Protein AF-A0AAV5GRZ8-F1 (afdb_monomer_lite)

pLDDT: mean 73.0, std 16.53, range [32.0, 96.0]

Radius of gyration: 52.88 Å; chains: 1; bounding box: 126×68×171 Å

Structure (mmCIF, N/CA/C/O backbone):
data_AF-A0AAV5GRZ8-F1
#
_entry.id   AF-A0AAV5GRZ8-F1
#
loop_
_atom_site.group_PDB
_atom_site.id
_atom_site.type_symbol
_atom_site.label_atom_id
_atom_site.label_alt_id
_atom_site.label_comp_id
_atom_site.label_asym_id
_atom_site.label_entity_id
_atom_site.label_seq_id
_atom_site.pdbx_PDB_ins_code
_atom_site.Cartn_x
_atom_site.Cartn_y
_atom_site.Cartn_z
_atom_site.occupancy
_atom_site.B_iso_or_equiv
_atom_site.auth_seq_id
_atom_site.auth_comp_id
_atom_site.auth_asym_id
_atom_site.auth_atom_id
_atom_site.pdbx_PDB_model_num
ATOM 1 N N . MET A 1 1 ? -17.934 -12.414 18.184 1.00 45.00 1 MET A N 1
ATOM 2 C CA . MET A 1 1 ? -19.330 -12.678 18.603 1.00 45.00 1 MET A CA 1
ATOM 3 C C . MET A 1 1 ? -19.370 -13.417 19.932 1.00 45.00 1 MET A C 1
ATOM 5 O O . MET A 1 1 ? -20.161 -13.026 20.777 1.00 45.00 1 MET A O 1
ATOM 9 N N . ASP A 1 2 ? -18.497 -14.400 20.161 1.00 53.09 2 ASP A N 1
ATOM 10 C CA . ASP A 1 2 ? -18.479 -15.167 21.418 1.00 53.09 2 ASP A CA 1
ATOM 11 C C . ASP A 1 2 ? -18.002 -14.349 22.626 1.00 53.09 2 ASP A C 1
ATOM 13 O O . ASP A 1 2 ? -18.684 -14.339 23.643 1.00 53.09 2 ASP A O 1
ATOM 17 N N . ALA A 1 3 ? -16.983 -13.497 22.461 1.00 45.19 3 ALA A N 1
ATOM 18 C CA . ALA A 1 3 ? -16.575 -12.526 23.489 1.00 45.19 3 ALA A CA 1
ATOM 19 C C . ALA A 1 3 ? -17.709 -11.571 23.929 1.00 45.19 3 ALA A C 1
ATOM 21 O O . ALA A 1 3 ? -17.732 -11.079 25.052 1.00 45.19 3 ALA A O 1
ATOM 22 N N . LEU A 1 4 ? -18.674 -11.312 23.040 1.00 46.19 4 LEU A N 1
ATOM 23 C CA . LEU A 1 4 ? -19.827 -10.448 23.308 1.00 46.19 4 LEU A CA 1
ATOM 24 C C . L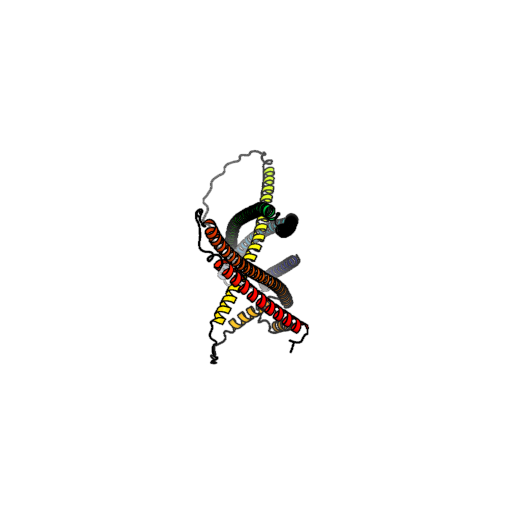EU A 1 4 ? -20.953 -11.214 24.026 1.00 46.19 4 LEU A C 1
ATOM 26 O O . LEU A 1 4 ? -21.702 -10.623 24.794 1.00 46.19 4 LEU A O 1
ATOM 30 N N . ARG A 1 5 ? -21.064 -12.534 23.817 1.00 59.03 5 ARG A N 1
ATOM 31 C CA . ARG A 1 5 ? -21.946 -13.389 24.630 1.00 59.03 5 ARG A CA 1
ATOM 32 C C . ARG A 1 5 ? -21.408 -13.521 26.047 1.00 59.03 5 ARG A C 1
ATOM 34 O O . ARG A 1 5 ? -22.179 -13.442 26.993 1.00 59.03 5 ARG A O 1
ATOM 41 N N . GLU A 1 6 ? -20.096 -13.663 26.183 1.00 59.28 6 GLU A N 1
ATOM 42 C CA . GLU A 1 6 ? -19.442 -13.848 27.475 1.00 59.28 6 GLU A CA 1
ATOM 43 C C . GLU A 1 6 ? -19.546 -12.600 28.366 1.00 59.28 6 GLU A C 1
ATOM 45 O O . GLU A 1 6 ? -19.810 -12.699 29.564 1.00 59.28 6 GLU A O 1
ATOM 50 N N . THR A 1 7 ? -19.431 -11.401 27.783 1.00 56.16 7 THR A N 1
ATOM 51 C CA . THR A 1 7 ? -19.634 -10.144 28.520 1.00 56.16 7 THR A CA 1
ATOM 52 C C . THR A 1 7 ? -21.085 -9.948 28.953 1.00 56.16 7 THR A C 1
ATOM 54 O O . THR A 1 7 ? -21.322 -9.505 30.075 1.00 56.16 7 THR A O 1
ATOM 57 N N . ILE A 1 8 ? -22.059 -10.327 28.118 1.00 62.41 8 ILE A N 1
ATOM 58 C CA . ILE A 1 8 ? -23.483 -10.315 28.492 1.00 62.41 8 ILE A CA 1
ATOM 59 C C . ILE A 1 8 ? -23.734 -11.275 29.660 1.00 62.41 8 ILE A C 1
ATOM 61 O O . ILE A 1 8 ? -24.378 -10.890 30.631 1.00 62.41 8 ILE A O 1
ATOM 65 N N . GLN A 1 9 ? -23.157 -12.476 29.616 1.00 69.56 9 GLN A N 1
ATOM 66 C CA . GLN A 1 9 ? -23.334 -13.489 30.656 1.00 69.56 9 GLN A CA 1
ATOM 67 C C . GLN A 1 9 ? -22.732 -13.056 32.007 1.00 69.56 9 GLN A C 1
ATOM 69 O O . GLN A 1 9 ? -23.337 -13.277 33.056 1.00 69.56 9 GLN A O 1
ATOM 74 N N . ARG A 1 10 ? -21.583 -12.360 31.997 1.00 63.34 10 ARG A N 1
ATOM 75 C CA . ARG A 1 10 ? -20.999 -11.760 33.213 1.00 63.34 10 ARG A CA 1
ATOM 76 C C . ARG A 1 10 ? -21.847 -10.621 33.773 1.00 63.34 10 ARG A C 1
ATOM 78 O O . ARG A 1 10 ? -22.002 -10.524 34.987 1.00 63.34 10 ARG A O 1
ATOM 85 N N . LEU A 1 11 ? -22.405 -9.768 32.913 1.00 57.53 11 LEU A N 1
ATOM 86 C CA . LEU A 1 11 ? -23.289 -8.684 33.351 1.00 57.53 11 LEU A CA 1
ATOM 87 C C . LEU A 1 11 ? -24.602 -9.222 33.937 1.00 57.53 11 LEU A C 1
ATOM 89 O O . LEU A 1 11 ? -25.092 -8.673 34.919 1.00 57.53 11 LEU A O 1
ATOM 93 N N . GLU A 1 12 ? -25.141 -10.313 33.388 1.00 66.81 12 GLU A N 1
ATOM 94 C CA . GLU A 1 12 ? -26.300 -11.014 33.956 1.00 66.81 12 GLU A CA 1
ATOM 95 C C . GLU A 1 12 ? -25.983 -11.596 35.342 1.00 66.81 12 GLU A C 1
ATOM 97 O O . GLU A 1 12 ? -26.758 -11.384 36.272 1.00 66.81 12 GLU A O 1
ATOM 102 N N . GLN A 1 13 ? -24.816 -12.225 35.527 1.00 70.38 13 GLN A N 1
ATOM 103 C CA . GLN A 1 13 ? -24.374 -12.708 36.844 1.00 70.38 13 GLN A CA 1
ATOM 104 C C . GLN A 1 13 ? -24.185 -11.582 37.868 1.00 70.38 13 GLN A C 1
ATOM 106 O O . GLN A 1 13 ? -24.595 -11.727 39.017 1.00 70.38 13 GLN A O 1
ATOM 111 N N . GLN A 1 14 ? -23.595 -10.450 37.470 1.00 57.66 14 GLN A N 1
ATOM 112 C CA . GLN A 1 14 ? -23.433 -9.294 38.359 1.00 57.66 14 GLN A CA 1
ATOM 113 C C . GLN A 1 14 ? -24.777 -8.678 38.761 1.00 57.66 14 GLN A C 1
ATOM 115 O O . GLN A 1 14 ? -24.937 -8.218 39.891 1.00 57.66 14 GLN A O 1
ATOM 120 N N . LEU A 1 15 ? -25.754 -8.680 37.852 1.00 54.47 15 LEU A N 1
ATOM 121 C CA . LEU A 1 15 ? -27.094 -8.174 38.125 1.00 54.47 15 LEU A CA 1
ATOM 122 C C . LEU A 1 15 ? -27.874 -9.107 39.066 1.00 54.47 15 LEU A C 1
ATOM 124 O O . LEU A 1 15 ? -28.610 -8.615 39.920 1.00 54.47 15 LEU A O 1
ATOM 128 N N . GLU A 1 16 ? -27.680 -10.423 38.953 1.00 68.62 16 GLU A N 1
ATOM 129 C CA . GLU A 1 16 ? -28.252 -11.417 39.872 1.00 68.62 16 GLU A CA 1
ATOM 130 C C . GLU A 1 16 ? -27.647 -11.285 41.284 1.00 68.62 16 GLU A C 1
ATOM 132 O O . GLU A 1 16 ? -28.383 -11.170 42.260 1.00 68.62 16 GLU A O 1
ATOM 137 N N . LEU A 1 17 ? -26.320 -11.134 41.390 1.00 69.88 17 LEU A N 1
ATOM 138 C CA . LEU A 1 17 ? -25.623 -10.851 42.656 1.00 69.88 17 LEU A CA 1
ATOM 139 C C . LEU A 1 17 ? -26.125 -9.563 43.327 1.00 69.88 17 LEU A C 1
ATOM 141 O O . LEU A 1 17 ? -26.415 -9.553 44.521 1.00 69.88 17 LEU A O 1
ATOM 145 N N . ALA A 1 18 ? -26.299 -8.484 42.560 1.00 53.16 18 ALA A N 1
ATOM 146 C CA . ALA A 1 18 ? -26.820 -7.223 43.089 1.00 53.16 18 ALA A CA 1
ATOM 147 C C . ALA A 1 18 ? -28.284 -7.335 43.567 1.00 53.16 18 ALA A C 1
ATOM 149 O O . ALA A 1 18 ? -28.691 -6.637 44.503 1.00 53.16 18 ALA A O 1
ATOM 150 N N . ARG A 1 19 ? -29.093 -8.206 42.945 1.00 65.62 19 ARG A N 1
ATOM 151 C CA . ARG A 1 19 ? -30.458 -8.512 43.407 1.00 65.62 19 ARG A CA 1
ATOM 152 C C . ARG A 1 19 ? -30.442 -9.282 44.719 1.00 65.62 19 ARG A C 1
ATOM 154 O O . ARG A 1 19 ? -31.204 -8.921 45.616 1.00 65.62 19 ARG A O 1
ATOM 161 N N . ASP A 1 20 ? -29.559 -10.264 44.850 1.00 75.50 20 ASP A N 1
ATOM 162 C CA . ASP A 1 20 ? -29.405 -11.050 46.073 1.00 75.50 20 ASP A CA 1
ATOM 163 C C . ASP A 1 20 ? -28.902 -10.183 47.235 1.00 75.50 20 ASP A C 1
ATOM 165 O O . ASP A 1 20 ? -29.475 -10.213 48.324 1.00 75.50 20 ASP A O 1
ATOM 169 N N . GLU A 1 21 ? -27.919 -9.311 47.003 1.00 69.31 21 GLU A N 1
ATOM 170 C CA . GLU A 1 21 ? -27.436 -8.355 48.009 1.00 69.31 21 GLU A CA 1
ATOM 171 C C . GLU A 1 21 ? -28.525 -7.358 48.437 1.00 69.31 21 GLU A C 1
ATOM 173 O O . GLU A 1 21 ? -28.670 -7.047 49.624 1.00 69.31 21 GLU A O 1
ATOM 178 N N . SER A 1 22 ? -29.343 -6.881 47.492 1.00 62.66 22 SER A N 1
ATOM 179 C CA . SER A 1 22 ? -30.487 -6.013 47.788 1.00 62.66 22 SER A CA 1
ATOM 180 C C . SER A 1 22 ? -31.568 -6.739 48.596 1.00 62.66 22 SER A C 1
ATOM 182 O O . SER A 1 22 ? -32.106 -6.171 49.554 1.00 62.66 22 SER A O 1
ATOM 184 N N . ALA A 1 23 ? -31.850 -8.003 48.266 1.00 63.28 23 ALA A N 1
ATOM 185 C CA . ALA A 1 23 ? -32.789 -8.850 48.993 1.00 63.28 23 ALA A CA 1
ATOM 186 C C . ALA A 1 23 ? -32.298 -9.149 50.418 1.00 63.28 23 ALA A C 1
ATOM 188 O O . ALA A 1 23 ? -33.078 -9.058 51.367 1.00 63.28 23 ALA A O 1
ATOM 189 N N . VAL A 1 24 ? -31.000 -9.408 50.595 1.00 64.50 24 VAL A N 1
ATOM 190 C CA . VAL A 1 24 ? -30.366 -9.592 51.908 1.00 64.50 24 VAL A CA 1
ATOM 191 C C . VAL A 1 24 ? -30.420 -8.299 52.727 1.00 64.50 24 VAL A C 1
ATOM 193 O O . VAL A 1 24 ? -30.810 -8.326 53.894 1.00 64.50 24 VAL A O 1
ATOM 196 N N . ALA A 1 25 ? -30.119 -7.143 52.131 1.00 61.25 25 ALA A N 1
ATOM 197 C CA . ALA A 1 25 ? -30.228 -5.853 52.812 1.00 61.25 25 ALA A CA 1
ATOM 198 C C . ALA A 1 25 ? -31.680 -5.518 53.213 1.00 61.25 25 ALA A C 1
ATOM 200 O O . ALA A 1 25 ? -31.918 -4.937 54.276 1.00 61.25 25 ALA A O 1
ATOM 201 N N . ALA A 1 26 ? -32.664 -5.895 52.391 1.00 52.41 26 ALA A N 1
ATOM 202 C CA . ALA A 1 26 ? -34.081 -5.777 52.727 1.00 52.41 26 ALA A CA 1
ATOM 203 C C . ALA A 1 26 ? -34.476 -6.731 53.869 1.00 52.41 26 ALA A C 1
ATOM 205 O O . ALA A 1 26 ? -35.135 -6.299 54.817 1.00 52.41 26 ALA A O 1
ATOM 206 N N . ALA A 1 27 ? -34.011 -7.983 53.837 1.00 49.44 27 ALA A N 1
ATOM 207 C CA . ALA A 1 27 ? -34.239 -8.969 54.890 1.00 49.44 27 ALA A CA 1
ATOM 208 C C . ALA A 1 27 ? -33.637 -8.529 56.236 1.00 49.44 27 ALA A C 1
ATOM 210 O O . ALA A 1 27 ? -34.332 -8.574 57.250 1.00 49.44 27 ALA A O 1
ATOM 211 N N . MET A 1 28 ? -32.412 -7.987 56.250 1.00 53.38 28 MET A N 1
ATOM 212 C CA . MET A 1 28 ? -31.786 -7.462 57.473 1.00 53.38 28 MET A CA 1
ATOM 213 C C . MET A 1 28 ? -32.550 -6.269 58.069 1.00 53.38 28 MET A C 1
ATOM 215 O O . MET A 1 28 ? -32.650 -6.140 59.290 1.00 53.38 28 MET A O 1
ATOM 219 N N . ARG A 1 29 ? -33.138 -5.393 57.239 1.00 52.75 29 ARG A N 1
ATOM 220 C CA . ARG A 1 29 ? -33.996 -4.298 57.737 1.00 52.75 29 ARG A CA 1
ATOM 221 C C . ARG A 1 29 ? -35.303 -4.818 58.333 1.00 52.75 29 ARG A C 1
ATOM 223 O O . ARG A 1 29 ? -35.756 -4.283 59.345 1.00 52.75 29 ARG A O 1
ATOM 230 N N . ILE A 1 30 ? -35.886 -5.860 57.741 1.00 51.47 30 ILE A N 1
ATOM 231 C CA . ILE A 1 30 ? -37.088 -6.523 58.264 1.00 51.47 30 ILE A CA 1
ATOM 232 C C . ILE A 1 30 ? -36.775 -7.240 59.586 1.00 51.47 30 ILE A C 1
ATOM 234 O O . ILE A 1 30 ? -37.561 -7.140 60.526 1.00 51.47 30 ILE A O 1
ATOM 238 N N . GLU A 1 31 ? -35.613 -7.887 59.716 1.00 52.25 31 GLU A N 1
ATOM 239 C CA . GLU A 1 31 ? -35.167 -8.483 60.983 1.00 52.25 31 GLU A CA 1
ATOM 240 C C . GLU A 1 31 ? -34.907 -7.431 62.066 1.00 52.25 31 GLU A C 1
ATOM 242 O O . GLU A 1 31 ? -35.344 -7.611 63.205 1.00 52.25 31 GLU A O 1
ATOM 247 N N . GLY A 1 32 ? -34.277 -6.304 61.719 1.00 56.22 32 GLY A N 1
ATOM 248 C CA . GLY A 1 32 ? -34.087 -5.176 62.635 1.00 56.22 32 GLY A CA 1
ATOM 249 C C . GLY A 1 32 ? -35.416 -4.592 63.134 1.00 56.22 32 GLY A C 1
ATOM 250 O O . GLY A 1 32 ? -35.591 -4.370 64.335 1.00 56.22 32 GLY A O 1
ATOM 251 N N . ALA A 1 33 ? -36.396 -4.427 62.240 1.00 46.09 33 ALA A N 1
ATOM 252 C CA . ALA A 1 33 ? -37.751 -4.010 62.606 1.00 46.09 33 ALA A CA 1
ATOM 253 C C . ALA A 1 33 ? -38.474 -5.074 63.457 1.00 46.09 33 ALA A C 1
ATOM 255 O O . ALA A 1 33 ? -39.118 -4.746 64.455 1.00 46.09 33 ALA A O 1
ATOM 256 N N . GLY A 1 34 ? -38.310 -6.360 63.133 1.00 54.62 34 GLY A N 1
ATOM 257 C CA . GLY A 1 34 ? -38.847 -7.478 63.911 1.00 54.62 34 GLY A CA 1
ATOM 258 C C . GLY A 1 34 ? -38.264 -7.564 65.325 1.00 54.62 34 GLY A C 1
ATOM 259 O O . GLY A 1 34 ? -38.987 -7.871 66.276 1.00 54.62 34 GLY A O 1
ATOM 260 N N . ALA A 1 35 ? -36.979 -7.245 65.500 1.00 56.12 35 ALA A N 1
ATOM 261 C CA . ALA A 1 35 ? -36.336 -7.157 66.808 1.00 56.12 35 ALA A CA 1
ATOM 262 C C . ALA A 1 35 ? -36.904 -5.999 67.648 1.00 56.12 35 ALA A C 1
ATOM 264 O O . ALA A 1 35 ? -37.195 -6.189 68.834 1.00 56.12 35 ALA A O 1
ATOM 265 N N . ALA A 1 36 ? -37.147 -4.835 67.038 1.00 52.69 36 ALA A N 1
ATOM 266 C CA . ALA A 1 36 ? -37.782 -3.699 67.710 1.00 52.69 36 ALA A CA 1
ATOM 267 C C . ALA A 1 36 ? -39.221 -4.028 68.153 1.00 52.69 36 ALA A C 1
ATOM 269 O O . ALA A 1 36 ? -39.585 -3.790 69.307 1.00 52.69 36 ALA A O 1
ATOM 270 N N . VAL A 1 37 ? -40.009 -4.682 67.291 1.00 53.09 37 VAL A N 1
ATOM 271 C CA . VAL A 1 37 ? -41.376 -5.133 67.613 1.00 53.09 37 VAL A CA 1
ATOM 272 C C . VAL A 1 37 ? -41.382 -6.175 68.735 1.00 53.09 37 VAL A C 1
ATOM 274 O O . VAL A 1 37 ? -42.183 -6.066 69.661 1.00 53.09 37 VAL A O 1
ATOM 277 N N . LYS A 1 38 ? -40.465 -7.153 68.723 1.00 63.16 38 LYS A N 1
ATOM 278 C CA . LYS A 1 38 ? -40.327 -8.137 69.815 1.00 63.16 38 LYS A CA 1
ATOM 279 C C . LYS A 1 38 ? -39.944 -7.480 71.141 1.00 63.16 38 LYS A C 1
ATOM 281 O O . LYS A 1 38 ? -40.401 -7.926 72.190 1.00 63.16 38 LYS A O 1
ATOM 286 N N . THR A 1 39 ? -39.123 -6.433 71.107 1.00 65.56 39 THR A N 1
ATOM 287 C CA . THR A 1 39 ? -38.735 -5.680 72.309 1.00 65.56 39 THR A CA 1
ATOM 288 C C . THR A 1 39 ? -39.934 -4.921 72.877 1.00 65.56 39 THR A C 1
ATOM 290 O O . THR A 1 39 ? -40.235 -5.073 74.056 1.00 65.56 39 THR A O 1
ATOM 293 N N . LEU A 1 40 ? -40.708 -4.233 72.030 1.00 58.81 40 LEU A N 1
ATOM 294 C CA . LEU A 1 40 ? -41.958 -3.579 72.437 1.00 58.81 40 LEU A CA 1
ATOM 295 C C . LEU A 1 40 ? -43.010 -4.579 72.942 1.00 58.81 40 LEU A C 1
ATOM 297 O O . LEU A 1 40 ? -43.665 -4.320 73.944 1.00 58.81 40 LEU A O 1
ATOM 301 N N . GLN A 1 41 ? -43.147 -5.751 72.316 1.00 63.81 41 GLN A N 1
ATOM 302 C CA . GLN A 1 41 ? -44.058 -6.803 72.787 1.00 63.81 41 GLN A CA 1
ATOM 303 C C . GLN A 1 41 ? -43.652 -7.381 74.146 1.00 63.81 41 GLN A C 1
ATOM 305 O O . GLN A 1 41 ? -44.526 -7.689 74.956 1.00 63.81 41 GLN A O 1
ATOM 310 N N . ARG A 1 42 ? -42.348 -7.538 74.418 1.00 64.25 42 ARG A N 1
ATOM 311 C CA . ARG A 1 42 ? -41.861 -7.930 75.752 1.00 64.25 42 ARG A CA 1
ATOM 312 C C . ARG A 1 42 ? -42.142 -6.846 76.781 1.00 64.25 42 ARG A C 1
ATOM 314 O O . ARG A 1 42 ? -42.545 -7.183 77.885 1.00 64.25 42 ARG A O 1
ATOM 321 N N . GLU A 1 43 ? -41.994 -5.581 76.408 1.00 61.69 43 GLU A N 1
ATOM 322 C CA . GLU A 1 43 ? -42.287 -4.446 77.281 1.00 61.69 43 GLU A CA 1
ATOM 323 C C . GLU A 1 43 ? -43.779 -4.368 77.623 1.00 61.69 43 GLU A C 1
ATOM 325 O O . GLU A 1 43 ? -44.147 -4.254 78.787 1.00 61.69 43 GLU A O 1
ATOM 330 N N . VAL A 1 44 ? -44.653 -4.545 76.628 1.00 65.44 44 VAL A N 1
ATOM 331 C CA . VAL A 1 44 ? -46.106 -4.629 76.828 1.00 65.44 44 VAL A CA 1
ATOM 332 C C . VAL A 1 44 ? -46.474 -5.839 77.687 1.00 65.44 44 VAL A C 1
ATOM 334 O O . VAL A 1 44 ? -47.271 -5.700 78.607 1.00 65.44 44 VAL A O 1
ATOM 337 N N . LYS A 1 45 ? -45.864 -7.012 77.461 1.00 64.50 45 LYS A N 1
ATOM 338 C CA . LYS A 1 45 ? -46.065 -8.188 78.327 1.00 64.50 45 LYS A CA 1
ATOM 339 C C . LYS A 1 45 ? -45.543 -7.979 79.745 1.00 64.50 45 LYS A C 1
ATOM 341 O O . LYS A 1 45 ? -46.155 -8.483 80.675 1.00 64.50 45 LYS A O 1
ATOM 346 N N . ARG A 1 46 ? -44.440 -7.250 79.924 1.00 66.62 46 ARG A N 1
ATOM 347 C CA . ARG A 1 46 ? -43.908 -6.874 81.240 1.00 66.62 46 ARG A CA 1
ATOM 348 C C . ARG A 1 46 ? -44.899 -5.973 81.973 1.00 66.62 46 ARG A C 1
ATOM 350 O O . ARG A 1 46 ? -45.201 -6.241 83.125 1.00 66.62 46 ARG A O 1
ATOM 357 N N . LEU A 1 47 ? -45.470 -4.994 81.273 1.00 59.62 47 LEU A N 1
ATOM 358 C CA . LEU A 1 47 ? -46.507 -4.107 81.806 1.00 59.62 47 LEU A CA 1
ATOM 359 C C . LEU A 1 47 ? -47.846 -4.825 82.058 1.00 59.62 47 LEU A C 1
ATOM 361 O O . LEU A 1 47 ? -48.580 -4.430 82.952 1.00 59.62 47 LEU A O 1
ATOM 365 N N . GLN A 1 48 ? -48.169 -5.878 81.300 1.00 61.78 48 GLN A N 1
ATOM 366 C CA . GLN A 1 48 ? -49.370 -6.704 81.506 1.00 61.78 48 GLN A CA 1
ATOM 367 C C . GLN A 1 48 ? -49.186 -7.804 82.565 1.00 61.78 48 GLN A C 1
ATOM 369 O O . GLN A 1 48 ? -50.173 -8.277 83.113 1.00 61.78 48 GLN A O 1
ATOM 374 N N . GLY A 1 49 ? -47.949 -8.248 82.811 1.00 53.34 49 GLY A N 1
ATOM 375 C CA . GLY A 1 49 ? -47.599 -9.305 83.767 1.00 53.34 49 GLY A CA 1
ATOM 376 C C . GLY A 1 49 ? -47.092 -8.792 85.115 1.00 53.34 49 GLY A C 1
ATOM 377 O O . GLY A 1 49 ? -46.885 -9.588 86.028 1.00 53.34 49 GLY A O 1
ATOM 378 N N . GLN A 1 50 ? -46.889 -7.483 85.258 1.00 47.25 50 GLN A N 1
ATOM 379 C CA . GLN A 1 50 ? -46.758 -6.842 86.559 1.00 47.25 50 GLN A CA 1
ATOM 380 C C . GLN A 1 50 ? -48.155 -6.672 87.169 1.00 47.25 50 GLN A C 1
ATOM 382 O O . GLN A 1 50 ? -48.736 -5.591 87.134 1.00 47.25 50 GLN A O 1
ATOM 387 N N . ASP A 1 51 ? -48.646 -7.735 87.809 1.00 47.62 51 ASP A N 1
ATOM 388 C CA . ASP A 1 51 ? -49.425 -7.592 89.045 1.00 47.62 51 ASP A CA 1
ATOM 389 C C . ASP A 1 51 ? -48.470 -7.054 90.125 1.00 47.62 51 ASP A C 1
ATOM 391 O O . ASP A 1 51 ? -48.054 -7.746 91.055 1.00 47.62 51 ASP A O 1
ATOM 395 N N . GLU A 1 52 ? -48.015 -5.816 89.941 1.00 45.75 52 GLU A N 1
ATOM 396 C CA . GLU A 1 52 ? -47.366 -5.068 91.002 1.00 45.75 52 GLU A CA 1
ATOM 397 C C . GLU A 1 52 ? -48.472 -4.769 92.026 1.00 45.75 52 GLU A C 1
ATOM 399 O O . GLU A 1 52 ? -49.509 -4.214 91.643 1.00 45.75 52 GLU A O 1
ATOM 404 N N . PRO A 1 53 ? -48.337 -5.198 93.297 1.00 46.38 53 PRO A N 1
ATOM 405 C CA . PRO A 1 53 ? -49.349 -4.923 94.304 1.00 46.38 53 PRO A CA 1
ATOM 406 C C . PRO A 1 53 ? -49.581 -3.417 94.324 1.00 46.38 53 PRO A C 1
ATOM 408 O O . PRO A 1 53 ? -48.624 -2.652 94.451 1.00 46.38 53 PRO A O 1
ATOM 411 N N . LEU A 1 54 ? -50.846 -3.023 94.130 1.00 48.06 54 LEU A N 1
ATOM 412 C CA . LEU A 1 54 ? -51.309 -1.637 94.151 1.00 48.06 54 LEU A CA 1
ATOM 413 C C . LEU A 1 54 ? -50.505 -0.858 95.199 1.00 48.06 54 LEU A C 1
ATOM 415 O O . LEU A 1 54 ? -50.594 -1.211 96.380 1.00 48.06 54 LEU A O 1
ATOM 419 N N . PRO A 1 55 ? -49.711 0.157 94.803 1.00 49.38 55 PRO A N 1
ATOM 420 C CA . PRO A 1 55 ? -49.034 0.983 95.781 1.00 49.38 55 PRO A CA 1
ATOM 421 C C . PRO A 1 55 ? -50.110 1.545 96.701 1.00 49.38 55 PRO A C 1
ATOM 423 O O . PRO A 1 55 ? -51.142 2.032 96.227 1.00 49.38 55 PRO A O 1
ATOM 426 N N . GLU A 1 56 ? -49.878 1.385 98.002 1.00 47.69 56 GLU A N 1
ATOM 427 C CA . GLU A 1 56 ? -50.795 1.764 99.065 1.00 47.69 56 GLU A CA 1
ATOM 428 C C . GLU A 1 56 ? -51.440 3.122 98.778 1.00 47.69 56 GLU A C 1
ATOM 430 O O . GLU A 1 56 ? -50.806 4.050 98.263 1.00 47.69 56 GLU A O 1
ATOM 435 N N . THR A 1 57 ? -52.734 3.202 99.087 1.00 50.72 57 THR A N 1
ATOM 436 C CA . THR A 1 57 ? -53.564 4.397 98.945 1.00 50.72 57 THR A CA 1
ATOM 437 C C . THR A 1 57 ? -52.781 5.651 99.333 1.00 50.72 57 THR A C 1
ATOM 439 O O . THR A 1 57 ? -52.268 5.700 100.454 1.00 50.72 57 THR A O 1
ATOM 442 N N . PRO A 1 58 ? -52.685 6.659 98.444 1.00 47.47 58 PRO A N 1
ATOM 443 C CA . PRO A 1 58 ? -51.927 7.868 98.720 1.00 47.47 58 PRO A CA 1
ATOM 444 C C . PRO A 1 58 ? -52.460 8.488 100.008 1.00 47.47 58 PRO A C 1
ATOM 446 O O . PRO A 1 58 ? -53.639 8.826 100.110 1.00 47.47 58 PRO A O 1
ATOM 449 N N . THR A 1 59 ? -51.589 8.647 100.999 1.00 52.38 59 THR A N 1
ATOM 450 C CA . THR A 1 59 ? -51.924 9.209 102.315 1.00 52.38 59 THR A CA 1
ATOM 451 C C . THR A 1 59 ? -52.198 10.721 102.252 1.00 52.38 59 THR A C 1
ATOM 453 O O . THR A 1 59 ? -52.411 11.360 103.280 1.00 52.38 59 THR A O 1
ATOM 456 N N . SER A 1 60 ? -52.243 11.303 101.043 1.00 53.44 60 SER A N 1
ATOM 457 C CA . SER A 1 60 ? -52.504 12.716 100.781 1.00 53.44 60 SER A CA 1
ATOM 458 C C . SER A 1 60 ? -53.071 12.961 99.362 1.00 53.44 60 SER A C 1
ATOM 460 O O . SER A 1 60 ? -52.507 12.472 98.377 1.00 53.44 60 SER A O 1
ATOM 462 N N . PRO A 1 61 ? -54.137 13.775 99.208 1.00 63.53 61 PRO A N 1
ATOM 463 C CA . PRO A 1 61 ? -54.713 14.137 97.905 1.00 63.53 61 PRO A CA 1
ATOM 464 C C . PRO A 1 61 ? -53.737 14.899 96.986 1.00 63.53 61 PRO A C 1
ATOM 466 O O . PRO A 1 61 ? -53.933 14.939 95.769 1.00 63.53 61 PRO A O 1
ATOM 469 N N . THR A 1 62 ? -52.662 15.468 97.536 1.00 67.69 62 THR A N 1
ATOM 470 C CA . THR A 1 62 ? -51.672 16.258 96.792 1.00 67.69 62 THR A CA 1
ATOM 471 C C . THR A 1 62 ? -50.755 15.385 95.923 1.00 67.69 62 THR A C 1
ATOM 473 O O . THR A 1 62 ? -50.420 15.769 94.803 1.00 67.69 62 THR A O 1
ATOM 476 N N . GLU A 1 63 ? -50.395 14.181 96.380 1.00 65.06 63 GLU A N 1
ATOM 477 C CA . GLU A 1 63 ? -49.553 13.250 95.606 1.00 65.06 63 GLU A CA 1
ATOM 478 C C . GLU A 1 63 ? -50.326 12.572 94.468 1.00 65.06 63 GLU A C 1
ATOM 480 O O . GLU A 1 63 ? -49.791 12.374 93.375 1.00 65.06 63 GLU A O 1
ATOM 485 N N . ALA A 1 64 ? -51.613 12.280 94.684 1.00 67.56 64 ALA A N 1
ATOM 486 C CA . ALA A 1 64 ? -52.497 11.769 93.638 1.00 67.56 64 ALA A CA 1
ATOM 487 C C . ALA A 1 64 ? -52.664 12.787 92.493 1.00 67.56 64 ALA A C 1
ATOM 489 O O . ALA A 1 64 ? -52.621 12.420 91.315 1.00 67.56 64 ALA A O 1
ATOM 490 N N . ALA A 1 65 ? -52.785 14.078 92.824 1.00 71.56 65 ALA A N 1
ATOM 491 C CA . ALA A 1 65 ? -52.847 15.152 91.836 1.00 71.56 65 ALA A CA 1
ATOM 492 C C . ALA A 1 65 ? -51.543 15.269 91.024 1.00 71.56 65 ALA A C 1
ATOM 494 O O . ALA A 1 65 ? -51.603 15.349 89.795 1.00 71.56 65 ALA A O 1
ATOM 495 N N . ALA A 1 66 ? -50.378 15.194 91.681 1.00 73.12 66 ALA A N 1
ATOM 496 C CA . ALA A 1 66 ? -49.072 15.244 91.020 1.00 73.12 66 ALA A CA 1
ATOM 497 C C . ALA A 1 66 ? -48.868 14.075 90.037 1.00 73.12 66 ALA A C 1
ATOM 499 O O . ALA A 1 66 ? -48.532 14.293 88.869 1.00 73.12 66 ALA A O 1
ATOM 500 N N . ARG A 1 67 ? -49.189 12.840 90.453 1.00 73.12 67 ARG A N 1
ATOM 501 C CA . ARG A 1 67 ? -49.128 11.660 89.570 1.00 73.12 67 ARG A CA 1
ATOM 502 C C . ARG A 1 67 ? -50.059 11.800 88.368 1.00 73.12 67 ARG A C 1
ATOM 504 O O . ARG A 1 67 ? -49.668 11.505 87.243 1.00 73.12 67 ARG A O 1
ATOM 511 N N . THR A 1 68 ? -51.267 12.321 88.578 1.00 77.62 68 THR A N 1
ATOM 512 C CA . THR A 1 68 ? -52.229 12.548 87.489 1.00 77.62 68 THR A CA 1
ATOM 513 C C . THR A 1 68 ? -51.704 13.572 86.475 1.00 77.62 68 THR A C 1
ATOM 515 O O . THR A 1 68 ? -51.879 13.392 85.268 1.00 77.62 68 THR A O 1
ATOM 518 N N . THR A 1 69 ? -51.022 14.632 86.927 1.00 82.88 69 THR A N 1
ATOM 519 C CA . THR A 1 69 ? -50.405 15.612 86.019 1.00 82.88 69 THR A CA 1
ATOM 520 C C . THR A 1 69 ? -49.217 15.048 85.244 1.00 82.88 69 THR A C 1
ATOM 522 O O . THR A 1 69 ? -49.093 15.337 84.051 1.00 82.88 69 THR A O 1
ATOM 525 N N . ASP A 1 70 ? -48.397 14.199 85.865 1.00 84.31 70 ASP A N 1
ATOM 526 C CA . ASP A 1 70 ? -47.267 13.556 85.191 1.00 84.31 70 ASP A CA 1
ATOM 527 C C . ASP A 1 70 ? -47.730 12.522 84.162 1.00 84.31 70 ASP A C 1
ATOM 529 O O . ASP A 1 70 ? -47.247 12.538 83.029 1.00 84.31 70 ASP A O 1
ATOM 533 N N . PHE A 1 71 ? -48.750 11.714 84.473 1.00 83.44 71 PHE A N 1
ATOM 534 C CA . PHE A 1 71 ? -49.364 10.826 83.481 1.00 83.44 71 PHE A CA 1
ATOM 535 C C . PHE A 1 71 ? -49.950 11.607 82.305 1.00 83.44 71 PHE A C 1
ATOM 537 O O . PHE A 1 71 ? -49.780 11.219 81.151 1.00 83.44 71 PHE A O 1
ATOM 544 N N . ARG A 1 72 ? -50.585 12.757 82.555 1.00 86.19 72 ARG A N 1
ATOM 545 C CA . ARG A 1 72 ? -51.123 13.605 81.483 1.00 86.19 72 ARG A CA 1
ATOM 546 C C . ARG A 1 72 ? -50.016 14.169 80.588 1.00 86.19 72 ARG A C 1
ATOM 548 O O . ARG A 1 72 ? -50.199 14.240 79.370 1.00 86.19 72 ARG A O 1
ATOM 555 N N . ARG A 1 73 ? -48.861 14.526 81.164 1.00 86.12 73 ARG A N 1
ATOM 556 C CA . ARG A 1 73 ? -47.666 14.949 80.414 1.00 86.12 73 ARG A CA 1
ATOM 557 C C . ARG A 1 73 ? -47.080 13.800 79.597 1.00 86.12 73 ARG A C 1
ATOM 559 O O . ARG A 1 73 ? -46.806 14.003 78.419 1.00 86.12 73 ARG A O 1
ATOM 566 N N . GLN A 1 74 ? -46.966 12.602 80.170 1.00 87.12 74 GLN A N 1
ATOM 567 C CA . GLN A 1 74 ? -46.500 11.409 79.454 1.00 87.12 74 GLN A CA 1
ATOM 568 C C . GLN A 1 74 ? -47.428 11.038 78.291 1.00 87.12 74 GLN A C 1
ATOM 570 O O . GLN A 1 74 ? -46.953 10.823 77.181 1.00 87.12 74 GLN A O 1
ATOM 575 N N . ILE A 1 75 ? -48.749 11.060 78.499 1.00 86.00 75 ILE A N 1
ATOM 576 C CA . ILE A 1 75 ? -49.740 10.823 77.436 1.00 86.00 75 ILE A CA 1
ATOM 577 C C . ILE A 1 75 ? -49.604 11.872 76.325 1.00 86.00 75 ILE A C 1
ATOM 579 O O . ILE A 1 75 ? -49.646 11.533 75.144 1.00 86.00 75 ILE A O 1
ATOM 583 N N . SER A 1 76 ? -49.398 13.141 76.683 1.00 87.38 76 SER A N 1
ATOM 584 C CA . SER A 1 76 ? -49.211 14.217 75.701 1.00 87.38 76 SER A CA 1
ATOM 585 C C . SER A 1 76 ? -47.913 14.051 74.903 1.00 87.38 76 SER A C 1
ATOM 587 O O . SER A 1 76 ? -47.914 14.244 73.689 1.00 87.38 76 SER A O 1
ATOM 589 N N . ALA A 1 77 ? -46.824 13.641 75.558 1.00 88.44 77 ALA A N 1
ATOM 590 C CA . ALA A 1 77 ? -45.543 13.372 74.909 1.00 88.44 77 ALA A CA 1
ATOM 591 C C . ALA A 1 77 ? -45.622 12.167 73.956 1.00 88.44 77 ALA A C 1
ATOM 593 O O . ALA A 1 77 ? -45.176 12.264 72.815 1.00 88.44 77 ALA A O 1
ATOM 594 N N . LEU A 1 78 ? -46.256 11.069 74.384 1.00 87.19 78 LEU A N 1
ATOM 595 C CA . LEU A 1 78 ? -46.485 9.888 73.544 1.00 87.19 78 LEU A CA 1
ATOM 596 C C . LEU A 1 78 ? -47.372 10.214 72.340 1.00 87.19 78 LEU A C 1
ATOM 598 O O . LEU A 1 78 ? -47.095 9.760 71.233 1.00 87.19 78 LEU A O 1
ATOM 602 N N . LYS A 1 79 ? -48.397 11.054 72.522 1.00 89.62 79 LYS A N 1
ATOM 603 C CA . LYS A 1 79 ? -49.235 11.526 71.415 1.00 89.62 79 LYS A CA 1
ATOM 604 C C . LYS A 1 79 ? -48.434 12.362 70.412 1.00 89.62 79 LYS A C 1
ATOM 606 O O . LYS A 1 79 ? -48.552 12.142 69.214 1.00 89.62 79 LYS A O 1
ATOM 611 N N . GLY A 1 80 ? -47.558 13.248 70.893 1.00 89.31 80 GLY A N 1
ATOM 612 C CA . GLY A 1 80 ? -46.650 14.011 70.032 1.00 89.31 80 GLY A CA 1
ATOM 613 C C . GLY A 1 80 ? -45.673 13.125 69.250 1.00 89.31 80 GLY A C 1
ATOM 614 O O . GLY A 1 80 ? -45.433 13.369 68.068 1.00 89.31 80 GLY A O 1
ATOM 615 N N . GLN A 1 81 ? -45.149 12.065 69.876 1.00 85.75 81 GLN A N 1
ATOM 616 C CA . GLN A 1 81 ? -44.307 11.073 69.198 1.00 85.75 81 GLN A CA 1
ATOM 617 C C . GLN A 1 81 ? -45.087 10.281 68.141 1.00 85.75 81 GLN A C 1
ATOM 619 O O . GLN A 1 81 ? -44.568 10.062 67.048 1.00 85.75 81 GLN A O 1
ATOM 624 N N . LEU A 1 82 ? -46.337 9.906 68.430 1.00 84.94 82 LEU A N 1
ATOM 625 C CA . LEU A 1 82 ? -47.211 9.213 67.484 1.00 84.94 82 LEU A CA 1
ATOM 626 C C . LEU A 1 82 ? -47.540 10.091 66.267 1.00 84.94 82 LEU A C 1
ATOM 628 O O . LEU A 1 82 ? -47.423 9.636 65.130 1.00 84.94 82 LEU A O 1
ATOM 632 N N . ASP A 1 83 ? -47.874 11.365 66.480 1.00 89.69 83 ASP A N 1
ATOM 633 C CA . ASP A 1 83 ? -48.157 12.311 65.393 1.00 89.69 83 ASP A CA 1
ATOM 634 C C . ASP A 1 83 ? -46.911 12.556 64.519 1.00 89.69 83 ASP A C 1
ATOM 636 O O . ASP A 1 83 ? -47.006 12.643 63.292 1.00 89.69 83 ASP A O 1
ATOM 640 N N . ALA A 1 84 ? -45.721 12.632 65.129 1.00 88.00 84 ALA A N 1
ATOM 641 C CA . ALA A 1 84 ? -44.455 12.749 64.406 1.00 88.00 84 ALA A CA 1
ATOM 642 C C . ALA A 1 84 ? -44.130 11.483 63.593 1.00 88.00 84 ALA A C 1
ATOM 644 O O . ALA A 1 84 ? -43.718 11.591 62.435 1.00 88.00 84 ALA A O 1
ATOM 645 N N . ALA A 1 85 ? -44.361 10.297 64.164 1.00 82.44 85 ALA A N 1
ATOM 646 C CA . ALA A 1 85 ? -44.182 9.022 63.474 1.00 82.44 85 ALA A CA 1
ATOM 647 C C . ALA A 1 85 ? -45.132 8.892 62.273 1.00 82.44 85 ALA A C 1
ATOM 649 O O . ALA A 1 85 ? -44.686 8.555 61.180 1.00 82.44 85 ALA A O 1
ATOM 650 N N . THR A 1 86 ? -46.402 9.270 62.439 1.00 88.12 86 THR A N 1
ATOM 651 C CA . THR A 1 86 ? -47.411 9.243 61.364 1.00 88.12 86 THR A CA 1
ATOM 652 C C . THR A 1 86 ? -47.039 10.199 60.222 1.00 88.12 86 THR A C 1
ATOM 654 O O . THR A 1 86 ? -47.152 9.868 59.042 1.00 88.12 86 THR A O 1
ATOM 657 N N . LYS A 1 87 ? -46.515 11.391 60.546 1.00 89.88 87 LYS A N 1
ATOM 658 C CA . LYS A 1 87 ? -45.984 12.317 59.531 1.00 89.88 87 LYS A CA 1
ATOM 659 C C . LYS A 1 87 ? -44.784 11.726 58.795 1.00 89.88 87 LYS A C 1
ATOM 661 O O . LYS A 1 87 ? -44.715 11.833 57.571 1.00 89.88 87 LYS A O 1
ATOM 666 N N . HIS A 1 88 ? -43.859 11.095 59.514 1.00 85.44 88 HIS A N 1
ATOM 667 C CA . HIS A 1 88 ? -42.704 10.443 58.902 1.00 85.44 88 HIS A CA 1
ATOM 668 C C . HIS A 1 88 ? -43.123 9.292 57.974 1.00 85.44 88 HIS A C 1
ATOM 670 O O . HIS A 1 88 ? -42.593 9.181 56.871 1.00 85.44 88 HIS A O 1
ATOM 676 N N . GLU A 1 89 ? -44.118 8.496 58.369 1.00 85.38 89 GLU A N 1
ATOM 677 C CA . GLU A 1 89 ? -44.709 7.437 57.545 1.00 85.38 89 GLU A CA 1
ATOM 678 C C . GLU A 1 89 ? -45.293 7.996 56.240 1.00 85.38 89 GLU A C 1
ATOM 680 O O . GLU A 1 89 ? -44.891 7.568 55.159 1.00 85.38 89 GLU A O 1
ATOM 685 N N . SER A 1 90 ? -46.113 9.051 56.313 1.00 86.69 90 SER A N 1
ATOM 686 C CA . SER A 1 90 ? -46.666 9.699 55.111 1.00 86.69 90 SER A CA 1
ATOM 687 C C . SER A 1 90 ? -45.585 10.269 54.174 1.00 86.69 90 SER A C 1
ATOM 689 O O . SER A 1 90 ? -45.703 10.202 52.947 1.00 86.69 90 SER A O 1
ATOM 691 N N . ALA A 1 91 ? -44.485 10.790 54.731 1.00 89.38 91 ALA A N 1
ATOM 692 C CA . ALA A 1 91 ? -43.357 11.293 53.951 1.00 89.38 91 ALA A CA 1
ATOM 693 C C . ALA A 1 91 ? -42.572 10.157 53.272 1.00 89.38 91 ALA A C 1
ATOM 695 O O . ALA A 1 91 ? -42.106 10.318 52.139 1.00 89.38 91 ALA A O 1
ATOM 696 N N . LEU A 1 92 ? -42.429 9.008 53.940 1.00 85.56 92 LEU A N 1
ATOM 697 C CA . LEU A 1 92 ? -41.817 7.815 53.359 1.00 85.56 92 LEU A CA 1
ATOM 698 C C . LEU A 1 92 ? -42.682 7.225 52.242 1.00 85.56 92 LEU A C 1
ATOM 700 O O . LEU A 1 92 ? -42.142 6.932 51.177 1.00 85.56 92 LEU A O 1
ATOM 704 N N . GLU A 1 93 ? -44.002 7.137 52.417 1.00 87.94 93 GLU A N 1
ATOM 705 C CA . GLU A 1 93 ? -44.919 6.704 51.352 1.00 87.94 93 GLU A CA 1
ATOM 706 C C . GLU A 1 93 ? -44.818 7.594 50.106 1.00 87.94 93 GLU A C 1
ATOM 708 O O . GLU A 1 93 ? -44.781 7.099 48.976 1.00 87.94 93 GLU A O 1
ATOM 713 N N . GLY A 1 94 ? -44.707 8.914 50.294 1.00 89.12 94 GLY A N 1
ATOM 714 C CA . GLY A 1 94 ? -44.484 9.855 49.195 1.00 89.12 94 GLY A CA 1
ATOM 715 C C . GLY A 1 94 ? -43.168 9.597 48.450 1.00 89.12 94 GLY A C 1
ATOM 716 O O . GLY A 1 94 ? -43.138 9.605 47.216 1.00 89.12 94 GLY A O 1
ATOM 717 N N . LYS A 1 95 ? -42.082 9.312 49.181 1.00 87.50 95 LYS A N 1
ATOM 718 C CA . LYS A 1 95 ? -40.784 8.951 48.584 1.00 87.50 95 LYS A CA 1
ATOM 719 C C . LYS A 1 95 ? -40.849 7.623 47.830 1.00 87.50 95 LYS A C 1
AT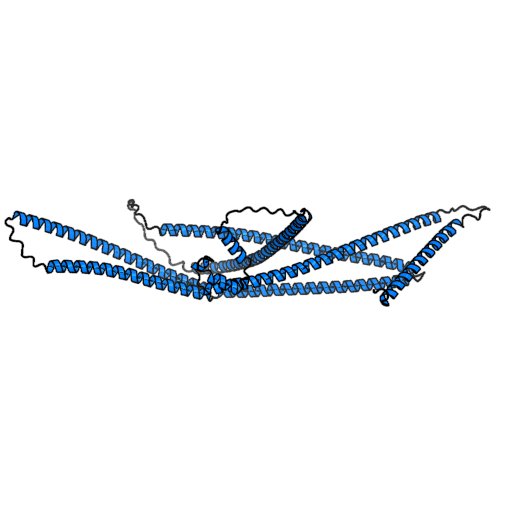OM 721 O O . LYS A 1 95 ? -40.277 7.541 46.745 1.00 87.50 95 LYS A O 1
ATOM 726 N N . ILE A 1 96 ? -41.559 6.625 48.361 1.00 83.81 96 ILE A N 1
ATOM 727 C CA . ILE A 1 96 ? -41.753 5.323 47.704 1.00 83.81 96 ILE A CA 1
ATOM 728 C C . ILE A 1 96 ? -42.459 5.518 46.359 1.00 83.81 96 ILE A C 1
ATOM 730 O O . ILE A 1 96 ? -41.899 5.147 45.330 1.00 83.81 96 ILE A O 1
ATOM 734 N N . LYS A 1 97 ? -43.595 6.226 46.328 1.00 88.38 97 LYS A N 1
ATOM 735 C CA . LYS A 1 97 ? -44.328 6.511 45.078 1.00 88.38 97 LYS A CA 1
ATOM 736 C C . LYS A 1 97 ? -43.486 7.275 44.051 1.00 88.38 97 LYS A C 1
ATOM 738 O O . LYS A 1 97 ? -43.556 7.012 42.851 1.00 88.38 97 LYS A O 1
ATOM 743 N N . ALA A 1 98 ? -42.659 8.222 44.500 1.00 87.88 98 ALA A N 1
ATOM 744 C CA . ALA A 1 98 ? -41.760 8.960 43.612 1.00 87.88 98 ALA A CA 1
ATOM 745 C C . ALA A 1 98 ? -40.644 8.073 43.029 1.00 87.88 98 ALA A C 1
ATOM 747 O O . ALA A 1 98 ? -40.266 8.242 41.866 1.00 87.88 98 ALA A O 1
ATOM 748 N N . LEU A 1 99 ? -40.114 7.133 43.818 1.00 82.62 99 LEU A N 1
ATOM 749 C CA . LEU A 1 99 ? -39.121 6.161 43.362 1.00 82.62 99 LEU A CA 1
ATOM 750 C C . LEU A 1 99 ? -39.729 5.140 42.396 1.00 82.62 99 LEU A C 1
ATOM 752 O O . LEU A 1 99 ? -39.116 4.868 41.368 1.00 82.62 99 LEU A O 1
ATOM 756 N N . GLU A 1 100 ? -40.945 4.660 42.654 1.00 85.44 100 GLU A N 1
ATOM 757 C CA . GLU A 1 100 ? -41.695 3.798 41.730 1.00 85.44 100 GLU A CA 1
ATOM 758 C C . GLU A 1 100 ? -41.916 4.490 40.378 1.00 85.44 100 GLU A C 1
ATOM 760 O O . GLU A 1 100 ? -41.617 3.925 39.324 1.00 85.44 100 GLU A O 1
ATOM 765 N N . ALA A 1 101 ? -42.331 5.762 40.392 1.00 84.94 101 ALA A N 1
ATOM 766 C CA . ALA A 1 101 ? -42.496 6.549 39.172 1.00 84.94 101 ALA A CA 1
ATOM 767 C C . ALA A 1 101 ? -41.170 6.750 38.412 1.00 84.94 101 ALA A C 1
ATOM 769 O O . ALA A 1 101 ? -41.153 6.735 37.179 1.00 84.94 101 ALA A O 1
ATOM 770 N N . LYS A 1 102 ? -40.045 6.930 39.119 1.00 83.56 102 LYS A N 1
ATOM 771 C CA . LYS A 1 102 ? -38.711 6.984 38.493 1.00 83.56 102 LYS A CA 1
ATOM 772 C C . LYS A 1 102 ? -38.310 5.632 37.902 1.00 83.56 102 LYS A C 1
ATOM 774 O O . LYS A 1 102 ? -37.790 5.615 36.787 1.00 83.56 102 LYS A O 1
ATOM 779 N N . GLY A 1 103 ? -38.575 4.534 38.610 1.00 81.88 103 GLY A N 1
ATOM 780 C CA . GLY A 1 103 ? -38.312 3.168 38.154 1.00 81.88 103 GLY A CA 1
ATOM 781 C C . GLY A 1 103 ? -39.072 2.824 36.873 1.00 81.88 103 GLY A C 1
ATOM 782 O O . GLY A 1 103 ? -38.469 2.312 35.931 1.00 81.88 103 GLY A O 1
ATOM 783 N N . SER A 1 104 ? -40.350 3.208 36.782 1.00 85.50 104 SER A N 1
ATOM 784 C CA . SER A 1 104 ? -41.157 3.044 35.563 1.00 85.50 104 SER A CA 1
ATOM 785 C C . SER A 1 104 ? -40.519 3.742 34.359 1.00 85.50 104 SER A C 1
ATOM 787 O O . SER A 1 104 ? -40.309 3.115 33.328 1.00 85.50 104 SER A O 1
ATOM 789 N N . ARG A 1 105 ? -40.108 5.011 34.508 1.00 87.44 105 ARG A N 1
ATOM 790 C CA . ARG A 1 105 ? -39.456 5.762 33.417 1.00 87.44 105 ARG A CA 1
ATOM 791 C C . ARG A 1 105 ? -38.126 5.146 32.981 1.00 87.44 105 ARG A C 1
ATOM 793 O O . ARG A 1 105 ? -37.773 5.248 31.813 1.00 87.44 105 ARG A O 1
ATOM 800 N N . HIS A 1 106 ? -37.382 4.536 33.910 1.00 81.94 106 HIS A N 1
ATOM 801 C CA . HIS A 1 106 ? -36.137 3.832 33.583 1.00 81.94 106 HIS A CA 1
ATOM 802 C C . HIS A 1 106 ? -36.405 2.531 32.816 1.00 81.94 106 HIS A C 1
ATOM 804 O O . HIS A 1 106 ? -35.636 2.176 31.928 1.00 81.94 106 HIS A O 1
ATOM 810 N N . CYS A 1 107 ? -37.501 1.827 33.114 1.00 82.44 107 CYS A N 1
ATOM 811 C CA . CYS A 1 107 ? -37.906 0.661 32.327 1.00 82.44 107 CYS A CA 1
ATOM 812 C C . CYS A 1 107 ? -38.274 1.052 30.890 1.00 82.44 107 CYS A C 1
ATOM 814 O O . CYS A 1 107 ? -37.869 0.364 29.950 1.00 82.44 107 CYS A O 1
ATOM 816 N N . ASP A 1 108 ? -38.970 2.177 30.712 1.00 85.25 108 ASP A N 1
ATOM 817 C CA . ASP A 1 108 ? -39.345 2.679 29.388 1.00 85.25 108 ASP A CA 1
ATOM 818 C C . ASP A 1 108 ? -38.113 3.058 28.553 1.00 85.25 108 ASP A C 1
ATOM 820 O O . ASP A 1 108 ? -37.983 2.611 27.412 1.00 85.25 108 ASP A O 1
ATOM 824 N N . THR A 1 109 ? -37.150 3.788 29.128 1.00 82.88 109 THR A N 1
ATOM 825 C CA . THR A 1 109 ? -35.900 4.123 28.422 1.00 82.88 109 THR A CA 1
ATOM 826 C C . THR A 1 109 ? -35.058 2.892 28.102 1.00 82.88 109 THR A C 1
ATOM 828 O O . THR A 1 109 ? -34.515 2.801 27.003 1.00 82.88 109 THR A O 1
ATOM 831 N N . CYS A 1 110 ? -34.979 1.905 29.000 1.00 80.44 110 CYS A N 1
ATOM 832 C CA . CYS A 1 110 ? -34.313 0.632 28.709 1.00 80.44 110 CYS A CA 1
ATOM 833 C C . CYS A 1 110 ? -34.985 -0.128 27.550 1.00 80.44 110 CYS A C 1
ATOM 835 O O . CYS A 1 110 ? -34.297 -0.743 26.733 1.00 80.44 110 CYS A O 1
ATOM 837 N N . SER A 1 111 ? -36.317 -0.077 27.452 1.00 84.00 111 SER A N 1
ATOM 838 C CA . SER A 1 111 ? -37.080 -0.671 26.347 1.00 84.00 111 SER A CA 1
ATOM 839 C C . SER A 1 111 ? -36.802 0.032 25.012 1.00 84.00 111 SER A C 1
ATOM 841 O O . SER A 1 111 ? -36.583 -0.643 24.002 1.00 84.00 111 SER A O 1
ATOM 843 N N . GLU A 1 112 ? -36.735 1.366 24.990 1.00 87.19 112 GLU A N 1
ATOM 844 C CA . GLU A 1 112 ? -36.361 2.129 23.789 1.00 87.19 112 GLU A CA 1
ATOM 845 C C . GLU A 1 112 ? -34.921 1.849 23.346 1.00 87.19 112 GLU A C 1
ATOM 847 O O . GLU A 1 112 ? -34.698 1.500 22.188 1.00 87.19 112 GLU A O 1
ATOM 852 N N . LEU A 1 113 ? -33.961 1.868 24.276 1.00 79.12 113 LEU A N 1
ATOM 853 C CA . LEU A 1 113 ? -32.565 1.507 24.005 1.00 79.12 113 LEU A CA 1
ATOM 854 C C . LEU A 1 113 ? -32.437 0.089 23.443 1.00 79.12 113 LEU A C 1
ATOM 856 O O . LEU A 1 113 ? -31.677 -0.137 22.503 1.00 79.12 113 LEU A O 1
ATOM 860 N N . ARG A 1 114 ? -33.203 -0.876 23.968 1.00 82.00 114 ARG A N 1
ATOM 861 C CA . ARG A 1 114 ? -33.223 -2.242 23.427 1.00 82.00 114 ARG A CA 1
ATOM 862 C C . ARG A 1 114 ? -33.733 -2.264 21.981 1.00 82.00 114 ARG A C 1
ATOM 864 O O . ARG A 1 114 ? -33.155 -2.967 21.156 1.00 82.00 114 ARG A O 1
ATOM 871 N N . LYS A 1 115 ? -34.773 -1.488 21.653 1.00 81.25 115 LYS A N 1
ATOM 872 C CA . LYS A 1 115 ? -35.275 -1.362 20.272 1.00 81.25 115 LYS A CA 1
ATOM 873 C C . LYS A 1 115 ? -34.251 -0.704 19.349 1.00 81.25 115 LYS A C 1
ATOM 875 O O . LYS A 1 115 ? -34.120 -1.128 18.206 1.00 81.25 115 LYS A O 1
ATOM 880 N N . ASP A 1 116 ? -33.514 0.292 19.827 1.00 76.00 116 ASP A N 1
ATOM 881 C CA . ASP A 1 116 ? -32.462 0.954 19.048 1.00 76.00 116 ASP A CA 1
ATOM 882 C C . ASP A 1 116 ? -31.273 0.034 18.788 1.00 76.00 116 ASP A C 1
ATOM 884 O O . ASP A 1 116 ? -30.789 -0.041 17.660 1.00 76.00 116 ASP A O 1
ATOM 888 N N . VAL A 1 117 ? -30.860 -0.742 19.792 1.00 71.38 117 VAL A N 1
ATOM 889 C CA . VAL A 1 117 ? -29.835 -1.778 19.625 1.00 71.38 117 VAL A CA 1
ATOM 890 C C . VAL A 1 117 ? -30.282 -2.825 18.606 1.00 71.38 117 VAL A C 1
ATOM 892 O O . VAL A 1 117 ? -29.488 -3.200 17.750 1.00 71.38 117 VAL A O 1
ATOM 895 N N . GLU A 1 118 ? -31.539 -3.272 18.634 1.00 78.44 118 GLU A N 1
ATOM 896 C CA . GLU A 1 118 ? -32.051 -4.205 17.620 1.00 78.44 118 GLU A CA 1
ATOM 897 C C . GLU A 1 118 ? -32.146 -3.569 16.223 1.00 78.44 118 GLU A C 1
ATOM 899 O O . GLU A 1 118 ? -31.814 -4.220 15.235 1.00 78.44 118 GLU A O 1
ATOM 904 N N . ARG A 1 119 ? -32.485 -2.276 16.112 1.00 79.25 119 ARG A N 1
ATOM 905 C CA . ARG A 1 119 ? -32.433 -1.541 14.833 1.00 79.25 119 ARG A CA 1
ATOM 906 C C . ARG A 1 119 ? -31.012 -1.407 14.282 1.00 79.25 119 ARG A C 1
ATOM 908 O O . ARG A 1 119 ? -30.834 -1.488 13.072 1.00 79.25 119 ARG A O 1
ATOM 915 N N . LEU A 1 120 ? -30.013 -1.221 15.144 1.00 70.81 120 LEU A N 1
ATOM 916 C CA . LEU A 1 120 ? -28.599 -1.142 14.756 1.00 70.81 120 LEU A CA 1
ATOM 917 C C . LEU A 1 120 ? -27.986 -2.514 14.450 1.00 70.81 120 LEU A C 1
ATOM 919 O O . LEU A 1 120 ? -27.086 -2.609 13.619 1.00 70.81 120 LEU A O 1
ATOM 923 N N . LYS A 1 121 ? -28.470 -3.574 15.108 1.00 70.19 121 LYS A N 1
ATOM 924 C CA . LYS A 1 121 ? -28.129 -4.964 14.774 1.00 70.19 121 LYS A CA 1
ATOM 925 C C . LYS A 1 121 ? -28.779 -5.431 13.477 1.00 70.19 121 LYS A C 1
ATOM 927 O O . LYS A 1 121 ? -28.272 -6.372 12.867 1.00 70.19 121 LYS A O 1
ATOM 932 N N . ALA A 1 122 ? -29.899 -4.823 13.087 1.00 56.00 122 ALA A N 1
ATOM 933 C CA . ALA A 1 122 ? -30.539 -5.126 11.822 1.00 56.00 122 ALA A CA 1
ATOM 934 C C . ALA A 1 122 ? -29.583 -4.841 10.647 1.00 56.00 122 ALA A C 1
ATOM 936 O O . ALA A 1 122 ? -28.600 -4.111 10.756 1.00 56.00 122 ALA A O 1
ATOM 937 N N . GLU A 1 123 ? -29.879 -5.465 9.512 1.00 55.88 123 GLU A N 1
ATOM 938 C CA . GLU A 1 123 ? -29.018 -5.660 8.341 1.00 55.88 123 GLU A CA 1
ATOM 939 C C . GLU A 1 123 ? -28.397 -4.443 7.616 1.00 55.88 123 GLU A C 1
ATOM 941 O O . GLU A 1 123 ? -27.415 -4.691 6.913 1.00 55.88 123 GLU A O 1
ATOM 946 N N . PRO A 1 124 ? -28.816 -3.158 7.748 1.00 71.75 124 PRO A N 1
ATOM 947 C CA . PRO A 1 124 ? -28.308 -2.098 6.868 1.00 71.75 124 PRO A CA 1
ATOM 948 C C . PRO A 1 124 ? -26.786 -1.942 6.866 1.00 71.75 124 PRO A C 1
ATOM 950 O O . PRO A 1 124 ? -26.188 -1.745 5.812 1.00 71.75 124 PRO A O 1
ATOM 953 N N . LEU A 1 125 ? -26.139 -2.082 8.027 1.00 71.25 125 LEU A N 1
ATOM 954 C CA . LEU A 1 125 ? -24.679 -1.988 8.124 1.00 71.25 125 LEU A CA 1
ATOM 955 C C . LEU A 1 125 ? -23.981 -3.206 7.510 1.00 71.25 125 LEU A C 1
ATOM 957 O O . LEU A 1 125 ? -22.884 -3.085 6.964 1.00 71.25 125 LEU A O 1
ATOM 961 N N . ARG A 1 126 ? -24.613 -4.381 7.568 1.00 73.44 126 ARG A N 1
ATOM 962 C CA . ARG A 1 126 ? -24.096 -5.605 6.948 1.00 73.44 126 ARG A CA 1
ATOM 963 C C . ARG A 1 126 ? -24.221 -5.526 5.427 1.00 73.44 126 ARG A C 1
ATOM 965 O O . ARG A 1 126 ? -23.277 -5.875 4.718 1.00 73.44 126 ARG A O 1
ATOM 972 N N . ASP A 1 127 ? -25.330 -4.993 4.934 1.00 79.56 127 ASP A N 1
ATOM 973 C CA . ASP A 1 127 ? -25.580 -4.783 3.509 1.00 79.56 127 ASP A CA 1
ATOM 974 C C . ASP A 1 127 ? -24.670 -3.700 2.923 1.00 79.56 127 ASP A C 1
ATOM 976 O O . ASP A 1 127 ? -24.099 -3.866 1.844 1.00 79.56 127 ASP A O 1
ATOM 980 N N . GLU A 1 128 ? -24.451 -2.603 3.649 1.00 79.75 128 GLU A N 1
ATOM 981 C CA . GLU A 1 128 ? -23.502 -1.577 3.220 1.00 79.75 128 GLU A CA 1
ATOM 982 C C . GLU A 1 128 ? -22.062 -2.095 3.225 1.00 79.75 128 GLU A C 1
ATOM 984 O O . GLU A 1 128 ? -21.334 -1.871 2.257 1.00 79.75 128 GLU A O 1
ATOM 989 N N . ASN A 1 129 ? -21.657 -2.853 4.247 1.00 71.19 129 ASN A N 1
ATOM 990 C CA . ASN A 1 129 ? -20.316 -3.433 4.302 1.00 71.19 129 ASN A CA 1
ATOM 991 C C . ASN A 1 129 ? -20.097 -4.466 3.180 1.00 71.19 129 ASN A C 1
ATOM 993 O O . ASN A 1 129 ? -19.079 -4.428 2.489 1.00 71.19 129 ASN A O 1
ATOM 997 N N . THR A 1 130 ? -21.075 -5.334 2.906 1.00 81.88 130 THR A N 1
ATOM 998 C CA . THR A 1 130 ? -20.984 -6.281 1.778 1.00 81.88 130 THR A CA 1
ATOM 999 C C . THR A 1 130 ? -20.933 -5.562 0.429 1.00 81.88 130 THR A C 1
ATOM 1001 O O . THR A 1 130 ? -20.124 -5.933 -0.425 1.00 81.88 130 THR A O 1
ATOM 1004 N N . LYS A 1 131 ? -21.708 -4.485 0.248 1.00 90.38 131 LYS A N 1
ATOM 1005 C CA . LYS A 1 131 ? -21.664 -3.651 -0.960 1.00 90.38 131 LYS A CA 1
ATOM 1006 C C . LYS A 1 131 ? -20.310 -2.966 -1.142 1.00 90.38 131 LYS A C 1
ATOM 1008 O O . LYS A 1 131 ? -19.765 -2.990 -2.244 1.00 90.38 131 LYS A O 1
ATOM 1013 N N . LEU A 1 132 ? -19.748 -2.390 -0.082 1.00 82.12 132 LEU A N 1
ATOM 1014 C CA . LEU A 1 132 ? -18.429 -1.751 -0.119 1.00 82.12 132 LEU A CA 1
ATOM 1015 C C . LEU A 1 132 ? -17.316 -2.770 -0.362 1.00 82.12 132 LEU A C 1
ATOM 1017 O O . LEU A 1 132 ? -16.420 -2.522 -1.164 1.00 82.12 132 LEU A O 1
ATOM 1021 N N . SER A 1 133 ? -17.407 -3.952 0.248 1.00 80.12 133 SER A N 1
ATOM 1022 C CA . SER A 1 133 ? -16.482 -5.059 -0.005 1.00 80.12 133 SER A CA 1
ATOM 1023 C C . SER A 1 133 ? -16.532 -5.510 -1.471 1.00 80.12 133 SER A C 1
ATOM 1025 O O . SER A 1 133 ? -15.489 -5.720 -2.095 1.00 80.12 133 SER A O 1
ATOM 1027 N N . ALA A 1 134 ? -17.728 -5.591 -2.065 1.00 88.31 134 ALA A N 1
ATOM 1028 C CA . ALA A 1 134 ? -17.896 -5.901 -3.483 1.00 88.31 134 ALA A CA 1
ATOM 1029 C C . ALA A 1 134 ? -17.317 -4.802 -4.392 1.00 88.31 134 ALA A C 1
ATOM 1031 O O . ALA A 1 134 ? -16.612 -5.112 -5.352 1.00 88.31 134 ALA A O 1
ATOM 1032 N N . GLN A 1 135 ? -17.545 -3.525 -4.066 1.00 85.69 135 GLN A N 1
ATOM 1033 C CA . GLN A 1 135 ? -16.964 -2.394 -4.799 1.00 85.69 135 GLN A CA 1
ATOM 1034 C C . GLN A 1 135 ? -15.435 -2.384 -4.723 1.00 85.69 135 GLN A C 1
ATOM 1036 O O . GLN A 1 135 ? -14.774 -2.188 -5.741 1.00 85.69 135 GLN A O 1
ATOM 1041 N N . LEU A 1 136 ? -14.863 -2.666 -3.551 1.00 78.62 136 LEU A N 1
ATOM 1042 C CA . LEU A 1 136 ? -13.416 -2.756 -3.369 1.00 78.62 136 LEU A CA 1
ATOM 1043 C C . LEU A 1 136 ? -12.814 -3.907 -4.186 1.00 78.62 136 LEU A C 1
ATOM 1045 O O . LEU A 1 136 ? -11.767 -3.736 -4.811 1.00 78.62 136 LEU A O 1
ATOM 1049 N N . LYS A 1 137 ? -13.472 -5.074 -4.219 1.00 86.56 137 LYS A N 1
ATOM 1050 C CA . LYS A 1 137 ? -13.048 -6.205 -5.062 1.00 86.56 137 LYS A CA 1
ATOM 1051 C C . LYS A 1 137 ? -13.073 -5.842 -6.546 1.00 86.56 137 LYS A C 1
ATOM 1053 O O . LYS A 1 137 ? -12.102 -6.127 -7.243 1.00 86.56 137 LYS A O 1
ATOM 1058 N N . LEU A 1 138 ? -14.134 -5.174 -7.004 1.00 91.06 138 LEU A N 1
ATOM 1059 C CA . LEU A 1 138 ? -14.252 -4.723 -8.390 1.00 91.06 138 LEU A CA 1
ATOM 1060 C C . LEU A 1 138 ? -13.153 -3.712 -8.748 1.00 91.06 138 LEU A C 1
ATOM 1062 O O . LEU A 1 138 ? -12.488 -3.877 -9.763 1.00 91.06 138 LEU A O 1
ATOM 1066 N N . ALA A 1 139 ? -12.907 -2.715 -7.894 1.00 79.38 139 ALA A N 1
ATOM 1067 C CA . ALA A 1 139 ? -11.860 -1.719 -8.115 1.00 79.38 139 ALA A CA 1
ATOM 1068 C C . ALA A 1 139 ? -10.464 -2.359 -8.211 1.00 79.38 139 ALA A C 1
ATOM 1070 O O . ALA A 1 139 ? -9.711 -2.060 -9.139 1.00 79.38 139 ALA A O 1
ATOM 1071 N N . LYS A 1 140 ? -10.145 -3.302 -7.312 1.00 79.06 140 LYS A N 1
ATOM 1072 C CA . LYS A 1 140 ? -8.888 -4.069 -7.364 1.00 79.06 140 LYS A CA 1
ATOM 1073 C C . LYS A 1 140 ? -8.762 -4.883 -8.652 1.00 79.06 140 LYS A C 1
ATOM 1075 O O . LYS A 1 140 ? -7.682 -4.945 -9.232 1.00 79.06 140 LYS A O 1
ATOM 1080 N N . GLN A 1 141 ? -9.853 -5.493 -9.111 1.00 90.31 141 GLN A N 1
ATOM 1081 C CA . GLN A 1 141 ? -9.862 -6.258 -10.354 1.00 90.31 141 GLN A CA 1
ATOM 1082 C C . GLN A 1 141 ? -9.638 -5.360 -11.578 1.00 90.31 141 GLN A C 1
ATOM 1084 O O . GLN A 1 141 ? -8.818 -5.696 -12.427 1.00 90.31 141 GLN A O 1
ATOM 1089 N N . THR A 1 142 ? -10.297 -4.201 -11.647 1.00 87.38 142 THR A N 1
ATOM 1090 C CA . THR A 1 142 ? -10.093 -3.223 -12.726 1.00 87.38 142 THR A CA 1
ATOM 1091 C C . THR A 1 142 ? -8.653 -2.717 -12.761 1.00 87.38 142 THR A C 1
ATOM 1093 O O . THR A 1 142 ? -8.050 -2.656 -13.830 1.00 87.38 142 THR A O 1
ATOM 1096 N N . GLN A 1 143 ? -8.068 -2.410 -11.599 1.00 82.19 143 GLN A N 1
ATOM 1097 C CA . GLN A 1 143 ? -6.675 -1.971 -11.514 1.00 82.19 143 GLN A CA 1
ATOM 1098 C C . GLN A 1 143 ? -5.702 -3.065 -11.968 1.00 82.19 143 GLN A C 1
ATOM 1100 O O . GLN A 1 143 ? -4.740 -2.773 -12.675 1.00 82.19 143 GLN A O 1
ATOM 1105 N N . LYS A 1 144 ? -5.969 -4.328 -11.609 1.00 87.00 144 LYS A N 1
ATOM 1106 C CA . LYS A 1 144 ? -5.172 -5.469 -12.069 1.00 87.00 144 LYS A CA 1
ATOM 1107 C C . LYS A 1 144 ? -5.218 -5.613 -13.593 1.00 87.00 144 LYS A C 1
ATOM 1109 O O . LYS A 1 144 ? -4.169 -5.735 -14.209 1.00 87.00 144 LYS A O 1
ATOM 1114 N N . ILE A 1 145 ? -6.405 -5.526 -14.196 1.00 90.19 145 ILE A N 1
ATOM 1115 C CA . ILE A 1 145 ? -6.563 -5.597 -15.659 1.00 90.19 145 ILE A CA 1
ATOM 1116 C C . ILE A 1 145 ? -5.780 -4.469 -16.346 1.00 90.19 145 ILE A C 1
ATOM 1118 O O . ILE A 1 145 ? -5.040 -4.734 -17.288 1.00 90.19 145 ILE A O 1
ATOM 1122 N N . ALA A 1 146 ? -5.877 -3.235 -15.840 1.00 79.75 146 ALA A N 1
ATOM 1123 C CA . ALA A 1 146 ? -5.138 -2.100 -16.393 1.00 79.75 146 ALA A CA 1
ATOM 1124 C C . ALA A 1 146 ? -3.611 -2.288 -16.303 1.00 79.75 146 ALA A C 1
ATOM 1126 O O . ALA A 1 146 ? -2.881 -1.901 -17.216 1.00 79.75 146 ALA A O 1
ATOM 1127 N N . LEU A 1 147 ? -3.123 -2.903 -15.222 1.00 77.06 147 LEU A N 1
ATOM 1128 C CA . LEU A 1 147 ? -1.708 -3.225 -15.056 1.00 77.06 147 LEU A CA 1
ATOM 1129 C C . LEU A 1 147 ? -1.254 -4.317 -16.039 1.00 77.06 147 LEU A C 1
ATOM 1131 O O . LEU A 1 147 ? -0.222 -4.152 -16.688 1.00 77.06 147 LEU A O 1
ATOM 1135 N N . ASP A 1 148 ? -2.052 -5.371 -16.218 1.00 87.38 148 ASP A N 1
ATOM 1136 C CA . ASP A 1 148 ? -1.782 -6.447 -17.181 1.00 87.38 148 ASP A CA 1
ATOM 1137 C C . ASP A 1 148 ? -1.817 -5.935 -18.641 1.00 87.38 148 ASP A C 1
ATOM 1139 O O . ASP A 1 148 ? -1.071 -6.409 -19.502 1.00 87.38 148 ASP A O 1
ATOM 1143 N N . ASP A 1 149 ? -2.675 -4.958 -18.954 1.00 90.38 149 ASP A N 1
ATOM 1144 C CA . ASP A 1 149 ? -2.699 -4.280 -20.258 1.00 90.38 149 ASP A CA 1
ATOM 1145 C C . ASP A 1 149 ? -1.416 -3.470 -20.495 1.00 90.38 149 ASP A C 1
ATOM 1147 O O . ASP A 1 149 ? -0.809 -3.573 -21.563 1.00 90.38 149 ASP A O 1
ATOM 1151 N N . LYS A 1 150 ? -0.945 -2.722 -19.488 1.00 86.44 150 LYS A N 1
ATOM 1152 C CA . LYS A 1 150 ? 0.308 -1.957 -19.585 1.00 86.44 150 LYS A CA 1
ATOM 1153 C C . LYS A 1 150 ? 1.543 -2.844 -19.693 1.00 86.44 150 LYS A C 1
ATOM 1155 O O . LYS A 1 150 ? 2.450 -2.524 -20.457 1.00 86.44 150 LYS A O 1
ATOM 1160 N N . GLN A 1 151 ? 1.569 -3.985 -19.008 1.00 83.12 151 GLN A N 1
ATOM 1161 C CA . GLN A 1 151 ? 2.638 -4.972 -19.176 1.00 83.12 151 GLN A CA 1
ATOM 1162 C C . GLN A 1 151 ? 2.664 -5.556 -20.593 1.00 83.12 151 GLN A C 1
ATOM 1164 O O . GLN A 1 151 ? 3.734 -5.691 -21.182 1.00 83.12 151 GLN A O 1
ATOM 1169 N N . ARG A 1 152 ? 1.496 -5.843 -21.184 1.00 91.31 152 ARG A N 1
ATOM 1170 C CA . ARG A 1 152 ? 1.416 -6.281 -22.586 1.00 91.31 152 ARG A CA 1
ATOM 1171 C C . ARG A 1 152 ? 1.899 -5.208 -23.561 1.00 91.31 152 ARG A C 1
ATOM 1173 O O . ARG A 1 152 ? 2.580 -5.545 -24.525 1.00 91.31 152 ARG A O 1
ATOM 1180 N N . GLU A 1 153 ? 1.584 -3.939 -23.307 1.00 89.38 153 GLU A N 1
ATOM 1181 C CA . GLU A 1 153 ? 2.084 -2.810 -24.102 1.00 89.38 153 GLU A CA 1
ATOM 1182 C C . GLU A 1 153 ? 3.619 -2.714 -24.042 1.00 89.38 153 GLU A C 1
ATOM 1184 O O . GLU A 1 153 ? 4.261 -2.574 -25.082 1.00 89.38 153 GLU A O 1
ATOM 1189 N N . ILE A 1 154 ? 4.217 -2.884 -22.856 1.00 80.38 154 ILE A N 1
ATOM 1190 C CA . ILE A 1 154 ? 5.679 -2.921 -22.679 1.00 80.38 154 ILE A CA 1
ATOM 1191 C C . ILE A 1 154 ? 6.302 -4.060 -23.495 1.00 80.38 154 ILE A C 1
ATOM 1193 O O . ILE A 1 154 ? 7.206 -3.802 -24.285 1.00 80.38 154 ILE A O 1
ATOM 1197 N N . ILE A 1 155 ? 5.776 -5.284 -23.388 1.00 88.50 155 ILE A N 1
ATOM 1198 C CA . ILE A 1 155 ? 6.287 -6.444 -24.141 1.00 88.50 155 ILE A CA 1
ATOM 1199 C C . ILE A 1 155 ? 6.220 -6.189 -25.657 1.00 88.50 155 ILE A C 1
ATOM 1201 O O . ILE A 1 155 ? 7.166 -6.484 -26.388 1.00 88.50 155 ILE A O 1
ATOM 1205 N N . GLN A 1 156 ? 5.131 -5.591 -26.151 1.00 92.12 156 GLN A N 1
ATOM 1206 C CA . GLN A 1 156 ? 5.013 -5.234 -27.569 1.00 92.12 156 GLN A CA 1
ATOM 1207 C C . GLN A 1 156 ? 6.040 -4.178 -27.996 1.00 92.12 156 GLN A C 1
ATOM 1209 O O . GLN A 1 156 ? 6.575 -4.253 -29.104 1.00 92.12 156 GLN A O 1
ATOM 1214 N N . LEU A 1 157 ? 6.317 -3.182 -27.152 1.00 86.50 157 LEU A N 1
ATOM 1215 C CA . LEU A 1 157 ? 7.339 -2.172 -27.429 1.00 86.50 157 LEU A CA 1
ATOM 1216 C C . LEU A 1 157 ? 8.748 -2.782 -27.432 1.00 86.50 157 LEU A C 1
ATOM 1218 O O . LEU A 1 157 ? 9.530 -2.477 -28.332 1.00 86.50 157 LEU A O 1
ATOM 1222 N N . GLU A 1 158 ? 9.048 -3.688 -26.501 1.00 84.69 158 GLU A N 1
ATOM 1223 C CA . GLU A 1 158 ? 10.313 -4.431 -26.452 1.00 84.69 158 GLU A CA 1
ATOM 1224 C C . GLU A 1 158 ? 10.517 -5.302 -27.697 1.00 84.69 158 GLU A C 1
ATOM 1226 O O . GLU A 1 158 ? 11.614 -5.334 -28.263 1.00 84.69 158 GLU A O 1
ATOM 1231 N N . GLU A 1 159 ? 9.464 -5.965 -28.180 1.00 93.00 159 GLU A N 1
ATOM 1232 C CA . GLU A 1 159 ? 9.524 -6.762 -29.405 1.00 93.00 159 GLU A CA 1
ATOM 1233 C C . GLU A 1 159 ? 9.741 -5.877 -30.644 1.00 93.00 159 GLU A C 1
ATOM 1235 O O . GLU A 1 159 ? 10.560 -6.195 -31.511 1.00 93.00 159 GLU A O 1
ATOM 1240 N N . ARG A 1 160 ? 9.072 -4.717 -30.719 1.00 89.50 160 ARG A N 1
ATOM 1241 C CA . ARG A 1 160 ? 9.293 -3.734 -31.796 1.00 89.50 160 ARG A CA 1
ATOM 1242 C C . ARG A 1 160 ? 10.716 -3.180 -31.774 1.00 89.50 160 ARG A C 1
ATOM 1244 O O . ARG A 1 160 ? 11.306 -3.015 -32.844 1.00 89.50 160 ARG A O 1
ATOM 1251 N N . LEU A 1 161 ? 11.275 -2.933 -30.590 1.00 85.44 161 LEU A N 1
ATOM 1252 C CA . LEU A 1 161 ? 12.663 -2.508 -30.425 1.00 85.44 161 LEU A CA 1
ATOM 1253 C C . LEU A 1 161 ? 13.634 -3.590 -30.920 1.00 85.44 161 LEU A C 1
ATOM 1255 O O . LEU A 1 161 ? 14.513 -3.288 -31.725 1.00 85.44 161 LEU A O 1
ATOM 1259 N N . HIS A 1 162 ? 13.430 -4.855 -30.540 1.00 88.06 162 HIS A N 1
ATOM 1260 C CA . HIS A 1 162 ? 14.232 -5.980 -31.040 1.00 88.06 162 HIS A CA 1
ATOM 1261 C C . HIS A 1 162 ? 14.161 -6.116 -32.567 1.00 88.06 162 HIS A C 1
ATOM 1263 O O . HIS A 1 162 ? 15.181 -6.312 -33.230 1.00 88.06 162 HIS A O 1
ATOM 1269 N N . GLN A 1 163 ? 12.970 -5.973 -33.156 1.00 92.50 163 GLN A N 1
ATOM 1270 C CA . GLN A 1 163 ? 12.811 -5.989 -34.613 1.00 92.50 163 GLN A CA 1
ATOM 1271 C C . GLN A 1 163 ? 13.549 -4.824 -35.288 1.00 92.50 163 GLN A C 1
ATOM 1273 O O . GLN A 1 163 ? 14.130 -5.011 -36.360 1.00 92.50 163 GLN A O 1
ATOM 1278 N N . ALA A 1 164 ? 13.540 -3.632 -34.684 1.00 85.62 164 ALA A N 1
ATOM 1279 C CA . ALA A 1 164 ? 14.274 -2.476 -35.188 1.00 85.62 164 ALA A CA 1
ATOM 1280 C C . ALA A 1 164 ? 15.793 -2.699 -35.125 1.00 85.62 164 ALA A C 1
ATOM 1282 O O . ALA A 1 164 ? 16.465 -2.482 -36.132 1.00 85.62 164 ALA A O 1
ATOM 1283 N N . LEU A 1 165 ? 16.315 -3.213 -34.006 1.00 85.50 165 LEU A N 1
ATOM 1284 C CA . LEU A 1 165 ? 17.734 -3.556 -33.853 1.00 85.50 165 LEU A CA 1
ATOM 1285 C C . LEU A 1 165 ? 18.186 -4.566 -34.912 1.00 85.50 165 LEU A C 1
ATOM 1287 O O . LEU A 1 165 ? 19.162 -4.326 -35.617 1.00 85.50 165 LEU A O 1
ATOM 1291 N N . LYS A 1 166 ? 17.401 -5.625 -35.136 1.00 91.81 166 LYS A N 1
ATOM 1292 C CA . LYS A 1 166 ? 17.688 -6.613 -36.185 1.00 91.81 166 LYS A CA 1
ATOM 1293 C C . LYS A 1 166 ? 17.730 -5.992 -37.586 1.00 91.81 166 LYS A C 1
ATOM 1295 O O . LYS A 1 166 ? 18.549 -6.378 -38.415 1.00 91.81 166 LYS A O 1
ATOM 1300 N N . ARG A 1 167 ? 16.860 -5.016 -37.880 1.00 90.25 167 ARG A N 1
ATOM 1301 C CA . ARG A 1 167 ? 16.904 -4.282 -39.160 1.00 90.25 167 ARG A CA 1
ATOM 1302 C C . ARG A 1 167 ? 18.173 -3.443 -39.280 1.00 90.25 167 ARG A C 1
ATOM 1304 O O . ARG A 1 167 ? 18.780 -3.445 -40.349 1.00 90.25 167 ARG A O 1
ATOM 1311 N N . VAL A 1 168 ? 18.589 -2.767 -38.210 1.00 83.06 168 VAL A N 1
ATOM 1312 C CA . VAL A 1 168 ? 19.850 -2.010 -38.185 1.00 83.06 168 VAL A CA 1
ATOM 1313 C C . VAL A 1 168 ? 21.032 -2.940 -38.467 1.00 83.06 168 VAL A C 1
ATOM 1315 O O . VAL A 1 168 ? 21.791 -2.659 -39.388 1.00 83.06 168 VAL A O 1
ATOM 1318 N N . GLU A 1 169 ? 21.117 -4.097 -37.804 1.00 88.62 169 GLU A N 1
ATOM 1319 C CA . GLU A 1 169 ? 22.164 -5.101 -38.061 1.00 88.62 169 GLU A CA 1
ATOM 1320 C C . GLU A 1 169 ? 22.199 -5.556 -39.530 1.00 88.62 169 GLU A C 1
ATOM 1322 O O . GLU A 1 169 ? 23.270 -5.654 -40.136 1.00 88.62 169 GLU A O 1
ATOM 1327 N N . THR A 1 170 ? 21.032 -5.801 -40.142 1.00 91.81 170 THR A N 1
ATOM 1328 C CA . THR A 1 170 ? 20.975 -6.175 -41.566 1.00 91.81 170 THR A CA 1
ATOM 1329 C C . THR A 1 170 ? 21.470 -5.056 -42.481 1.00 91.81 170 THR A C 1
ATOM 1331 O O . THR A 1 170 ? 22.251 -5.316 -43.395 1.00 91.81 170 THR A O 1
ATOM 1334 N N . VAL A 1 171 ? 21.085 -3.804 -42.210 1.00 85.88 171 VAL A N 1
ATOM 1335 C CA . VAL A 1 171 ? 21.528 -2.637 -42.988 1.00 85.88 171 VAL A CA 1
ATOM 1336 C C . VAL A 1 171 ? 23.029 -2.408 -42.824 1.00 85.88 171 VAL A C 1
ATOM 1338 O O . VAL A 1 171 ? 23.706 -2.093 -43.802 1.00 85.88 171 VAL A O 1
ATOM 1341 N N . GLU A 1 172 ? 23.573 -2.602 -41.623 1.00 84.06 172 GLU A N 1
ATOM 1342 C CA . GLU A 1 172 ? 25.014 -2.534 -41.382 1.00 84.06 172 GLU A CA 1
ATOM 1343 C C . GLU A 1 172 ? 25.774 -3.605 -42.165 1.00 84.06 172 GLU A C 1
ATOM 1345 O O . GLU A 1 172 ? 26.803 -3.307 -42.776 1.00 84.06 172 GLU A O 1
ATOM 1350 N N . SER A 1 173 ? 25.265 -4.839 -42.190 1.00 85.00 173 SER A N 1
ATOM 1351 C CA . SER A 1 173 ? 25.846 -5.928 -42.980 1.00 85.00 173 SER A CA 1
ATOM 1352 C C . SER A 1 173 ? 25.858 -5.597 -44.477 1.00 85.00 173 SER A C 1
ATOM 1354 O O . SER A 1 173 ? 26.908 -5.682 -45.124 1.00 85.00 173 SER A O 1
ATOM 1356 N N . ASP A 1 174 ? 24.731 -5.118 -45.012 1.00 82.56 174 ASP A N 1
ATOM 1357 C CA . ASP A 1 174 ? 24.609 -4.683 -46.406 1.00 82.56 174 ASP A CA 1
ATOM 1358 C C . ASP A 1 174 ? 25.578 -3.536 -46.726 1.00 82.56 174 ASP A C 1
ATOM 1360 O O . ASP A 1 174 ? 26.217 -3.524 -47.781 1.00 82.56 174 ASP A O 1
ATOM 1364 N N . LEU A 1 175 ? 25.728 -2.572 -45.810 1.00 76.25 175 LEU A N 1
ATOM 1365 C CA . LEU A 1 175 ? 26.657 -1.454 -45.959 1.00 76.25 175 LEU A CA 1
ATOM 1366 C C . LEU A 1 175 ? 28.112 -1.942 -45.981 1.00 76.25 175 LEU A C 1
ATOM 1368 O O . LEU A 1 175 ? 28.889 -1.527 -46.847 1.00 76.25 175 LEU A O 1
ATOM 1372 N N . ARG A 1 176 ? 28.479 -2.854 -45.069 1.00 79.94 176 ARG A N 1
ATOM 1373 C CA . ARG A 1 176 ? 29.804 -3.497 -45.037 1.00 79.94 176 ARG A CA 1
ATOM 1374 C C . ARG A 1 176 ? 30.075 -4.256 -46.337 1.00 79.94 176 ARG A C 1
ATOM 1376 O O . ARG A 1 176 ? 31.192 -4.198 -46.848 1.00 79.94 176 ARG A O 1
ATOM 1383 N N . GLN A 1 177 ? 29.075 -4.931 -46.902 1.00 82.81 177 GLN A N 1
ATOM 1384 C CA . GLN A 1 177 ? 29.200 -5.642 -48.175 1.00 82.81 177 GLN A CA 1
ATOM 1385 C C . GLN A 1 177 ? 29.313 -4.684 -49.372 1.00 82.81 177 GLN A C 1
ATOM 1387 O O . GLN A 1 177 ? 30.185 -4.868 -50.221 1.00 82.81 177 GLN A O 1
ATOM 1392 N N . ALA A 1 178 ? 28.502 -3.625 -49.421 1.00 72.50 178 ALA A N 1
ATOM 1393 C CA . ALA A 1 178 ? 28.552 -2.611 -50.474 1.00 72.50 178 ALA A CA 1
ATOM 1394 C C . ALA A 1 178 ? 29.875 -1.826 -50.465 1.00 72.50 178 ALA A C 1
ATOM 1396 O O . ALA A 1 178 ? 30.422 -1.541 -51.533 1.00 72.50 178 ALA A O 1
ATOM 1397 N N . SER A 1 179 ? 30.423 -1.538 -49.279 1.00 70.62 179 SER A N 1
ATOM 1398 C CA . SER A 1 179 ? 31.727 -0.882 -49.094 1.00 70.62 179 SER A CA 1
ATOM 1399 C C . SER A 1 179 ? 32.880 -1.664 -49.740 1.00 70.62 179 SER A C 1
ATOM 1401 O O . SER A 1 179 ? 33.784 -1.069 -50.324 1.00 70.62 179 SER A O 1
ATOM 1403 N N . LYS A 1 180 ? 32.809 -3.004 -49.752 1.00 77.62 180 LYS A N 1
ATOM 1404 C CA . LYS A 1 180 ? 33.802 -3.863 -50.424 1.00 77.62 180 LYS A CA 1
ATOM 1405 C C . LYS A 1 180 ? 33.796 -3.723 -51.954 1.00 77.62 180 LYS A C 1
ATOM 1407 O O . LYS A 1 180 ? 34.750 -4.142 -52.603 1.00 77.62 180 LYS A O 1
ATOM 1412 N N . THR A 1 181 ? 32.764 -3.121 -52.551 1.00 71.19 181 THR A N 1
ATOM 1413 C CA . THR A 1 181 ? 32.684 -2.883 -54.002 1.00 71.19 181 THR A CA 1
ATOM 1414 C C . THR A 1 181 ? 32.969 -1.409 -54.327 1.00 71.19 181 THR A C 1
ATOM 1416 O O . THR A 1 181 ? 32.210 -0.510 -53.972 1.00 71.19 181 THR A O 1
ATOM 1419 N N . ALA A 1 182 ? 34.075 -1.126 -55.026 1.00 50.94 182 ALA A N 1
ATOM 1420 C CA . ALA A 1 182 ? 34.628 0.230 -55.195 1.00 50.94 182 ALA A CA 1
ATOM 1421 C C . ALA A 1 182 ? 33.724 1.249 -55.936 1.00 50.94 182 ALA A C 1
ATOM 1423 O O . ALA A 1 182 ? 33.929 2.456 -55.818 1.00 50.94 182 ALA A O 1
ATOM 1424 N N . HIS A 1 183 ? 32.706 0.808 -56.685 1.00 55.56 183 HIS A N 1
ATOM 1425 C CA . HIS A 1 183 ? 31.678 1.689 -57.272 1.00 55.56 183 HIS A CA 1
ATOM 1426 C C . HIS A 1 183 ? 30.401 1.804 -56.414 1.00 55.56 183 HIS A C 1
ATOM 1428 O O . HIS A 1 183 ? 29.618 2.733 -56.607 1.00 55.56 183 HIS A O 1
ATOM 1434 N N . GLY A 1 184 ? 30.228 0.939 -55.408 1.00 52.09 184 GLY A N 1
ATOM 1435 C CA . GLY A 1 184 ? 29.138 0.986 -54.432 1.00 52.09 184 GLY A CA 1
ATOM 1436 C C . GLY A 1 184 ? 29.364 1.986 -53.295 1.00 52.09 184 GLY A C 1
ATOM 1437 O O . GLY A 1 184 ? 28.394 2.505 -52.755 1.00 52.09 184 GLY A O 1
ATOM 1438 N N . ALA A 1 185 ? 30.613 2.347 -52.979 1.00 56.84 185 ALA A N 1
ATOM 1439 C CA . ALA A 1 185 ? 30.948 3.213 -51.842 1.00 56.84 185 ALA A CA 1
ATOM 1440 C C . ALA A 1 185 ? 30.260 4.596 -51.873 1.00 56.84 185 ALA A C 1
ATOM 1442 O O . ALA A 1 185 ? 29.758 5.060 -50.854 1.00 56.84 185 ALA A O 1
ATOM 1443 N N . LYS A 1 186 ? 30.142 5.251 -53.040 1.00 66.56 186 LYS A N 1
ATOM 1444 C CA . LYS A 1 186 ? 29.432 6.545 -53.152 1.00 66.56 186 LYS A CA 1
ATOM 1445 C C . LYS A 1 186 ? 27.916 6.413 -52.953 1.00 66.56 186 LYS A C 1
ATOM 1447 O O . LYS A 1 186 ? 27.307 7.282 -52.329 1.00 66.56 186 LYS A O 1
ATOM 1452 N N . ALA A 1 187 ? 27.311 5.339 -53.464 1.00 67.06 187 ALA A N 1
ATOM 1453 C CA . ALA A 1 187 ? 25.888 5.060 -53.276 1.00 67.06 187 ALA A CA 1
ATOM 1454 C C . ALA A 1 187 ? 25.588 4.624 -51.830 1.00 67.06 187 ALA A C 1
ATOM 1456 O O . ALA A 1 187 ? 24.608 5.081 -51.244 1.00 67.06 187 ALA A O 1
ATOM 1457 N N . ALA A 1 188 ? 26.476 3.828 -51.230 1.00 64.81 188 ALA A N 1
ATOM 1458 C CA . ALA A 1 188 ? 26.416 3.395 -49.839 1.00 64.81 188 ALA A CA 1
ATOM 1459 C C . ALA A 1 188 ? 26.554 4.575 -48.870 1.00 64.81 188 ALA A C 1
ATOM 1461 O O . ALA A 1 188 ? 25.754 4.684 -47.954 1.00 64.81 188 ALA A O 1
ATOM 1462 N N . ILE A 1 189 ? 27.468 5.523 -49.115 1.00 76.00 189 ILE A N 1
ATOM 1463 C CA . ILE A 1 189 ? 27.585 6.746 -48.300 1.00 76.00 189 ILE A CA 1
ATOM 1464 C C . ILE A 1 189 ? 26.308 7.593 -48.383 1.00 76.00 189 ILE A C 1
ATOM 1466 O O . ILE A 1 189 ? 25.862 8.137 -47.375 1.00 76.00 189 ILE A O 1
ATOM 1470 N N . LYS A 1 190 ? 25.683 7.707 -49.565 1.00 78.19 190 LYS A N 1
ATOM 1471 C CA . LYS A 1 190 ? 24.417 8.446 -49.706 1.00 78.19 190 LYS A CA 1
ATOM 1472 C C . LYS A 1 190 ? 23.270 7.750 -48.960 1.00 78.19 190 LYS A C 1
ATOM 1474 O O . LYS A 1 190 ? 22.485 8.436 -48.314 1.00 78.19 190 LYS A O 1
ATOM 1479 N N . LYS A 1 191 ? 23.208 6.414 -49.016 1.00 78.56 191 LYS A N 1
ATOM 1480 C CA . LYS A 1 191 ? 22.202 5.598 -48.316 1.00 78.56 191 LYS A CA 1
ATOM 1481 C C . LYS A 1 191 ? 22.423 5.570 -46.796 1.00 78.56 191 LYS A C 1
ATOM 1483 O O . LYS A 1 191 ? 21.457 5.647 -46.049 1.00 78.56 191 LYS A O 1
ATOM 1488 N N . ALA A 1 192 ? 23.674 5.549 -46.337 1.00 76.12 192 ALA A N 1
ATOM 1489 C CA . ALA A 1 192 ? 24.026 5.687 -44.924 1.00 76.12 192 ALA A CA 1
ATOM 1490 C C . ALA A 1 192 ? 23.588 7.048 -44.380 1.00 76.12 192 ALA A C 1
ATOM 1492 O O . ALA A 1 192 ? 22.933 7.108 -43.352 1.00 76.12 192 ALA A O 1
ATOM 1493 N N . LYS A 1 193 ? 23.845 8.141 -45.115 1.00 81.31 193 LYS A N 1
ATOM 1494 C CA . LYS A 1 193 ? 23.395 9.480 -44.706 1.00 81.31 193 LYS A CA 1
ATOM 1495 C C . LYS A 1 193 ? 21.874 9.605 -44.627 1.00 81.31 193 LYS A C 1
ATOM 1497 O O . LYS A 1 193 ? 21.389 10.272 -43.724 1.00 81.31 193 LYS A O 1
ATOM 1502 N N . SER A 1 194 ? 21.117 8.984 -45.537 1.00 81.50 194 SER A N 1
ATOM 1503 C CA . SER A 1 194 ? 19.651 8.974 -45.412 1.00 81.50 194 SER A CA 1
ATOM 1504 C C . SER A 1 194 ? 19.180 8.137 -44.222 1.00 81.50 194 SER A C 1
ATOM 1506 O O . SER A 1 194 ? 18.239 8.536 -43.549 1.00 81.50 194 SER A O 1
ATOM 1508 N N . PHE A 1 195 ? 19.856 7.023 -43.928 1.00 79.56 195 PHE A N 1
ATOM 1509 C CA . PHE A 1 195 ? 19.521 6.172 -42.787 1.00 79.56 195 PHE A CA 1
ATOM 1510 C C . PHE A 1 195 ? 19.872 6.829 -41.445 1.00 79.56 195 PHE A C 1
ATOM 1512 O O . PHE A 1 195 ? 19.110 6.709 -40.499 1.00 79.56 195 PHE A O 1
ATOM 1519 N N . GLU A 1 196 ? 20.971 7.584 -41.368 1.00 80.31 196 GLU A N 1
ATOM 1520 C CA . GLU A 1 196 ? 21.340 8.370 -40.182 1.00 80.31 196 GLU A CA 1
ATOM 1521 C C . GLU A 1 196 ? 20.281 9.439 -39.874 1.00 80.31 196 GLU A C 1
ATOM 1523 O O . GLU A 1 196 ? 19.898 9.621 -38.723 1.00 80.31 196 GLU A O 1
ATOM 1528 N N . VAL A 1 197 ? 19.752 10.104 -40.910 1.00 84.50 197 VAL A N 1
ATOM 1529 C CA . VAL A 1 197 ? 18.662 11.081 -40.760 1.00 84.50 197 VAL A CA 1
ATOM 1530 C C . VAL A 1 197 ? 17.370 10.402 -40.293 1.00 84.50 197 VAL A C 1
ATOM 1532 O O . VAL A 1 197 ? 16.702 10.925 -39.405 1.00 84.50 197 VAL A O 1
ATOM 1535 N N . GLU A 1 198 ? 17.024 9.229 -40.835 1.00 82.06 198 GLU A N 1
ATOM 1536 C CA . GLU A 1 198 ? 15.873 8.443 -40.360 1.00 82.06 198 GLU A CA 1
ATOM 1537 C C . GLU A 1 198 ? 16.067 7.936 -38.922 1.00 82.06 198 GLU A C 1
ATOM 1539 O O . GLU A 1 198 ? 15.125 7.974 -38.129 1.00 82.06 198 GLU A O 1
ATOM 1544 N N . ARG A 1 199 ? 17.285 7.514 -38.560 1.00 83.19 199 ARG A N 1
ATOM 1545 C CA . ARG A 1 199 ? 17.637 7.081 -37.203 1.00 83.19 199 ARG A CA 1
ATOM 1546 C C . ARG A 1 199 ? 17.519 8.235 -36.215 1.00 83.19 199 ARG A C 1
ATOM 1548 O O . ARG A 1 199 ? 16.886 8.063 -35.180 1.00 83.19 199 ARG A O 1
ATOM 1555 N N . GLN A 1 200 ? 18.055 9.407 -36.555 1.00 84.56 200 GLN A N 1
ATOM 1556 C CA . GLN A 1 200 ? 17.948 10.597 -35.714 1.00 84.56 200 GLN A CA 1
ATOM 1557 C C . GLN A 1 200 ? 16.486 11.016 -35.538 1.00 84.56 200 GLN A C 1
ATOM 1559 O O . GLN A 1 200 ? 16.050 11.224 -34.413 1.00 84.56 200 GLN A O 1
ATOM 1564 N N . ALA A 1 201 ? 15.692 11.027 -36.613 1.00 86.81 201 ALA A N 1
ATOM 1565 C CA . ALA A 1 201 ? 14.265 11.332 -36.523 1.00 86.81 201 ALA A CA 1
ATOM 1566 C C . ALA A 1 201 ? 13.493 10.323 -35.647 1.00 86.81 201 ALA A C 1
ATOM 1568 O O . ALA A 1 201 ? 12.553 10.700 -34.945 1.00 86.81 201 ALA A O 1
ATOM 1569 N N . ALA A 1 202 ? 13.876 9.041 -35.667 1.00 80.25 202 ALA A N 1
ATOM 1570 C CA . ALA A 1 202 ? 13.301 8.028 -34.786 1.00 80.25 202 ALA A CA 1
ATOM 1571 C C . ALA A 1 202 ? 13.713 8.230 -33.317 1.00 80.25 202 ALA A C 1
ATOM 1573 O O . ALA A 1 202 ? 12.861 8.107 -32.436 1.00 80.25 202 ALA A O 1
ATOM 1574 N N . CYS A 1 203 ? 14.976 8.582 -33.052 1.00 76.94 203 CYS A N 1
ATOM 1575 C CA . CYS A 1 203 ? 15.454 8.936 -31.713 1.00 76.94 203 CYS A CA 1
ATOM 1576 C C . CYS A 1 203 ? 14.723 10.166 -31.164 1.00 76.94 203 CYS A C 1
ATOM 1578 O O . CYS A 1 203 ? 14.160 10.089 -30.075 1.00 76.94 203 CYS A O 1
ATOM 1580 N N . ASP A 1 204 ? 14.631 11.245 -31.944 1.00 85.19 204 ASP A N 1
ATOM 1581 C CA . ASP A 1 204 ? 13.932 12.475 -31.553 1.00 85.19 204 ASP A CA 1
ATOM 1582 C C . ASP A 1 204 ? 12.448 12.194 -31.243 1.00 85.19 204 ASP A C 1
ATOM 1584 O O . ASP A 1 204 ? 11.876 12.735 -30.294 1.00 85.19 204 ASP A O 1
ATOM 1588 N N . LYS A 1 205 ? 11.811 11.292 -32.007 1.00 90.00 205 LYS A N 1
ATOM 1589 C CA . LYS A 1 205 ? 10.429 10.862 -31.756 1.00 90.00 205 LYS A CA 1
ATOM 1590 C C . LYS A 1 205 ? 10.289 10.082 -30.445 1.00 90.00 205 LYS A C 1
ATOM 1592 O O . LYS A 1 205 ? 9.359 10.350 -29.687 1.00 90.00 205 LYS A O 1
ATOM 1597 N N . LEU A 1 206 ? 11.190 9.138 -30.167 1.00 79.81 206 LEU A N 1
ATOM 1598 C CA . LEU A 1 206 ? 11.178 8.374 -28.914 1.00 79.81 206 LEU A CA 1
ATOM 1599 C C . LEU A 1 206 ? 11.464 9.268 -27.700 1.00 79.81 206 LEU A C 1
ATOM 1601 O O . LEU A 1 206 ? 10.850 9.089 -26.649 1.00 79.81 206 LEU A O 1
ATOM 1605 N N . GLU A 1 207 ? 12.346 10.258 -27.834 1.00 80.69 207 GLU A N 1
ATOM 1606 C CA . GLU A 1 207 ? 12.587 11.252 -26.786 1.00 80.69 207 GLU A CA 1
ATOM 1607 C C . GLU A 1 207 ? 11.357 12.130 -26.541 1.00 80.69 207 GLU A C 1
ATOM 1609 O O . GLU A 1 207 ? 10.991 12.351 -25.385 1.00 80.69 207 GLU A O 1
ATOM 1614 N N . ALA A 1 208 ? 10.664 12.564 -27.597 1.00 87.00 208 ALA A N 1
ATOM 1615 C CA . ALA A 1 208 ? 9.409 13.301 -27.472 1.00 87.00 208 ALA A CA 1
ATOM 1616 C C . ALA A 1 208 ? 8.316 12.470 -26.774 1.00 87.00 208 ALA A C 1
ATOM 1618 O O . ALA A 1 208 ? 7.642 12.975 -25.875 1.00 87.00 208 ALA A O 1
ATOM 1619 N N . GLU A 1 209 ? 8.173 11.187 -27.123 1.00 86.62 209 GLU A N 1
ATOM 1620 C CA . GLU A 1 209 ? 7.256 10.264 -26.440 1.00 86.62 209 GLU A CA 1
ATOM 1621 C C . GLU A 1 209 ? 7.650 10.086 -24.965 1.00 86.62 209 GLU A C 1
ATOM 1623 O O . GLU A 1 209 ? 6.797 10.201 -24.083 1.00 86.62 209 GLU A O 1
ATOM 1628 N N . ARG A 1 210 ? 8.945 9.907 -24.662 1.00 84.06 210 ARG A N 1
ATOM 1629 C CA . ARG A 1 210 ? 9.455 9.826 -23.281 1.00 84.06 210 ARG A CA 1
ATOM 1630 C C . ARG A 1 210 ? 9.130 11.086 -22.481 1.00 84.06 210 ARG A C 1
ATOM 1632 O O . ARG A 1 210 ? 8.723 10.983 -21.323 1.00 84.06 210 ARG A O 1
ATOM 1639 N N . HIS A 1 211 ? 9.303 12.265 -23.075 1.00 84.31 211 HIS A N 1
ATOM 1640 C CA . HIS A 1 211 ? 8.936 13.532 -22.449 1.00 84.31 211 HIS A CA 1
ATOM 1641 C C . HIS A 1 211 ? 7.426 13.628 -22.205 1.00 84.31 211 HIS A C 1
ATOM 1643 O O . HIS A 1 211 ? 7.032 14.014 -21.107 1.00 84.31 211 HIS A O 1
ATOM 1649 N N . GLY A 1 212 ? 6.592 13.191 -23.155 1.00 87.06 212 GLY A N 1
ATOM 1650 C CA . GLY A 1 212 ? 5.139 13.103 -22.977 1.00 87.06 212 GLY A CA 1
ATOM 1651 C C . GLY A 1 212 ? 4.738 12.222 -21.789 1.00 87.06 212 GLY A C 1
ATOM 1652 O O . GLY A 1 212 ? 3.980 12.660 -20.925 1.00 87.06 212 GLY A O 1
ATOM 1653 N N . TRP A 1 213 ? 5.327 11.027 -21.678 1.00 85.62 213 TRP A N 1
ATOM 1654 C CA . TRP A 1 213 ? 5.110 10.122 -20.543 1.00 85.62 213 TRP A CA 1
ATOM 1655 C C . TRP A 1 213 ? 5.569 10.718 -19.206 1.00 85.62 213 TRP A C 1
ATOM 1657 O O . TRP A 1 213 ? 4.904 10.550 -18.183 1.00 85.62 213 TRP A O 1
ATOM 1667 N N . GLN A 1 214 ? 6.700 11.430 -19.184 1.00 80.81 214 GLN A N 1
ATOM 1668 C CA . GLN A 1 214 ? 7.173 12.114 -17.978 1.00 80.81 214 GLN A CA 1
ATOM 1669 C C . GLN A 1 214 ? 6.249 13.265 -17.564 1.00 80.81 214 GLN A C 1
ATOM 1671 O O . GLN A 1 214 ? 5.997 13.438 -16.371 1.00 80.81 214 GLN A O 1
ATOM 1676 N N . GLU A 1 215 ? 5.727 14.026 -18.524 1.00 88.25 215 GLU A N 1
ATOM 1677 C CA . GLU A 1 215 ? 4.746 15.091 -18.299 1.00 88.25 215 GLU A CA 1
ATOM 1678 C C . GLU A 1 215 ? 3.449 14.524 -17.699 1.00 88.25 215 GLU A C 1
ATOM 1680 O O . GLU A 1 215 ? 2.936 15.034 -16.704 1.00 88.25 215 GLU A O 1
ATOM 1685 N N . GLU A 1 216 ? 2.940 13.426 -18.262 1.00 85.62 216 GLU A N 1
ATOM 1686 C CA . GLU A 1 216 ? 1.726 12.757 -17.792 1.00 85.62 216 GLU A CA 1
ATOM 1687 C C . GLU A 1 216 ? 1.914 12.150 -16.397 1.00 85.62 216 GLU A C 1
ATOM 1689 O O . GLU A 1 216 ? 1.059 12.302 -15.522 1.00 85.62 216 GLU A O 1
ATOM 1694 N N . ARG A 1 217 ? 3.088 11.566 -16.129 1.00 82.69 217 ARG A N 1
ATOM 1695 C CA . ARG A 1 217 ? 3.467 11.119 -14.785 1.00 82.69 217 ARG A CA 1
ATOM 1696 C C . ARG A 1 217 ? 3.509 12.280 -13.790 1.00 82.69 217 ARG A C 1
ATOM 1698 O O . ARG A 1 217 ? 3.005 12.127 -12.683 1.00 82.69 217 ARG A O 1
ATOM 1705 N N . ARG A 1 218 ? 4.073 13.438 -14.159 1.00 85.38 218 ARG A N 1
ATOM 1706 C CA . ARG A 1 218 ? 4.064 14.638 -13.299 1.00 85.38 218 ARG A CA 1
ATOM 1707 C C . ARG A 1 218 ? 2.639 15.109 -13.013 1.00 85.38 218 ARG A C 1
ATOM 1709 O O . ARG A 1 218 ? 2.344 15.409 -11.864 1.00 85.38 218 ARG A O 1
ATOM 1716 N N . LYS A 1 219 ? 1.750 15.115 -14.014 1.00 88.19 219 LYS A N 1
ATOM 1717 C CA . LYS A 1 219 ? 0.327 15.449 -13.819 1.00 88.19 219 LYS A CA 1
ATOM 1718 C C . LYS A 1 219 ? -0.354 14.505 -12.828 1.00 88.19 219 LYS A C 1
ATOM 1720 O O . LYS A 1 219 ? -1.012 14.983 -11.913 1.00 88.19 219 LYS A O 1
ATOM 1725 N N . MET A 1 220 ? -0.143 13.192 -12.963 1.00 78.62 220 MET A N 1
ATOM 1726 C CA . MET A 1 220 ? -0.679 12.211 -12.010 1.00 78.62 220 MET A CA 1
ATOM 1727 C C . MET A 1 220 ? -0.139 12.418 -10.589 1.00 78.62 220 MET A C 1
ATOM 1729 O O . MET A 1 220 ? -0.896 12.293 -9.633 1.00 78.62 220 MET A O 1
ATOM 1733 N N . VAL A 1 221 ? 1.148 12.752 -10.432 1.00 82.38 221 VAL A N 1
ATOM 1734 C CA . VAL A 1 221 ? 1.730 13.049 -9.110 1.00 82.38 221 VAL A CA 1
ATOM 1735 C C . VAL A 1 221 ? 1.084 14.289 -8.491 1.00 82.38 221 VAL A C 1
ATOM 1737 O O . VAL A 1 221 ? 0.680 14.227 -7.337 1.00 82.38 221 VAL A O 1
ATOM 1740 N N . VAL A 1 222 ? 0.911 15.369 -9.257 1.00 87.62 222 VAL A N 1
ATOM 1741 C CA . VAL A 1 222 ? 0.237 16.587 -8.775 1.00 87.62 222 VAL A CA 1
ATOM 1742 C C . VAL A 1 222 ? -1.216 16.304 -8.374 1.00 87.62 222 VAL A C 1
ATOM 1744 O O . VAL A 1 222 ? -1.647 16.750 -7.315 1.00 87.62 222 VAL A O 1
ATOM 1747 N N . GLU A 1 223 ? -1.965 15.518 -9.157 1.00 86.75 223 GLU A N 1
ATOM 1748 C CA . GLU A 1 223 ? -3.344 15.131 -8.808 1.00 86.75 223 GLU A CA 1
ATOM 1749 C C . GLU A 1 223 ? -3.396 14.290 -7.519 1.00 86.75 223 GLU A C 1
ATOM 1751 O O . GLU A 1 223 ? -4.300 14.443 -6.695 1.00 86.75 223 GLU A O 1
ATOM 1756 N N . LEU A 1 224 ? -2.417 13.402 -7.315 1.00 79.50 224 LEU A N 1
ATOM 1757 C CA . LEU A 1 224 ? -2.299 12.629 -6.078 1.00 79.50 224 LEU A CA 1
ATOM 1758 C C . LEU A 1 224 ? -1.958 13.518 -4.877 1.00 79.50 224 LEU A C 1
ATOM 1760 O O . LEU A 1 224 ? -2.554 13.340 -3.816 1.00 79.50 224 LEU A O 1
ATOM 1764 N N . GLU A 1 225 ? -1.050 14.483 -5.034 1.00 84.06 225 GLU A N 1
ATOM 1765 C CA . GLU A 1 225 ? -0.710 15.457 -3.990 1.00 84.06 225 GLU A CA 1
ATOM 1766 C C . GLU A 1 225 ? -1.911 16.341 -3.623 1.00 84.06 225 GLU A C 1
ATOM 1768 O O . GLU A 1 225 ? -2.166 16.567 -2.438 1.00 84.06 225 GLU A O 1
ATOM 1773 N N . GLU A 1 226 ? -2.695 16.781 -4.612 1.00 88.81 226 GLU A N 1
ATOM 1774 C CA . GLU A 1 226 ? -3.930 17.543 -4.394 1.00 88.81 226 GLU A CA 1
ATOM 1775 C C . GLU A 1 226 ? -4.951 16.722 -3.598 1.00 88.81 226 GLU A C 1
ATOM 1777 O O . GLU A 1 226 ? -5.426 17.173 -2.553 1.00 88.81 226 GLU A O 1
ATOM 1782 N N . LYS A 1 227 ? -5.206 15.469 -4.004 1.00 84.38 227 LYS A N 1
ATOM 1783 C CA . LYS A 1 227 ? -6.088 14.561 -3.251 1.00 84.38 227 LYS A CA 1
ATOM 1784 C C . LYS A 1 227 ? -5.565 14.288 -1.846 1.00 84.38 227 LYS A C 1
ATOM 1786 O O . LYS A 1 227 ? -6.347 14.204 -0.903 1.00 84.38 227 LYS A O 1
ATOM 1791 N N . GLN A 1 228 ? -4.254 14.188 -1.663 1.00 82.00 228 GLN A N 1
ATOM 1792 C CA . GLN A 1 228 ? -3.672 14.021 -0.336 1.00 82.00 228 GLN A CA 1
ATOM 1793 C C . GLN A 1 228 ? -3.875 15.269 0.540 1.00 82.00 228 GLN A C 1
ATOM 1795 O O . GLN A 1 228 ? -4.171 15.133 1.730 1.00 82.00 228 GLN A O 1
ATOM 1800 N N . GLY A 1 229 ? -3.805 16.465 -0.049 1.00 86.94 229 GLY A N 1
ATOM 1801 C CA . GLY A 1 229 ? -4.166 17.732 0.589 1.00 86.94 229 GLY A CA 1
ATOM 1802 C C . GLY A 1 229 ? -5.649 17.829 0.970 1.00 86.94 229 GLY A C 1
ATOM 1803 O O . GLY A 1 229 ? -5.986 18.302 2.056 1.00 86.94 229 GLY A O 1
ATOM 1804 N N . GLU A 1 230 ? -6.559 17.338 0.130 1.00 87.88 230 GLU A N 1
ATOM 1805 C CA . GLU A 1 230 ? -7.984 17.263 0.481 1.00 87.88 230 GLU A CA 1
ATOM 1806 C C . GLU A 1 230 ? -8.215 16.357 1.690 1.00 87.88 230 GLU A C 1
ATOM 1808 O O . GLU A 1 230 ? -9.002 16.678 2.587 1.00 87.88 230 GLU A O 1
ATOM 1813 N N . ILE A 1 231 ? -7.506 15.230 1.754 1.00 78.88 231 ILE A N 1
ATOM 1814 C CA . ILE A 1 231 ? -7.726 14.291 2.843 1.00 78.88 231 ILE A CA 1
ATOM 1815 C C . ILE A 1 231 ? -7.112 14.785 4.158 1.00 78.88 231 ILE A C 1
ATOM 1817 O O . ILE A 1 231 ? -7.715 14.576 5.211 1.00 78.88 231 ILE A O 1
ATOM 1821 N N . THR A 1 232 ? -5.979 15.494 4.142 1.00 81.94 232 THR A N 1
ATOM 1822 C CA . THR A 1 232 ? -5.474 16.152 5.361 1.00 81.94 232 THR A CA 1
ATOM 1823 C C . THR A 1 232 ? -6.466 17.196 5.877 1.00 81.94 232 THR A C 1
ATOM 1825 O O . THR A 1 232 ? -6.770 17.201 7.069 1.00 81.94 232 THR A O 1
ATOM 1828 N N . GLN A 1 233 ? -7.094 17.981 4.994 1.00 87.50 233 GLN A N 1
ATOM 1829 C CA . GLN A 1 233 ? -8.165 18.904 5.393 1.00 87.50 233 GLN A CA 1
ATOM 1830 C C . GLN A 1 233 ? -9.388 18.186 5.982 1.00 87.50 233 GLN A C 1
ATOM 1832 O O . GLN A 1 233 ? -9.987 18.667 6.950 1.00 87.50 233 GLN A O 1
ATOM 1837 N N . LEU A 1 234 ? -9.794 17.047 5.411 1.00 83.94 234 LEU A N 1
ATOM 1838 C CA . LEU A 1 234 ? -10.888 16.237 5.954 1.00 83.94 234 LEU A CA 1
ATOM 1839 C C . LEU A 1 234 ? -10.528 15.643 7.319 1.00 83.94 234 LEU A C 1
ATOM 1841 O O . LEU A 1 234 ? -11.371 15.637 8.216 1.00 83.94 234 LEU A O 1
ATOM 1845 N N . LYS A 1 235 ? -9.279 15.208 7.501 1.00 84.44 235 LYS A N 1
ATOM 1846 C CA . LYS A 1 235 ? -8.769 14.694 8.775 1.00 84.44 235 LYS A CA 1
ATOM 1847 C C . LYS A 1 235 ? -8.785 15.773 9.859 1.00 84.44 235 LYS A C 1
ATOM 1849 O O . LYS A 1 235 ? -9.284 15.516 10.952 1.00 84.44 235 LYS A O 1
ATOM 1854 N N . ASP A 1 236 ? -8.356 16.991 9.537 1.00 88.00 236 ASP A N 1
ATOM 1855 C CA . ASP A 1 236 ? -8.408 18.133 10.456 1.00 88.00 236 ASP A CA 1
ATOM 1856 C C . ASP A 1 236 ? -9.849 18.502 10.834 1.00 88.00 236 ASP A C 1
ATOM 1858 O O . ASP A 1 236 ? -10.148 18.783 11.998 1.00 88.00 236 ASP A O 1
ATOM 1862 N N . LYS A 1 237 ? -10.777 18.479 9.866 1.00 89.38 237 LYS A N 1
ATOM 1863 C CA . LYS A 1 237 ? -12.209 18.683 10.138 1.00 89.38 237 LYS A CA 1
ATOM 1864 C C . LYS A 1 237 ? -12.764 17.594 11.054 1.00 89.38 237 LYS A C 1
ATOM 1866 O O . LYS A 1 237 ? -13.494 17.927 11.986 1.00 89.38 237 LYS A O 1
ATOM 1871 N N . ASN A 1 238 ? -12.410 16.330 10.820 1.00 86.00 238 ASN A N 1
ATOM 1872 C CA . ASN A 1 238 ? -12.852 15.222 11.662 1.00 86.00 238 ASN A CA 1
ATOM 1873 C C . ASN A 1 238 ? -12.302 15.348 13.091 1.00 86.00 238 ASN A C 1
ATOM 1875 O O . ASN A 1 238 ? -13.074 15.272 14.039 1.00 86.00 238 ASN A O 1
ATOM 1879 N N . GLY A 1 239 ? -11.018 15.685 13.251 1.00 88.31 239 GLY A N 1
ATOM 1880 C CA . GLY A 1 239 ? -10.423 15.934 14.568 1.00 88.31 239 GLY A CA 1
ATOM 1881 C C . GLY A 1 239 ? -11.103 17.080 15.332 1.00 88.31 239 GLY A C 1
ATOM 1882 O O . GLY A 1 239 ? -11.320 16.989 16.539 1.00 88.31 239 GLY A O 1
ATOM 1883 N N . ARG A 1 240 ? -11.535 18.148 14.641 1.00 90.38 240 ARG A N 1
ATOM 1884 C CA . ARG A 1 240 ? -12.340 19.220 15.265 1.00 90.38 240 ARG A CA 1
ATOM 1885 C C . ARG A 1 240 ? -13.723 18.736 15.709 1.00 90.38 240 ARG A C 1
ATOM 1887 O O . ARG A 1 240 ? -14.210 19.182 16.747 1.00 90.38 240 ARG A O 1
ATOM 1894 N N . LEU A 1 241 ? -14.364 17.861 14.932 1.00 87.38 241 LEU A N 1
ATOM 1895 C CA . LEU A 1 241 ? -15.664 17.280 15.281 1.00 87.38 241 LEU A CA 1
ATOM 1896 C C . LEU A 1 241 ? -15.552 16.318 16.469 1.00 87.38 241 LEU A C 1
ATOM 1898 O O . LEU A 1 241 ? -16.385 16.388 17.372 1.00 87.38 241 LEU A O 1
ATOM 1902 N N . GLU A 1 242 ? -14.513 15.485 16.506 1.00 87.06 242 GLU A N 1
ATOM 1903 C CA . GLU A 1 242 ? -14.200 14.601 17.635 1.00 87.06 242 GLU A CA 1
ATOM 1904 C C . GLU A 1 242 ? -13.949 15.412 18.911 1.00 87.06 242 GLU A C 1
ATOM 1906 O O . GLU A 1 242 ? -14.616 15.188 19.921 1.00 87.06 242 GLU A O 1
ATOM 1911 N N . GLY A 1 243 ? -13.114 16.455 18.843 1.00 88.69 243 GLY A N 1
ATOM 1912 C CA . GLY A 1 243 ? -12.895 17.358 19.977 1.00 88.69 243 GLY A CA 1
ATOM 1913 C C . GLY A 1 243 ? -14.180 18.054 20.452 1.00 88.69 243 GLY A C 1
ATOM 1914 O O . GLY A 1 243 ? -14.421 18.182 21.654 1.00 88.69 243 GLY A O 1
ATOM 1915 N N . ALA A 1 244 ? -15.064 18.460 19.534 1.00 88.19 244 ALA A N 1
ATOM 1916 C CA . ALA A 1 244 ? -16.369 19.019 19.893 1.00 88.19 244 ALA A CA 1
ATOM 1917 C C . ALA A 1 244 ? -17.296 17.978 20.553 1.00 88.19 244 ALA A C 1
ATOM 1919 O O . ALA A 1 244 ? -18.054 18.314 21.469 1.00 88.19 244 ALA A O 1
ATOM 1920 N N . ALA A 1 245 ? -17.242 16.717 20.116 1.00 84.94 245 ALA A N 1
ATOM 1921 C CA . ALA A 1 245 ? -17.995 15.622 20.719 1.00 84.94 245 ALA A CA 1
ATOM 1922 C C . ALA A 1 245 ? -17.504 15.318 22.145 1.00 84.94 245 ALA A C 1
ATOM 1924 O O . ALA A 1 245 ? -18.325 15.209 23.058 1.00 84.94 245 ALA A O 1
ATOM 1925 N N . GLU A 1 246 ? -16.190 15.287 22.374 1.00 89.81 246 GLU A N 1
ATOM 1926 C CA . GLU A 1 246 ? -15.597 15.117 23.707 1.00 89.81 246 GLU A CA 1
ATOM 1927 C C . GLU A 1 246 ? -15.964 16.264 24.661 1.00 89.81 246 GLU A C 1
ATOM 1929 O O . GLU A 1 246 ? -16.337 16.037 25.818 1.00 89.81 246 GLU A O 1
ATOM 1934 N N . GLN A 1 247 ? -15.949 17.512 24.180 1.00 90.81 247 GLN A N 1
ATOM 1935 C CA . GLN A 1 247 ? -16.406 18.668 24.961 1.00 90.81 247 GLN A CA 1
ATOM 1936 C C . GLN A 1 247 ? -17.885 18.551 25.361 1.00 90.81 247 GLN A C 1
ATOM 1938 O O . GLN A 1 247 ? -18.258 18.852 26.498 1.00 90.81 247 GLN A O 1
ATOM 1943 N N . ARG A 1 248 ? -18.747 18.061 24.462 1.00 90.06 248 ARG A N 1
ATOM 1944 C CA . ARG A 1 248 ? -20.157 17.794 24.792 1.00 90.06 248 ARG A CA 1
ATOM 1945 C C . ARG A 1 248 ? -20.290 16.670 25.817 1.00 90.06 248 ARG A C 1
ATOM 1947 O O . ARG A 1 248 ? -21.070 16.805 26.759 1.00 90.06 248 ARG A O 1
ATOM 1954 N N . LEU A 1 249 ? -19.509 15.598 25.683 1.00 88.25 249 LEU A N 1
ATOM 1955 C CA . LEU A 1 249 ? -19.528 14.463 26.606 1.00 88.25 249 LEU A CA 1
ATOM 1956 C C . LEU A 1 249 ? -19.091 14.876 28.021 1.00 88.25 249 LEU A C 1
ATOM 1958 O O . LEU A 1 249 ? -19.746 14.542 29.010 1.00 88.25 249 LEU A O 1
ATOM 1962 N N . THR A 1 250 ? -18.021 15.666 28.128 1.00 89.94 250 THR A N 1
ATOM 1963 C CA . THR A 1 250 ? -17.546 16.210 29.410 1.00 89.94 250 THR A CA 1
ATOM 1964 C C . THR A 1 250 ? -18.564 17.161 30.040 1.00 89.94 250 THR A C 1
ATOM 1966 O O . THR A 1 250 ? -18.778 17.102 31.254 1.00 89.94 250 THR A O 1
ATOM 1969 N N . HIS A 1 251 ? -19.256 17.984 29.245 1.00 89.94 251 HIS A N 1
ATOM 1970 C CA . HIS A 1 251 ? -20.352 18.826 29.727 1.00 89.94 251 HIS A CA 1
ATOM 1971 C C . HIS A 1 251 ? -21.532 17.996 30.263 1.00 89.94 251 HIS A C 1
ATOM 1973 O O . HIS A 1 251 ? -22.019 18.257 31.364 1.00 89.94 251 HIS A O 1
ATOM 1979 N N . ILE A 1 252 ? -21.950 16.952 29.539 1.00 89.12 252 ILE A N 1
ATOM 1980 C CA . ILE A 1 252 ? -22.998 16.018 29.983 1.00 89.12 252 ILE A CA 1
ATOM 1981 C C . ILE A 1 252 ? -22.599 15.341 31.300 1.00 89.12 252 ILE A C 1
ATOM 1983 O O . ILE A 1 252 ? -23.407 15.272 32.226 1.00 89.12 252 ILE A O 1
ATOM 1987 N N . ASN A 1 253 ? -21.349 14.895 31.431 1.00 87.12 253 ASN A N 1
ATOM 1988 C CA . ASN A 1 253 ? -20.857 14.274 32.662 1.00 87.12 253 ASN A CA 1
ATOM 1989 C C . ASN A 1 253 ? -20.810 15.258 33.843 1.00 87.12 253 ASN A C 1
ATOM 1991 O O . ASN A 1 253 ? -21.146 14.877 34.965 1.00 87.12 253 ASN A O 1
ATOM 1995 N N . LYS A 1 254 ? -20.466 16.533 33.609 1.00 89.75 254 LYS A N 1
ATOM 1996 C CA . LYS A 1 254 ? -20.570 17.587 34.634 1.00 89.75 254 LYS A CA 1
ATOM 1997 C C . LYS A 1 254 ? -22.016 17.800 35.086 1.00 89.75 254 LYS A C 1
ATOM 1999 O O . LYS A 1 254 ? -22.256 17.894 36.286 1.00 89.75 254 LYS A O 1
ATOM 2004 N N . LEU A 1 255 ? -22.973 17.841 34.157 1.00 87.38 255 LEU A N 1
ATOM 2005 C CA . LEU A 1 255 ? -24.397 17.945 34.494 1.00 87.38 255 LEU A CA 1
ATOM 2006 C C . LEU A 1 255 ? -24.884 16.724 35.282 1.00 87.38 255 LEU A C 1
ATOM 2008 O O . LEU A 1 255 ? -25.577 16.891 36.280 1.00 87.38 255 LEU A O 1
ATOM 2012 N N . LYS A 1 256 ? -24.468 15.511 34.895 1.00 85.50 256 LYS A N 1
ATOM 2013 C CA . LYS A 1 256 ? -24.777 14.285 35.646 1.00 85.50 256 LYS A CA 1
ATOM 2014 C C . LYS A 1 256 ? -24.249 14.335 37.081 1.00 85.50 256 LYS A C 1
ATOM 2016 O O . LYS A 1 256 ? -24.992 13.967 37.980 1.00 85.50 256 LYS A O 1
ATOM 2021 N N . ARG A 1 257 ? -23.021 14.822 37.315 1.00 83.69 257 ARG A N 1
ATOM 2022 C CA . ARG A 1 257 ? -22.489 14.998 38.684 1.00 83.69 257 ARG A CA 1
ATOM 2023 C C . ARG A 1 257 ? -23.298 16.008 39.490 1.00 83.69 257 ARG A C 1
ATOM 2025 O O . ARG A 1 257 ? -23.686 15.690 40.603 1.00 83.69 257 ARG A O 1
ATOM 2032 N N . LYS A 1 258 ? -23.633 17.162 38.903 1.00 82.69 258 LYS A N 1
ATOM 2033 C CA . LYS A 1 258 ? -24.490 18.165 39.560 1.00 82.69 258 LYS A CA 1
ATOM 2034 C C . LYS A 1 258 ? -25.886 17.636 39.906 1.00 82.69 258 LYS A C 1
ATOM 2036 O O . LYS A 1 258 ? -26.470 18.076 40.882 1.00 82.69 258 LYS A O 1
ATOM 2041 N N . LEU A 1 259 ? -26.429 16.709 39.111 1.00 77.00 259 LEU A N 1
ATOM 2042 C CA . LEU A 1 259 ? -27.695 16.033 39.420 1.00 77.00 259 LEU A CA 1
ATOM 2043 C C . LEU A 1 259 ? -27.554 14.900 40.449 1.00 77.00 259 LEU A C 1
ATOM 2045 O O . LEU A 1 259 ? -28.550 14.532 41.069 1.00 77.00 259 LEU A O 1
ATOM 2049 N N . ALA A 1 260 ? -26.365 14.309 40.575 1.00 75.62 260 ALA A N 1
ATOM 2050 C CA . ALA A 1 260 ? -26.087 13.202 41.486 1.00 75.62 260 ALA A CA 1
ATOM 2051 C C . ALA A 1 260 ? -25.644 13.667 42.880 1.00 75.62 260 ALA A C 1
ATOM 2053 O O . ALA A 1 260 ? -25.695 12.865 43.808 1.00 75.62 260 ALA A O 1
ATOM 2054 N N . GLU A 1 261 ? -25.236 14.929 43.041 1.00 72.81 261 GLU A N 1
ATOM 2055 C CA . GLU A 1 261 ? -25.024 15.537 44.353 1.00 72.81 261 GLU A CA 1
ATOM 2056 C C . GLU A 1 261 ? -26.374 15.605 45.098 1.00 72.81 261 GLU A C 1
ATOM 2058 O O . GLU A 1 261 ? -27.292 16.309 44.663 1.00 72.81 261 GLU A O 1
ATOM 2063 N N . PRO A 1 262 ? -26.552 14.832 46.187 1.00 51.47 262 PRO A N 1
ATOM 2064 C CA . PRO A 1 262 ? -27.757 14.902 46.995 1.00 51.47 262 PRO A CA 1
ATOM 2065 C C . PRO A 1 262 ? -27.796 16.283 47.645 1.00 51.47 262 PRO A C 1
ATOM 2067 O O . PRO A 1 262 ? -26.874 16.652 48.366 1.00 51.47 262 PRO A O 1
ATOM 2070 N N . GLY A 1 263 ? -28.844 17.049 47.341 1.00 50.72 263 GLY A N 1
ATOM 2071 C CA . GLY A 1 263 ? -28.981 18.434 47.771 1.00 50.72 263 GLY A CA 1
ATOM 2072 C C . GLY A 1 263 ? -28.671 18.634 49.252 1.00 50.72 263 GLY A C 1
ATOM 2073 O O . GLY A 1 263 ? -29.392 18.139 50.119 1.00 50.72 263 GLY A O 1
ATOM 2074 N N . GLU A 1 264 ? -27.633 19.425 49.520 1.00 44.66 264 GLU A N 1
ATOM 2075 C CA . GLU A 1 264 ? -27.613 20.271 50.702 1.00 44.66 264 GLU A CA 1
ATOM 2076 C C . GLU A 1 264 ? -28.848 21.170 50.638 1.00 44.66 264 GLU A C 1
ATOM 2078 O O . GLU A 1 264 ? -29.149 21.808 49.626 1.00 44.66 264 GLU A O 1
ATOM 2083 N N . THR A 1 265 ? -29.606 21.153 51.723 1.00 49.16 265 THR A N 1
ATOM 2084 C CA . THR A 1 265 ? -30.793 21.963 51.964 1.00 49.16 265 THR A CA 1
ATOM 2085 C C . THR A 1 265 ? -30.431 23.447 51.918 1.00 49.16 265 THR A C 1
ATOM 2087 O O . THR A 1 265 ? -30.133 24.051 52.944 1.00 49.16 265 THR A O 1
ATOM 2090 N N . SER A 1 266 ? -30.431 24.032 50.724 1.00 42.72 266 SER A N 1
ATOM 2091 C CA . SER A 1 266 ? -30.398 25.478 50.542 1.00 42.72 266 SER A CA 1
ATOM 2092 C C . SER A 1 266 ? -31.819 26.014 50.691 1.00 42.72 266 SER A C 1
ATOM 2094 O O . SER A 1 266 ? -32.755 25.543 50.040 1.00 42.72 266 SER A O 1
ATOM 2096 N N . GLU A 1 267 ? -31.963 26.944 51.628 1.00 41.38 267 GLU A N 1
ATOM 2097 C CA . GLU A 1 267 ? -33.197 27.616 51.998 1.00 41.38 267 GLU A CA 1
ATOM 2098 C C . GLU A 1 267 ? -33.923 28.207 50.785 1.00 41.38 267 GLU A C 1
ATOM 2100 O O . GLU A 1 267 ? -33.361 28.897 49.936 1.00 41.38 267 GLU A O 1
ATOM 2105 N N . VAL A 1 268 ? -35.219 27.925 50.748 1.00 42.53 268 VAL A N 1
ATOM 2106 C CA . VAL A 1 268 ? -36.204 28.472 49.822 1.00 42.53 268 VAL A CA 1
ATOM 2107 C C . VAL A 1 268 ? -36.321 29.987 50.044 1.00 42.53 268 VAL A C 1
ATOM 2109 O O . VAL A 1 268 ? -36.721 30.389 51.138 1.00 42.53 268 VAL A O 1
ATOM 2112 N N . PRO A 1 269 ? -36.066 30.853 49.044 1.00 45.66 269 PRO A N 1
ATOM 2113 C CA . PRO A 1 269 ? -36.564 32.218 49.089 1.00 45.66 269 PRO A CA 1
ATOM 2114 C C . PRO A 1 269 ? -38.064 32.225 48.727 1.00 45.66 269 PRO A C 1
ATOM 2116 O O . PRO A 1 269 ? -38.491 31.469 47.848 1.00 45.66 269 PRO A O 1
ATOM 2119 N N . PRO A 1 270 ? -38.889 33.053 49.391 1.00 47.91 270 PRO A N 1
ATOM 2120 C CA . PRO A 1 270 ? -40.327 33.079 49.165 1.00 47.91 270 PRO A CA 1
ATOM 2121 C C . PRO A 1 270 ? -40.668 33.665 47.790 1.00 47.91 270 PRO A C 1
ATOM 2123 O O . PRO A 1 270 ? -40.097 34.663 47.348 1.00 47.91 270 PRO A O 1
ATOM 2126 N N . SER A 1 271 ? -41.630 33.030 47.124 1.00 41.38 271 SER A N 1
ATOM 2127 C CA . SER A 1 271 ? -42.230 33.486 45.871 1.00 41.38 271 SER A CA 1
ATOM 2128 C C . SER A 1 271 ? -42.907 34.856 46.025 1.00 41.38 271 SER A C 1
ATOM 2130 O O . SER A 1 271 ? -43.578 35.078 47.036 1.00 41.38 271 SER A O 1
ATOM 2132 N N . PRO A 1 272 ? -42.837 35.744 45.016 1.00 42.69 272 PRO A N 1
ATOM 2133 C CA . PRO A 1 272 ? -43.781 36.836 44.880 1.00 42.69 272 PRO A CA 1
ATOM 2134 C C . PRO A 1 272 ? -45.054 36.377 44.159 1.00 42.69 272 PRO A C 1
ATOM 2136 O O . PRO A 1 272 ? -45.039 35.528 43.268 1.00 42.69 272 PRO A O 1
ATOM 2139 N N . LEU A 1 273 ? -46.138 36.981 44.626 1.00 44.00 273 LEU A N 1
ATOM 2140 C CA . LEU A 1 273 ? -47.541 36.836 44.274 1.00 44.00 273 LEU A CA 1
ATOM 2141 C C . LEU A 1 273 ? -47.867 36.985 42.777 1.00 44.00 273 LEU A C 1
ATOM 2143 O O . LEU A 1 273 ? -47.248 37.766 42.063 1.00 44.00 273 LEU A O 1
ATOM 2147 N N . GLU A 1 274 ? -48.906 36.235 42.399 1.00 47.31 274 GLU A N 1
ATOM 2148 C CA . GLU A 1 274 ? -50.040 36.605 41.539 1.00 47.31 274 GLU A CA 1
ATOM 2149 C C . GLU A 1 274 ? -49.775 37.488 40.307 1.00 47.31 274 GLU A C 1
ATOM 2151 O O . GLU A 1 274 ? -49.523 38.681 40.421 1.00 47.31 274 GLU A O 1
ATOM 2156 N N . HIS A 1 275 ? -50.031 36.937 39.114 1.00 36.25 275 HIS A N 1
ATOM 2157 C CA . HIS A 1 275 ? -50.902 37.634 38.167 1.00 36.25 275 HIS A CA 1
ATOM 2158 C C . HIS A 1 275 ? -51.619 36.674 37.205 1.00 36.25 275 HIS A C 1
ATOM 2160 O O . HIS A 1 275 ? -51.043 35.782 36.588 1.00 36.25 275 HIS A O 1
ATOM 2166 N N . GLU A 1 276 ? -52.921 36.917 37.182 1.00 36.94 276 GLU A N 1
ATOM 2167 C CA . GLU A 1 276 ? -54.046 36.473 36.370 1.00 36.94 276 GLU A CA 1
ATOM 2168 C C . GLU A 1 276 ? -53.805 35.942 34.943 1.00 36.94 276 GLU A C 1
ATOM 2170 O O . GLU A 1 276 ? -52.955 36.392 34.178 1.00 36.94 276 GLU A O 1
ATOM 2175 N N . SER A 1 277 ? -54.704 35.020 34.575 1.00 43.44 277 SER A N 1
ATOM 2176 C CA . SER A 1 277 ? -55.063 34.647 33.198 1.00 43.44 277 SER A CA 1
ATOM 2177 C C . SER A 1 2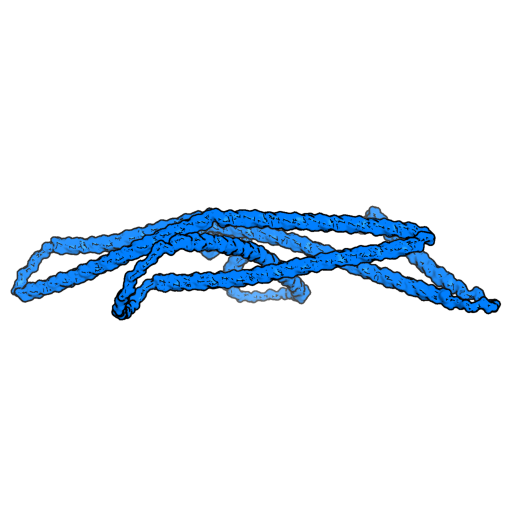77 ? -55.490 35.871 32.365 1.00 43.44 277 SER A C 1
ATOM 2179 O O . SER A 1 277 ? -55.982 36.850 32.920 1.00 43.44 277 SER A O 1
ATOM 2181 N N . PRO A 1 278 ? -55.391 35.817 31.026 1.00 49.47 278 PRO A N 1
ATOM 2182 C CA . PRO A 1 278 ? -56.490 35.268 30.216 1.00 49.47 278 PRO A CA 1
ATOM 2183 C C . PRO A 1 278 ? -55.927 34.401 29.068 1.00 49.47 278 PRO A C 1
ATOM 2185 O O . PRO A 1 278 ? -54.766 34.494 28.703 1.00 49.47 278 PRO A O 1
ATOM 2188 N N . GLY A 1 279 ? -56.634 33.462 28.459 1.00 35.56 279 GLY A N 1
ATOM 2189 C CA . GLY A 1 279 ? -57.980 33.545 27.934 1.00 35.56 279 GLY A CA 1
ATOM 2190 C C . GLY A 1 279 ? -58.037 32.578 26.751 1.00 35.56 279 GLY A C 1
ATOM 2191 O O . GLY A 1 279 ? -57.105 32.464 25.959 1.00 35.56 279 GLY A O 1
ATOM 2192 N N . PHE A 1 280 ? -59.129 31.835 26.702 1.00 47.59 280 PHE A N 1
ATOM 2193 C CA . PHE A 1 280 ? -59.481 30.843 25.699 1.00 47.59 280 PHE A CA 1
ATOM 2194 C C . PHE A 1 280 ? -59.511 31.440 24.279 1.00 47.59 280 PHE A C 1
ATOM 2196 O O . PHE A 1 280 ? -60.069 32.515 24.073 1.00 47.59 280 PHE A O 1
ATOM 2203 N N . GLY A 1 281 ? -59.003 30.706 23.288 1.00 33.03 281 GLY A N 1
ATOM 2204 C CA . GLY A 1 281 ? -59.135 31.060 21.874 1.00 33.03 281 GLY A CA 1
ATOM 2205 C C . GLY A 1 281 ? -58.769 29.888 20.973 1.00 33.03 281 GLY A C 1
ATOM 2206 O O . GLY A 1 281 ? -57.604 29.687 20.646 1.00 33.03 281 GLY A O 1
ATOM 2207 N N . GLY A 1 282 ? -59.763 29.074 20.616 1.00 46.19 282 GLY A N 1
ATOM 2208 C CA . GLY A 1 282 ? -59.582 27.942 19.716 1.00 46.19 282 GLY A CA 1
ATOM 2209 C C . GLY A 1 282 ? -59.288 28.365 18.279 1.00 46.19 282 GLY A C 1
ATOM 2210 O O . GLY A 1 282 ? -59.798 29.375 17.797 1.00 46.19 282 GLY A O 1
ATOM 2211 N N . SER A 1 283 ? -58.523 27.541 17.563 1.00 36.97 283 SER A N 1
ATOM 2212 C CA . SER A 1 283 ? -58.706 27.374 16.123 1.00 36.97 283 SER A CA 1
ATOM 2213 C C . SER A 1 283 ? -57.933 26.194 15.548 1.00 36.97 283 SER A C 1
ATOM 2215 O O . SER A 1 283 ? -56.723 26.077 15.688 1.00 36.97 283 SER A O 1
ATOM 2217 N N . SER A 1 284 ? -58.695 25.429 14.771 1.00 38.81 284 SER A N 1
ATOM 2218 C CA . SER A 1 284 ? -58.307 24.835 13.496 1.00 38.81 284 SER A CA 1
ATOM 2219 C C . SER A 1 284 ? -57.467 23.557 13.504 1.00 38.81 284 SER A C 1
ATOM 2221 O O . SER A 1 284 ? -56.239 23.538 13.439 1.00 38.81 284 SER A O 1
ATOM 2223 N N . ALA A 1 285 ? -58.215 22.457 13.430 1.00 43.22 285 ALA A N 1
ATOM 2224 C CA . ALA A 1 285 ? -57.822 21.213 12.795 1.00 43.22 285 ALA A CA 1
ATOM 2225 C C . ALA A 1 285 ? -57.532 21.439 11.295 1.00 43.22 285 ALA A C 1
ATOM 2227 O O . ALA A 1 285 ? -58.390 21.221 10.447 1.00 43.22 285 ALA A O 1
ATOM 2228 N N . ALA A 1 286 ? -56.323 21.892 10.966 1.00 45.44 286 ALA A N 1
ATOM 2229 C CA . ALA A 1 286 ? -55.823 21.945 9.591 1.00 45.44 286 ALA A CA 1
ATOM 2230 C C . ALA A 1 286 ? -54.286 22.011 9.571 1.00 45.44 286 ALA A C 1
ATOM 2232 O O . ALA A 1 286 ? -53.717 23.005 9.139 1.00 45.44 286 ALA A O 1
ATOM 2233 N N . ASN A 1 287 ? -53.580 20.993 10.086 1.00 42.91 287 ASN A N 1
ATOM 2234 C CA . ASN A 1 287 ? -52.119 20.926 9.888 1.00 42.91 287 ASN A CA 1
ATOM 2235 C C . ASN A 1 287 ? -51.473 19.529 9.956 1.00 42.91 287 ASN A C 1
ATOM 2237 O O . ASN A 1 287 ? -50.251 19.405 9.990 1.00 42.91 287 ASN A O 1
ATOM 2241 N N . LEU A 1 288 ? -52.263 18.452 9.910 1.00 46.12 288 LEU A N 1
ATOM 2242 C CA . LEU A 1 288 ? -51.742 17.077 9.976 1.00 46.12 288 LEU A CA 1
ATOM 2243 C C . LEU A 1 288 ? -51.169 16.547 8.642 1.00 46.12 288 LEU A C 1
ATOM 2245 O O . LEU A 1 288 ? -50.637 15.444 8.605 1.00 46.12 288 LEU A O 1
ATOM 2249 N N . GLY A 1 289 ? -51.216 17.329 7.556 1.00 39.16 289 GLY A N 1
ATOM 2250 C CA . GLY A 1 289 ? -50.671 16.940 6.244 1.00 39.16 289 GLY A CA 1
ATOM 2251 C C . GLY A 1 289 ? -49.221 17.372 5.971 1.00 39.16 289 GLY A C 1
ATOM 2252 O O . GLY A 1 289 ? -48.570 16.794 5.106 1.00 39.16 289 GLY A O 1
ATOM 2253 N N . ALA A 1 290 ? -48.687 18.358 6.701 1.00 43.91 290 ALA A N 1
ATOM 2254 C CA . ALA A 1 290 ? -47.373 18.950 6.407 1.00 43.91 290 ALA A CA 1
ATOM 2255 C C . ALA A 1 290 ? -46.199 18.302 7.170 1.00 43.91 290 ALA A C 1
ATOM 2257 O O . ALA A 1 290 ? -45.044 18.459 6.775 1.00 43.91 290 ALA A O 1
ATOM 2258 N N . HIS A 1 291 ? -46.470 17.532 8.230 1.00 45.72 291 HIS A N 1
ATOM 2259 C CA . HIS A 1 291 ? -45.419 16.879 9.023 1.00 45.72 291 HIS A CA 1
ATOM 2260 C C . HIS A 1 291 ? -44.915 15.557 8.414 1.00 45.72 291 HIS A C 1
ATOM 2262 O O . HIS A 1 291 ? -43.724 15.268 8.501 1.00 45.72 291 HIS A O 1
ATOM 2268 N N . ALA A 1 292 ? -45.757 14.814 7.686 1.00 46.88 292 ALA A N 1
ATOM 2269 C CA . ALA A 1 292 ? -45.357 13.544 7.064 1.00 46.88 292 ALA A CA 1
ATOM 2270 C C . ALA A 1 292 ? -44.444 13.712 5.826 1.00 46.88 292 ALA A C 1
ATOM 2272 O O . ALA A 1 292 ? -43.669 12.815 5.493 1.00 46.88 292 ALA A O 1
ATOM 2273 N N . ALA A 1 293 ? -44.490 14.867 5.148 1.00 46.91 293 ALA A N 1
ATOM 2274 C CA . ALA A 1 293 ? -43.586 15.178 4.034 1.00 46.91 293 ALA A CA 1
ATOM 2275 C C . ALA A 1 293 ? -42.196 15.644 4.511 1.00 46.91 293 ALA A C 1
ATOM 2277 O O . ALA A 1 293 ? -41.203 15.450 3.810 1.00 46.91 293 ALA A O 1
ATOM 2278 N N . LYS A 1 294 ? -42.105 16.207 5.724 1.00 45.88 294 LYS A N 1
ATOM 2279 C CA . LYS A 1 294 ? -40.848 16.707 6.299 1.00 45.88 294 LYS A CA 1
ATOM 2280 C C . LYS A 1 294 ? -39.994 15.590 6.912 1.00 45.88 294 LYS A C 1
ATOM 2282 O O . LYS A 1 294 ? -38.772 15.659 6.831 1.00 45.88 29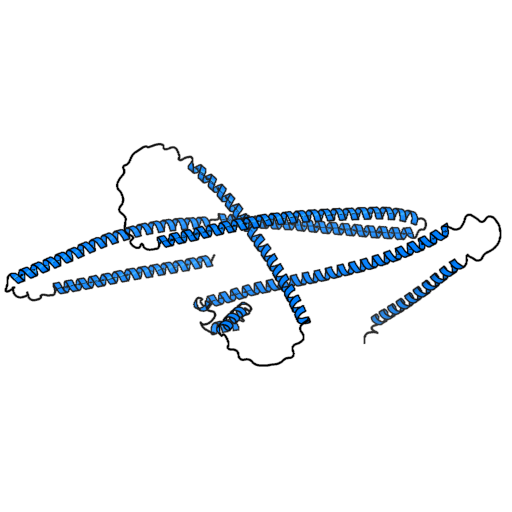4 LYS A O 1
ATOM 2287 N N . GLU A 1 295 ? -40.612 14.523 7.419 1.00 46.31 295 GLU A N 1
ATOM 2288 C CA . GLU A 1 295 ? -39.887 13.342 7.923 1.00 46.31 295 GLU A CA 1
ATOM 2289 C C . GLU A 1 295 ? -39.309 12.455 6.805 1.00 46.31 295 GLU A C 1
ATOM 2291 O O . GLU A 1 295 ? -38.260 11.841 6.988 1.00 46.31 295 GLU A O 1
ATOM 2296 N N . ARG A 1 296 ? -39.907 12.439 5.603 1.00 47.59 296 ARG A N 1
ATOM 2297 C CA . ARG A 1 296 ? -39.338 11.694 4.460 1.00 47.59 296 ARG A CA 1
ATOM 2298 C C . ARG A 1 296 ? -38.108 12.374 3.848 1.00 47.59 296 ARG A C 1
ATOM 2300 O O . ARG A 1 296 ? -37.183 11.667 3.454 1.00 47.59 296 ARG A O 1
ATOM 2307 N N . ALA A 1 297 ? -38.051 13.709 3.848 1.00 47.16 297 ALA A N 1
ATOM 2308 C CA . ALA A 1 297 ? -36.903 14.470 3.342 1.00 47.16 297 ALA A CA 1
ATOM 2309 C C . ALA A 1 297 ? -35.655 14.378 4.248 1.00 47.16 297 ALA A C 1
ATOM 2311 O O . ALA A 1 297 ? -34.535 14.396 3.743 1.00 47.16 297 ALA A O 1
ATOM 2312 N N . GLY A 1 298 ? -35.827 14.208 5.566 1.00 46.44 298 GLY A N 1
ATOM 2313 C CA . GLY A 1 298 ? -34.705 14.012 6.497 1.00 46.44 298 GLY A CA 1
ATOM 2314 C C . GLY A 1 298 ? -33.976 12.677 6.299 1.00 46.44 298 GLY A C 1
ATOM 2315 O O . GLY A 1 298 ? -32.749 12.623 6.359 1.00 46.44 298 GLY A O 1
ATOM 2316 N N . SER A 1 299 ? -34.712 11.611 5.961 1.00 49.16 299 SER A N 1
ATOM 2317 C CA . SER A 1 299 ? -34.136 10.261 5.840 1.00 49.16 299 SER A CA 1
ATOM 2318 C C . SER A 1 299 ? -33.240 10.056 4.608 1.00 49.16 299 SER A C 1
ATOM 2320 O O . SER A 1 299 ? -32.347 9.209 4.631 1.00 49.16 299 SER A O 1
ATOM 2322 N N . GLU A 1 300 ? -33.436 10.820 3.525 1.00 50.25 300 GLU A N 1
ATOM 2323 C CA . GLU A 1 300 ? -32.536 10.765 2.362 1.00 50.25 300 GLU A CA 1
ATOM 2324 C C . GLU A 1 300 ? -31.260 11.583 2.582 1.00 50.25 300 GLU A C 1
ATOM 2326 O O . GLU A 1 300 ? -30.183 11.179 2.135 1.00 50.25 300 GLU A O 1
ATOM 2331 N N . GLN A 1 301 ? -31.349 12.678 3.341 1.00 54.34 301 GLN A N 1
ATOM 2332 C CA . GLN A 1 301 ? -30.190 13.488 3.706 1.00 54.34 301 GLN A CA 1
ATOM 2333 C C . GLN A 1 301 ? -29.262 12.741 4.680 1.00 54.34 301 GLN A C 1
ATOM 2335 O O . GLN A 1 301 ? -28.042 12.789 4.521 1.00 54.34 301 GLN A O 1
ATOM 2340 N N . GLU A 1 302 ? -29.819 11.968 5.618 1.00 50.06 302 GLU A N 1
ATOM 2341 C CA . GLU A 1 302 ? -29.042 11.109 6.524 1.00 50.06 302 GLU A CA 1
ATOM 2342 C C . GLU A 1 302 ? -28.352 9.945 5.794 1.00 50.06 302 GLU A C 1
ATOM 2344 O O . GLU A 1 302 ? -27.184 9.662 6.060 1.00 50.06 302 GLU A O 1
ATOM 2349 N N . LYS A 1 303 ? -29.005 9.326 4.799 1.00 57.69 303 LYS A N 1
ATOM 2350 C CA . LYS A 1 303 ? -28.377 8.289 3.952 1.00 57.69 303 LYS A CA 1
ATOM 2351 C C . LYS A 1 303 ? -27.243 8.844 3.088 1.00 57.69 303 LYS A C 1
ATOM 2353 O O . LYS A 1 303 ? -26.246 8.157 2.862 1.00 57.69 303 LYS A O 1
ATOM 2358 N N . GLY A 1 304 ? -27.377 10.084 2.611 1.00 65.88 304 GLY A N 1
ATOM 2359 C CA . GLY A 1 304 ? -26.307 10.791 1.908 1.00 65.88 304 GLY A CA 1
ATOM 2360 C C . GLY A 1 304 ? -25.103 11.055 2.813 1.00 65.88 304 GLY A C 1
ATOM 2361 O O . GLY A 1 304 ? -23.967 10.791 2.420 1.00 65.88 304 GLY A O 1
ATOM 2362 N N . PHE A 1 305 ? -25.354 11.495 4.049 1.00 68.06 305 PHE A N 1
ATOM 2363 C CA . PHE A 1 305 ? -24.307 11.758 5.033 1.00 68.06 305 PHE A CA 1
ATOM 2364 C C . PHE A 1 305 ? -23.573 10.479 5.453 1.00 68.06 305 PHE A C 1
ATOM 2366 O O . PHE A 1 305 ? -22.347 10.479 5.530 1.00 68.06 305 PHE A O 1
ATOM 2373 N N . PHE A 1 306 ? -24.294 9.369 5.640 1.00 62.75 306 PHE A N 1
ATOM 2374 C CA . PHE A 1 306 ? -23.697 8.089 6.028 1.00 62.75 306 PHE A CA 1
ATOM 2375 C C . PHE A 1 306 ? -22.790 7.512 4.930 1.00 62.75 306 PHE A C 1
ATOM 2377 O O . PHE A 1 306 ? -21.670 7.093 5.209 1.00 62.75 306 PHE A O 1
ATOM 2384 N N . ARG A 1 307 ? -23.198 7.586 3.654 1.00 67.12 307 ARG A N 1
ATOM 2385 C CA . ARG A 1 307 ? -22.331 7.182 2.530 1.00 67.12 307 ARG A CA 1
ATOM 2386 C C . ARG A 1 307 ? -21.076 8.037 2.420 1.00 67.12 307 ARG A C 1
ATOM 2388 O O . ARG A 1 307 ? -20.001 7.507 2.148 1.00 67.12 307 ARG A O 1
ATOM 2395 N N . LEU A 1 308 ? -21.209 9.345 2.637 1.00 74.38 308 LEU A N 1
ATOM 2396 C CA . LEU A 1 308 ? -20.071 10.257 2.623 1.00 74.38 308 LEU A CA 1
ATOM 2397 C C . LEU A 1 308 ? -19.119 9.944 3.786 1.00 74.38 308 LEU A C 1
ATOM 2399 O O . LEU A 1 308 ? -17.915 9.845 3.584 1.00 74.38 308 LEU A O 1
ATOM 2403 N N . PHE A 1 309 ? -19.665 9.684 4.973 1.00 74.94 309 PHE A N 1
ATOM 2404 C CA . PHE A 1 309 ? -18.911 9.313 6.167 1.00 74.94 309 PHE A CA 1
ATOM 2405 C C . PHE A 1 309 ? -18.145 7.993 5.996 1.00 74.94 309 PHE A C 1
ATOM 2407 O O . PHE A 1 309 ? -16.952 7.931 6.291 1.00 74.94 309 PHE A O 1
ATOM 2414 N N . VAL A 1 310 ? -18.778 6.955 5.441 1.00 75.06 310 VAL A N 1
ATOM 2415 C CA . VAL A 1 310 ? -18.114 5.665 5.206 1.00 75.06 310 VAL A CA 1
ATOM 2416 C C . VAL A 1 310 ? -17.053 5.763 4.102 1.00 75.06 310 VAL A C 1
ATOM 2418 O O . VAL A 1 310 ? -15.982 5.170 4.226 1.00 75.06 310 VAL A O 1
ATOM 2421 N N . SER A 1 311 ? -17.289 6.568 3.060 1.00 71.94 311 SER A N 1
ATOM 2422 C CA . SER A 1 311 ? -16.271 6.854 2.040 1.00 71.94 311 SER A CA 1
ATOM 2423 C C . SER A 1 311 ? -15.065 7.595 2.624 1.00 71.94 311 SER A C 1
ATOM 2425 O O . SER A 1 311 ? -13.928 7.301 2.258 1.00 71.94 311 SER A O 1
ATOM 2427 N N . VAL A 1 312 ? -15.292 8.535 3.546 1.00 79.69 312 VAL A N 1
ATOM 2428 C CA . VAL A 1 312 ? -14.220 9.257 4.245 1.00 79.69 312 VAL A CA 1
ATOM 2429 C C . VAL A 1 312 ? -13.436 8.309 5.155 1.00 79.69 312 VAL A C 1
ATOM 2431 O O . VAL A 1 312 ? -12.210 8.327 5.115 1.00 79.69 312 VAL A O 1
ATOM 2434 N N . LEU A 1 313 ? -14.103 7.422 5.900 1.00 76.81 313 LEU A N 1
ATOM 2435 C CA . LEU A 1 313 ? -13.437 6.415 6.736 1.00 76.81 313 LEU A CA 1
ATOM 2436 C C . LEU A 1 313 ? -12.594 5.427 5.921 1.00 76.81 313 LEU A C 1
ATOM 2438 O O . LEU A 1 313 ? -11.470 5.122 6.313 1.00 76.81 313 LEU A O 1
ATOM 2442 N N . ALA A 1 314 ? -13.090 4.963 4.770 1.00 74.81 314 ALA A N 1
ATOM 2443 C CA . ALA A 1 314 ? -12.319 4.099 3.877 1.00 74.81 314 ALA A CA 1
ATOM 2444 C C . ALA A 1 314 ? -11.064 4.810 3.339 1.00 74.81 314 ALA A C 1
ATOM 2446 O O . ALA A 1 314 ? -9.989 4.214 3.293 1.00 74.81 314 ALA A O 1
ATOM 2447 N N . CYS A 1 315 ? -11.182 6.098 3.003 1.00 78.19 315 CYS A N 1
ATOM 2448 C CA . CYS A 1 315 ? -10.065 6.919 2.537 1.00 78.19 315 CYS A CA 1
ATOM 2449 C C . CYS A 1 315 ? -9.031 7.177 3.654 1.00 78.19 315 CYS A C 1
ATOM 2451 O O . CYS A 1 315 ? -7.819 7.071 3.442 1.00 78.19 315 CYS A O 1
ATOM 2453 N N . LEU A 1 316 ? -9.503 7.435 4.880 1.00 73.69 316 LEU A N 1
ATOM 2454 C CA . LEU A 1 316 ? -8.657 7.572 6.068 1.00 73.69 316 LEU A CA 1
ATOM 2455 C C . LEU A 1 316 ? -7.927 6.266 6.403 1.00 73.69 316 LEU A C 1
ATOM 2457 O O . LEU A 1 316 ? -6.751 6.319 6.747 1.00 73.69 316 LEU A O 1
ATOM 2461 N N . ALA A 1 317 ? -8.572 5.106 6.244 1.00 76.88 317 ALA A N 1
ATOM 2462 C CA . ALA A 1 317 ? -7.933 3.805 6.437 1.00 76.88 317 ALA A CA 1
ATOM 2463 C C . ALA A 1 317 ? -6.825 3.549 5.401 1.00 76.88 317 ALA A C 1
ATOM 2465 O O . ALA A 1 317 ? -5.738 3.103 5.763 1.00 76.88 317 ALA A O 1
ATOM 2466 N N . THR A 1 318 ? -7.047 3.891 4.125 1.00 75.94 318 THR A N 1
ATOM 2467 C CA . THR A 1 318 ? -6.004 3.765 3.091 1.00 75.94 318 THR A CA 1
ATOM 2468 C C . THR A 1 318 ? -4.825 4.703 3.321 1.00 75.94 318 THR A C 1
ATOM 2470 O O . THR A 1 318 ? -3.683 4.314 3.095 1.00 75.94 318 THR A O 1
ATOM 2473 N N . LEU A 1 319 ? -5.068 5.916 3.820 1.00 72.44 319 LEU A N 1
ATOM 2474 C CA . LEU A 1 319 ? -3.989 6.840 4.160 1.00 72.44 319 LEU A CA 1
ATOM 2475 C C . LEU A 1 319 ? -3.269 6.495 5.446 1.00 72.44 319 LEU A C 1
ATOM 2477 O O . LEU A 1 319 ? -2.082 6.774 5.549 1.00 72.44 319 LEU A O 1
ATOM 2481 N N . TYR A 1 320 ? -3.967 5.921 6.421 1.00 81.31 320 TYR A N 1
ATOM 2482 C CA . TYR A 1 320 ? -3.323 5.377 7.605 1.00 81.31 320 TYR A CA 1
ATOM 2483 C C . TYR A 1 320 ? -2.333 4.288 7.190 1.00 81.31 320 TYR A C 1
ATOM 2485 O O . TYR A 1 320 ? -1.163 4.381 7.540 1.00 81.31 320 TYR A O 1
ATOM 2493 N N . PHE A 1 321 ? -2.762 3.368 6.320 1.00 76.19 321 PHE A N 1
ATOM 2494 C CA . PHE A 1 321 ? -1.894 2.335 5.756 1.00 76.19 321 PHE A CA 1
ATOM 2495 C C . PHE A 1 321 ? -0.701 2.936 4.997 1.00 76.19 321 PHE A C 1
ATOM 2497 O O . PHE A 1 321 ? 0.429 2.486 5.151 1.00 76.19 321 PHE A O 1
ATOM 2504 N N . PHE A 1 322 ? -0.930 4.002 4.220 1.00 70.31 322 PHE A N 1
ATOM 2505 C CA . PHE A 1 322 ? 0.130 4.675 3.468 1.00 70.31 322 PHE A CA 1
ATOM 2506 C C . PHE A 1 322 ? 1.128 5.410 4.383 1.00 70.31 322 PHE A C 1
ATOM 2508 O O . PHE A 1 322 ? 2.341 5.304 4.195 1.00 70.31 322 PHE A O 1
ATOM 2515 N N . ALA A 1 323 ? 0.632 6.116 5.402 1.00 76.25 323 ALA A N 1
ATOM 2516 C CA . ALA A 1 323 ? 1.445 6.799 6.404 1.00 76.25 323 ALA A CA 1
ATOM 2517 C C . ALA A 1 323 ? 2.258 5.808 7.246 1.00 76.25 323 ALA A C 1
ATOM 2519 O O . ALA A 1 323 ? 3.421 6.074 7.530 1.00 76.25 323 ALA A O 1
ATOM 2520 N N . GLU A 1 324 ? 1.681 4.655 7.580 1.00 81.69 324 GLU A N 1
ATOM 2521 C CA . GLU A 1 324 ? 2.364 3.554 8.254 1.00 81.69 324 GLU A CA 1
ATOM 2522 C C . GLU A 1 324 ? 3.499 2.992 7.386 1.00 81.69 324 GLU A C 1
ATOM 2524 O O . GLU A 1 324 ? 4.619 2.847 7.871 1.00 81.69 324 GLU A O 1
ATOM 2529 N N . THR A 1 325 ? 3.291 2.809 6.074 1.00 76.56 325 THR A N 1
ATOM 2530 C CA . THR A 1 325 ? 4.395 2.461 5.158 1.00 76.56 325 THR A CA 1
ATOM 2531 C C . THR A 1 325 ? 5.487 3.524 5.095 1.00 76.56 325 THR A C 1
ATOM 2533 O O . THR A 1 325 ? 6.658 3.159 5.057 1.00 76.56 325 THR A O 1
ATOM 2536 N N . ILE A 1 326 ? 5.151 4.819 5.101 1.00 79.44 326 ILE A N 1
ATOM 2537 C CA . ILE A 1 326 ? 6.151 5.902 5.077 1.00 79.44 326 ILE A CA 1
ATOM 2538 C C . ILE A 1 326 ? 6.936 5.951 6.394 1.00 79.44 326 ILE A C 1
ATOM 2540 O O . ILE A 1 326 ? 8.156 6.094 6.367 1.00 79.44 326 ILE A O 1
ATOM 2544 N N . LEU A 1 327 ? 6.262 5.807 7.537 1.00 80.94 327 LEU A N 1
ATOM 2545 C CA . LEU A 1 327 ? 6.893 5.737 8.858 1.00 80.94 327 LEU A CA 1
ATOM 2546 C C . LEU A 1 327 ? 7.807 4.516 8.979 1.00 80.94 327 LEU A C 1
ATOM 2548 O O . LEU A 1 327 ? 8.928 4.651 9.465 1.00 80.94 327 LEU A O 1
ATOM 2552 N N . ASN A 1 328 ? 7.377 3.362 8.468 1.00 77.31 328 ASN A N 1
ATOM 2553 C CA . ASN A 1 328 ? 8.214 2.168 8.399 1.00 77.31 328 ASN A CA 1
ATOM 2554 C C . ASN A 1 328 ? 9.428 2.396 7.491 1.00 77.31 328 ASN A C 1
ATOM 2556 O O . ASN A 1 328 ? 10.541 2.087 7.905 1.00 77.31 328 ASN A O 1
ATOM 2560 N N . LEU A 1 329 ? 9.248 3.030 6.323 1.00 77.94 329 LEU A N 1
ATOM 2561 C CA . LEU A 1 329 ? 10.347 3.371 5.414 1.00 77.94 329 LEU A CA 1
ATOM 2562 C C . LEU A 1 329 ? 11.362 4.313 6.082 1.00 77.94 329 LEU A C 1
ATOM 2564 O O . LEU A 1 329 ? 12.570 4.083 6.008 1.00 77.94 329 LEU A O 1
ATOM 2568 N N . ALA A 1 330 ? 10.872 5.346 6.772 1.00 76.19 330 ALA A N 1
ATOM 2569 C CA . ALA A 1 330 ? 11.688 6.304 7.508 1.00 76.19 330 ALA A CA 1
ATOM 2570 C C . ALA A 1 330 ? 12.424 5.643 8.682 1.00 76.19 330 ALA A C 1
ATOM 2572 O O . ALA A 1 330 ? 13.604 5.918 8.885 1.00 76.19 330 ALA A O 1
ATOM 2573 N N . SER A 1 331 ? 11.772 4.729 9.408 1.00 73.81 331 SER A N 1
ATOM 2574 C CA . SER A 1 331 ? 12.394 3.946 10.480 1.00 73.81 331 SER A CA 1
ATOM 2575 C C . SER A 1 331 ? 13.533 3.075 9.945 1.00 73.81 331 SER A C 1
ATOM 2577 O O . SER A 1 331 ? 14.647 3.151 10.462 1.00 73.81 331 SER A O 1
ATOM 2579 N N . THR A 1 332 ? 13.325 2.353 8.835 1.00 78.50 332 THR A N 1
ATOM 2580 C CA . THR A 1 332 ? 14.413 1.618 8.166 1.00 78.50 332 THR A CA 1
ATOM 2581 C C . THR A 1 332 ? 15.549 2.534 7.724 1.00 78.50 332 THR A C 1
ATOM 2583 O O . THR A 1 332 ? 16.712 2.172 7.872 1.00 78.50 332 THR A O 1
ATOM 2586 N N . LEU A 1 333 ? 15.249 3.741 7.238 1.00 78.38 333 LEU A N 1
ATOM 2587 C CA . LEU A 1 333 ? 16.273 4.695 6.810 1.00 78.38 333 LEU A CA 1
ATOM 2588 C C . LEU A 1 333 ? 17.110 5.211 7.991 1.00 78.38 333 LEU A C 1
ATOM 2590 O O . LEU A 1 333 ? 18.325 5.355 7.867 1.00 78.38 333 LEU A O 1
ATOM 2594 N N . VAL A 1 334 ? 16.474 5.444 9.144 1.00 81.25 334 VAL A N 1
ATOM 2595 C CA . VAL A 1 334 ? 17.145 5.824 10.397 1.00 81.25 334 VAL A CA 1
ATOM 2596 C C . VAL A 1 334 ? 17.998 4.677 10.933 1.00 81.25 334 VAL A C 1
ATOM 2598 O O . VAL A 1 334 ? 19.124 4.928 11.350 1.00 81.25 334 VAL A O 1
ATOM 2601 N N . ILE A 1 335 ? 17.520 3.431 10.873 1.00 77.00 335 ILE A N 1
ATOM 2602 C CA . ILE A 1 335 ? 18.292 2.247 11.283 1.00 77.00 335 ILE A CA 1
ATOM 2603 C C . ILE A 1 335 ? 19.529 2.081 10.389 1.00 77.00 335 ILE A C 1
ATOM 2605 O O . ILE A 1 335 ? 20.639 1.963 10.899 1.00 77.00 335 ILE A O 1
ATOM 2609 N N . VAL A 1 336 ? 19.378 2.184 9.065 1.00 77.31 336 VAL A N 1
ATOM 2610 C CA . VAL A 1 336 ? 20.503 2.107 8.112 1.00 77.31 336 VAL A CA 1
ATOM 2611 C C . VAL A 1 336 ? 21.496 3.257 8.314 1.00 77.31 336 VAL A C 1
ATOM 2613 O O . VAL A 1 336 ? 22.712 3.063 8.225 1.00 77.31 336 VAL A O 1
ATOM 2616 N N . ALA A 1 337 ? 21.002 4.465 8.599 1.00 72.75 337 ALA A N 1
ATOM 2617 C CA . ALA A 1 337 ? 21.853 5.607 8.916 1.00 72.75 337 ALA A CA 1
ATOM 2618 C C . ALA A 1 337 ? 22.602 5.405 10.242 1.00 72.75 337 ALA A C 1
ATOM 2620 O O . ALA A 1 337 ? 23.798 5.689 10.305 1.00 72.75 337 ALA A O 1
ATOM 2621 N N . ALA A 1 338 ? 21.933 4.874 11.269 1.00 73.06 338 ALA A N 1
ATOM 2622 C CA . ALA A 1 338 ? 22.529 4.556 12.561 1.00 73.06 338 ALA A CA 1
ATOM 2623 C C . ALA A 1 338 ? 23.604 3.469 12.429 1.00 73.06 338 ALA A C 1
ATOM 2625 O O . ALA A 1 338 ? 24.716 3.685 12.898 1.00 73.06 338 ALA A O 1
ATOM 2626 N N . ASP A 1 339 ? 23.350 2.380 11.701 1.00 70.62 339 ASP A N 1
ATOM 2627 C CA . ASP A 1 339 ? 24.326 1.304 11.479 1.00 70.62 339 ASP A CA 1
ATOM 2628 C C . ASP A 1 339 ? 25.564 1.779 10.708 1.00 70.62 339 ASP A C 1
ATOM 2630 O O . ASP A 1 339 ? 26.699 1.397 11.029 1.00 70.62 339 ASP A O 1
ATOM 2634 N N . LYS A 1 340 ? 25.382 2.669 9.723 1.00 74.62 340 LYS A N 1
ATOM 2635 C CA . LYS A 1 340 ? 26.504 3.329 9.039 1.00 74.62 340 LYS A CA 1
ATOM 2636 C C . LYS A 1 340 ? 27.284 4.241 9.981 1.00 74.62 340 LYS A C 1
ATOM 2638 O O . LYS A 1 340 ? 28.514 4.234 9.937 1.00 74.62 340 LYS A O 1
ATOM 2643 N N . LEU A 1 341 ? 26.601 4.982 10.853 1.00 70.06 341 LEU A N 1
ATOM 2644 C CA . LEU A 1 341 ? 27.241 5.843 11.846 1.00 70.06 341 LEU A CA 1
ATOM 2645 C C . LEU A 1 341 ? 28.011 5.017 12.888 1.00 70.06 341 LEU A C 1
ATOM 2647 O O . LEU A 1 341 ? 29.146 5.348 13.217 1.00 70.06 341 LEU A O 1
ATOM 2651 N N . THR A 1 342 ? 27.446 3.904 13.358 1.00 70.88 342 THR A N 1
ATOM 2652 C CA . THR A 1 342 ? 28.088 2.970 14.292 1.00 70.88 342 THR A CA 1
ATOM 2653 C C . THR A 1 342 ? 29.285 2.273 13.651 1.00 70.88 342 THR A C 1
ATOM 2655 O O . THR A 1 342 ? 30.313 2.109 14.305 1.00 70.88 342 THR A O 1
ATOM 2658 N N . SER A 1 343 ? 29.204 1.916 12.367 1.00 68.69 343 SER A N 1
ATOM 2659 C CA . SER A 1 343 ? 30.333 1.353 11.613 1.00 68.69 343 SER A CA 1
ATOM 2660 C C . SER A 1 343 ? 31.461 2.371 11.428 1.00 68.69 343 SER A C 1
ATOM 2662 O O . SER A 1 343 ? 32.627 2.031 11.624 1.00 68.69 343 SER A O 1
ATOM 2664 N N . LEU A 1 344 ? 31.123 3.635 11.149 1.00 75.25 344 LEU A N 1
ATOM 2665 C CA . LEU A 1 344 ? 32.081 4.744 11.108 1.00 75.25 344 LEU A CA 1
ATOM 2666 C C . LEU A 1 344 ? 32.720 4.998 12.477 1.00 75.25 344 LEU A C 1
ATOM 2668 O O . LEU A 1 344 ? 33.940 5.096 12.573 1.00 75.25 344 LEU A O 1
ATOM 2672 N N . MET A 1 345 ? 31.933 5.031 13.553 1.00 68.19 345 MET A N 1
ATOM 2673 C CA . MET A 1 345 ? 32.468 5.207 14.905 1.00 68.19 345 MET A CA 1
ATOM 2674 C C . MET A 1 345 ? 33.348 4.029 15.339 1.00 68.19 345 MET A C 1
ATOM 2676 O O . MET A 1 345 ? 34.357 4.239 16.005 1.00 68.19 345 MET A O 1
ATOM 2680 N N . ARG A 1 346 ? 33.031 2.799 14.917 1.00 63.31 346 ARG A N 1
ATOM 2681 C CA . ARG A 1 346 ? 33.860 1.612 15.179 1.00 63.31 346 ARG A CA 1
ATOM 2682 C C . ARG A 1 346 ? 35.163 1.624 14.372 1.00 63.31 346 ARG A C 1
ATOM 2684 O O . ARG A 1 346 ? 36.176 1.162 14.882 1.00 63.31 346 ARG A O 1
ATOM 2691 N N . ALA A 1 347 ? 35.157 2.183 13.161 1.00 68.81 347 ALA A N 1
ATOM 2692 C CA . ALA A 1 347 ? 36.362 2.365 12.350 1.00 68.81 347 ALA A CA 1
ATOM 2693 C C . ALA A 1 347 ? 37.294 3.464 12.898 1.00 68.81 347 ALA A C 1
ATOM 2695 O O . ALA A 1 347 ? 38.501 3.407 12.681 1.00 68.81 347 ALA A O 1
ATOM 2696 N N . ILE A 1 348 ? 36.741 4.446 13.617 1.00 68.81 348 ILE A N 1
ATOM 2697 C CA . ILE A 1 348 ? 37.489 5.588 14.167 1.00 68.81 348 ILE A CA 1
ATOM 2698 C C . ILE A 1 348 ? 37.896 5.356 15.636 1.00 68.81 348 ILE A C 1
ATOM 2700 O O . ILE A 1 348 ? 38.768 6.054 16.150 1.00 68.81 348 ILE A O 1
ATOM 2704 N N . SER A 1 349 ? 37.317 4.367 16.327 1.00 46.34 349 SER A N 1
ATOM 2705 C CA . SER A 1 349 ? 37.603 4.110 17.743 1.00 46.34 349 SER A CA 1
ATOM 2706 C C . SER A 1 349 ? 38.932 3.355 17.937 1.00 46.34 349 SER A C 1
ATOM 2708 O O . SER A 1 349 ? 39.048 2.195 17.527 1.00 46.34 349 SER A O 1
ATOM 2710 N N . PRO A 1 350 ? 39.951 3.963 18.578 1.00 46.97 350 PRO A N 1
ATOM 2711 C CA . PRO A 1 350 ? 41.172 3.259 18.938 1.00 46.97 350 PRO A CA 1
ATOM 2712 C C . PRO A 1 350 ? 40.876 2.219 20.026 1.00 46.97 350 PRO A C 1
ATOM 2714 O O . PRO A 1 350 ? 40.298 2.517 21.069 1.00 46.97 350 PRO A O 1
ATOM 2717 N N . LYS A 1 351 ? 41.292 0.981 19.749 1.00 38.16 351 LYS A N 1
ATOM 2718 C CA . LYS A 1 351 ? 41.133 -0.224 20.573 1.00 38.16 351 LYS A CA 1
ATOM 2719 C C . LYS A 1 351 ? 41.496 0.055 22.050 1.00 38.16 351 LYS A C 1
ATOM 2721 O O . LYS A 1 351 ? 42.676 0.285 22.327 1.00 38.16 351 LYS A O 1
ATOM 2726 N N . PRO A 1 352 ? 40.543 0.031 23.003 1.00 43.31 352 PRO A N 1
ATOM 2727 C CA . PRO A 1 352 ? 40.862 0.275 24.402 1.00 43.31 352 PRO A CA 1
ATOM 2728 C C . PRO A 1 352 ? 41.564 -0.952 24.989 1.00 43.31 352 PRO A C 1
ATOM 2730 O O . PRO A 1 352 ? 41.076 -2.080 24.905 1.00 43.31 352 PRO A O 1
ATOM 2733 N N . GLN A 1 353 ? 42.745 -0.722 25.560 1.00 37.16 353 GLN A N 1
ATOM 2734 C CA . GLN A 1 353 ? 43.438 -1.701 26.387 1.00 37.16 353 GLN A CA 1
ATOM 2735 C C . GLN A 1 353 ? 42.655 -1.901 27.687 1.00 37.16 353 GLN A C 1
ATOM 2737 O O . GLN A 1 353 ? 42.220 -0.942 28.321 1.00 37.16 353 GLN A O 1
ATOM 2742 N N . ALA A 1 354 ? 42.463 -3.166 28.049 1.00 40.66 354 ALA A N 1
ATOM 2743 C CA . ALA A 1 354 ? 41.743 -3.583 29.236 1.00 40.66 354 ALA A CA 1
ATOM 2744 C C . ALA A 1 354 ? 42.482 -3.153 30.511 1.00 40.66 354 ALA A C 1
ATOM 2746 O O . ALA A 1 354 ? 43.589 -3.617 30.779 1.00 40.66 354 ALA A O 1
ATOM 2747 N N . THR A 1 355 ? 41.830 -2.332 31.329 1.00 38.22 355 THR A N 1
ATOM 2748 C CA . THR A 1 355 ? 42.157 -2.173 32.746 1.00 38.22 355 THR A CA 1
ATOM 2749 C C . THR A 1 355 ? 40.902 -2.403 33.574 1.00 38.22 355 THR A C 1
ATOM 2751 O O . THR A 1 355 ? 39.936 -1.646 33.558 1.00 38.22 355 THR A O 1
ATOM 2754 N N . THR A 1 356 ? 40.930 -3.526 34.276 1.00 46.16 356 THR A N 1
ATOM 2755 C CA . THR A 1 356 ? 39.985 -3.964 35.294 1.00 46.16 356 THR A CA 1
ATOM 2756 C C . THR A 1 356 ? 40.139 -3.119 36.552 1.00 46.16 356 THR A C 1
ATOM 2758 O O . THR A 1 356 ? 41.199 -3.167 37.174 1.00 46.16 356 THR A O 1
ATOM 2761 N N . THR A 1 357 ? 39.085 -2.438 36.993 1.00 36.78 357 THR A N 1
ATOM 2762 C CA . THR A 1 357 ? 38.932 -2.083 38.411 1.00 36.78 357 THR A CA 1
ATOM 2763 C C . THR A 1 357 ? 37.462 -2.059 38.802 1.00 36.78 357 THR A C 1
ATOM 2765 O O . THR A 1 357 ? 36.664 -1.318 38.234 1.00 36.78 357 THR A O 1
ATOM 2768 N N . ASN A 1 358 ? 37.165 -2.898 39.791 1.00 46.41 358 ASN A N 1
ATOM 2769 C CA . ASN A 1 358 ? 35.907 -3.070 40.500 1.00 46.41 358 ASN A CA 1
ATOM 2770 C C . ASN A 1 358 ? 35.406 -1.756 41.110 1.00 46.41 358 ASN A C 1
ATOM 2772 O O . ASN A 1 358 ? 36.176 -1.040 41.754 1.00 46.41 358 ASN A O 1
ATOM 2776 N N . ARG A 1 359 ? 34.103 -1.494 40.992 1.00 32.00 359 ARG A N 1
ATOM 2777 C CA . ARG A 1 359 ? 33.397 -0.562 41.869 1.00 32.00 359 ARG A CA 1
ATOM 2778 C C . ARG A 1 359 ? 32.005 -1.111 42.159 1.00 32.00 359 ARG A C 1
ATOM 2780 O O . ARG A 1 359 ? 31.181 -1.227 41.262 1.00 32.00 359 ARG A O 1
ATOM 2787 N N . GLU A 1 360 ? 31.822 -1.503 43.413 1.00 49.25 360 GLU A N 1
ATOM 2788 C CA . GLU A 1 360 ? 30.554 -1.895 44.018 1.00 49.25 360 GLU A CA 1
ATOM 2789 C C . GLU A 1 360 ? 29.603 -0.690 44.012 1.00 49.25 360 GLU A C 1
ATOM 2791 O O . GLU A 1 360 ? 29.912 0.349 44.599 1.00 49.25 360 GLU A O 1
ATOM 2796 N N . GLU A 1 361 ? 28.452 -0.823 43.355 1.00 38.81 361 GLU A N 1
ATOM 2797 C CA . GLU A 1 361 ? 27.326 0.100 43.486 1.00 38.81 361 GLU A CA 1
ATOM 2798 C C . GLU A 1 361 ? 26.051 -0.699 43.774 1.00 38.81 361 GLU A C 1
ATOM 2800 O O . GLU A 1 361 ? 25.794 -1.743 43.180 1.00 38.81 361 GLU A O 1
ATOM 2805 N N . PHE A 1 362 ? 25.298 -0.205 44.757 1.00 44.12 362 PHE A N 1
ATOM 2806 C CA . PHE A 1 362 ? 24.034 -0.740 45.252 1.00 44.12 362 PHE A CA 1
ATOM 2807 C C . PHE A 1 362 ? 23.014 -0.950 44.121 1.00 44.12 362 PHE A C 1
ATOM 2809 O O . PHE A 1 362 ? 22.690 -0.012 43.392 1.00 44.12 362 PHE A O 1
ATOM 2816 N N . GLU A 1 363 ? 22.455 -2.160 44.029 1.00 40.50 363 GLU A N 1
ATOM 2817 C CA . GLU A 1 363 ? 21.376 -2.490 43.094 1.00 40.50 363 GLU A CA 1
ATOM 2818 C C . GLU A 1 363 ? 20.052 -1.783 43.448 1.00 40.50 363 GLU A C 1
ATOM 2820 O O . GLU A 1 363 ? 19.564 -1.894 44.578 1.00 40.50 363 GLU A O 1
ATOM 2825 N N . PRO A 1 364 ? 19.386 -1.138 42.474 1.00 45.03 364 PRO A N 1
ATOM 2826 C CA . PRO A 1 364 ? 17.984 -0.774 42.571 1.00 45.03 364 PRO A CA 1
ATOM 2827 C C . PRO A 1 364 ? 17.137 -1.980 42.140 1.00 45.03 364 PRO A C 1
ATOM 2829 O O . PRO A 1 364 ? 16.757 -2.086 40.975 1.00 45.03 364 PRO A O 1
ATOM 2832 N N . LEU A 1 365 ? 16.827 -2.883 43.077 1.00 49.56 365 LEU A N 1
ATOM 2833 C CA . LEU A 1 365 ? 16.070 -4.128 42.828 1.00 49.56 365 LEU A CA 1
ATOM 2834 C C . LEU A 1 365 ? 14.790 -3.905 41.983 1.00 49.56 365 LEU A C 1
ATOM 2836 O O . LEU A 1 365 ? 14.456 -4.694 41.111 1.00 49.56 365 LEU A O 1
ATOM 2840 N N . VAL A 1 366 ? 14.124 -2.759 42.162 1.00 51.84 366 VAL A N 1
ATOM 2841 C CA . VAL A 1 366 ? 12.873 -2.402 41.463 1.00 51.84 366 VAL A CA 1
ATOM 2842 C C . VAL A 1 366 ? 13.084 -2.012 39.988 1.00 51.84 366 VAL A C 1
ATOM 2844 O O . VAL A 1 366 ? 12.193 -2.200 39.163 1.00 51.84 366 VAL A O 1
ATOM 2847 N N . VAL A 1 367 ? 14.254 -1.477 39.626 1.00 48.94 367 VAL A N 1
ATOM 2848 C CA . VAL A 1 367 ? 14.577 -1.113 38.230 1.00 48.94 367 VAL A CA 1
ATOM 2849 C C . VAL A 1 367 ? 15.074 -2.337 37.459 1.00 48.94 367 VAL A C 1
ATOM 2851 O O . VAL A 1 367 ? 14.813 -2.454 36.262 1.00 48.94 367 VAL A O 1
ATOM 2854 N N . VAL A 1 368 ? 15.729 -3.276 38.151 1.00 54.06 368 VAL A N 1
ATOM 2855 C CA . VAL A 1 368 ? 16.133 -4.566 37.577 1.00 54.06 368 VAL A CA 1
ATOM 2856 C C . VAL A 1 368 ? 14.896 -5.368 37.164 1.00 54.06 368 VAL A C 1
ATOM 2858 O O . VAL A 1 368 ? 14.847 -5.830 36.029 1.00 54.06 368 VAL A O 1
ATOM 2861 N N . ASP A 1 369 ? 13.855 -5.430 37.999 1.00 55.19 369 ASP A N 1
ATOM 2862 C CA . ASP A 1 369 ? 12.632 -6.191 37.696 1.00 55.19 369 ASP A CA 1
ATOM 2863 C C . ASP A 1 369 ? 11.792 -5.592 36.555 1.00 55.19 369 ASP A C 1
ATOM 2865 O O . ASP A 1 369 ? 11.231 -6.331 35.742 1.00 55.19 369 ASP A O 1
ATOM 2869 N N . ALA A 1 370 ? 11.732 -4.261 36.436 1.00 52.88 370 ALA A N 1
ATOM 2870 C CA . ALA A 1 370 ? 11.037 -3.599 35.329 1.00 52.88 370 ALA A CA 1
ATOM 2871 C C . ALA A 1 370 ? 11.762 -3.805 33.989 1.00 52.88 370 ALA A C 1
ATOM 2873 O O . ALA A 1 370 ? 11.122 -4.105 32.981 1.00 52.88 370 ALA A O 1
ATOM 2874 N N . ASN A 1 371 ? 13.096 -3.715 33.985 1.00 54.59 371 ASN A N 1
ATOM 2875 C CA . ASN A 1 371 ? 13.899 -3.990 32.794 1.00 54.59 371 ASN A CA 1
ATOM 2876 C C . ASN A 1 371 ? 13.843 -5.470 32.413 1.00 54.59 371 ASN A C 1
ATOM 2878 O O . ASN A 1 371 ? 13.749 -5.780 31.234 1.00 54.59 371 ASN A O 1
ATOM 2882 N N . ARG A 1 372 ? 13.793 -6.381 33.391 1.00 58.06 372 ARG A N 1
ATOM 2883 C CA . ARG A 1 372 ? 13.629 -7.819 33.149 1.00 58.06 372 ARG A CA 1
ATOM 2884 C C . ARG A 1 372 ? 12.260 -8.141 32.554 1.00 58.06 372 ARG A C 1
ATOM 2886 O O . ARG A 1 372 ? 12.189 -8.942 31.633 1.00 58.06 372 ARG A O 1
ATOM 2893 N N . TYR A 1 373 ? 11.192 -7.485 33.018 1.00 54.75 373 TYR A N 1
ATOM 2894 C CA . TYR A 1 373 ? 9.852 -7.585 32.425 1.00 54.75 373 TYR A CA 1
ATOM 2895 C C . TYR A 1 373 ? 9.826 -7.061 30.988 1.00 54.75 373 TYR A C 1
ATOM 2897 O O . TYR A 1 373 ? 9.248 -7.689 30.105 1.00 54.75 373 TYR A O 1
ATOM 2905 N N . GLN A 1 374 ? 10.477 -5.925 30.743 1.00 54.03 374 GLN A N 1
ATOM 2906 C CA . GLN A 1 374 ? 10.567 -5.322 29.419 1.00 54.03 374 GLN A CA 1
ATOM 2907 C C . GLN A 1 374 ? 11.403 -6.188 28.468 1.00 54.03 374 GLN A C 1
ATOM 2909 O O . GLN A 1 374 ? 10.979 -6.414 27.341 1.00 54.03 374 GLN A O 1
ATOM 2914 N N . ASP A 1 375 ? 12.522 -6.742 28.933 1.00 58.84 375 ASP A N 1
ATOM 2915 C CA . ASP A 1 375 ? 13.376 -7.666 28.182 1.00 58.84 375 ASP A CA 1
ATOM 2916 C C . ASP A 1 375 ? 12.696 -9.018 27.938 1.00 58.84 375 ASP A C 1
ATOM 2918 O O . ASP A 1 375 ? 12.893 -9.599 26.875 1.00 58.84 375 ASP A O 1
ATOM 2922 N N . LEU A 1 376 ? 11.858 -9.497 28.864 1.00 61.59 376 LEU A N 1
ATOM 2923 C CA . LEU A 1 376 ? 11.008 -10.679 28.678 1.00 61.59 376 LEU A CA 1
ATOM 2924 C C . LEU A 1 376 ? 9.886 -10.415 27.675 1.00 61.59 376 LEU A C 1
ATOM 2926 O O . LEU A 1 376 ? 9.658 -11.247 26.807 1.00 61.59 376 LEU A O 1
ATOM 2930 N N . LEU A 1 377 ? 9.236 -9.248 27.725 1.00 58.97 377 LEU A N 1
ATOM 2931 C CA . LEU A 1 377 ? 8.252 -8.822 26.723 1.00 58.97 377 LEU A CA 1
ATOM 2932 C C . LEU A 1 377 ? 8.881 -8.564 25.344 1.00 58.97 377 LEU A C 1
ATOM 2934 O O . LEU A 1 377 ? 8.210 -8.713 24.323 1.00 58.97 377 LEU A O 1
ATOM 2938 N N . LEU A 1 378 ? 10.155 -8.171 25.302 1.00 56.66 378 LEU A N 1
ATOM 2939 C CA . LEU A 1 378 ? 10.917 -7.964 24.070 1.00 56.66 378 LEU A CA 1
ATOM 2940 C C . LEU A 1 378 ? 11.526 -9.273 23.533 1.00 56.66 378 LEU A C 1
ATOM 2942 O O . LEU A 1 378 ? 11.697 -9.394 22.322 1.00 56.66 378 LEU A O 1
ATOM 2946 N N . ASN A 1 379 ? 11.783 -10.262 24.398 1.00 59.44 379 ASN A N 1
ATOM 2947 C CA . ASN A 1 379 ? 12.306 -11.594 24.072 1.00 59.44 379 ASN A CA 1
ATOM 2948 C C . ASN A 1 379 ? 11.356 -12.707 24.556 1.00 59.44 379 ASN A C 1
ATOM 2950 O O . ASN A 1 379 ? 11.769 -13.631 25.253 1.00 59.44 379 ASN A O 1
ATOM 2954 N N . LEU A 1 380 ? 10.086 -12.646 24.144 1.00 60.31 380 LEU A N 1
ATOM 2955 C CA . LEU A 1 380 ? 8.988 -13.568 24.501 1.00 60.31 380 LEU A CA 1
ATOM 2956 C C . LEU A 1 380 ? 9.136 -14.993 23.916 1.00 60.31 380 LEU A C 1
ATOM 2958 O O . LEU A 1 380 ? 8.158 -15.717 23.741 1.00 60.31 380 LEU A O 1
ATOM 2962 N N . ARG A 1 381 ? 10.365 -15.455 23.660 1.00 61.53 381 ARG A N 1
ATOM 2963 C CA . ARG A 1 381 ? 10.649 -16.883 23.464 1.00 61.53 381 ARG A CA 1
ATOM 2964 C C . ARG A 1 381 ? 10.652 -17.575 24.818 1.00 61.53 381 ARG A C 1
ATOM 2966 O O . ARG A 1 381 ? 11.673 -18.094 25.251 1.00 61.53 381 ARG A O 1
ATOM 2973 N N . LEU A 1 382 ? 9.511 -17.535 25.491 1.00 63.62 382 LEU A N 1
ATOM 2974 C CA . LEU A 1 382 ? 9.304 -18.351 26.666 1.00 63.62 382 LEU A CA 1
ATOM 2975 C C . LEU A 1 382 ? 9.230 -19.788 26.171 1.00 63.62 382 LEU A C 1
ATOM 2977 O O . LEU A 1 382 ? 8.284 -20.167 25.478 1.00 63.62 382 LEU A O 1
ATOM 2981 N N . SER A 1 383 ? 10.270 -20.565 26.462 1.00 66.00 383 SER A N 1
ATOM 2982 C CA . SER A 1 383 ? 10.168 -22.011 26.332 1.00 66.00 383 SER A CA 1
ATOM 2983 C C . SER A 1 383 ? 9.047 -22.513 27.244 1.00 66.00 383 SER A C 1
ATOM 2985 O O . SER A 1 383 ? 8.651 -21.834 28.195 1.00 66.00 383 SER A O 1
ATOM 2987 N N . GLU A 1 384 ? 8.515 -23.701 26.962 1.00 66.19 384 GLU A N 1
ATOM 2988 C CA . GLU A 1 384 ? 7.529 -24.333 27.843 1.00 66.19 384 GLU A CA 1
ATOM 2989 C C . GLU A 1 384 ? 8.058 -24.393 29.289 1.00 66.19 384 GLU A C 1
ATOM 2991 O O . GLU A 1 384 ? 7.335 -24.031 30.216 1.00 66.19 384 GLU A O 1
ATOM 2996 N N . GLU A 1 385 ? 9.359 -24.679 29.449 1.00 72.19 385 GLU A N 1
ATOM 2997 C CA . GLU A 1 385 ? 10.095 -24.595 30.712 1.00 72.19 385 GLU A CA 1
ATOM 2998 C C . GLU A 1 385 ? 10.017 -23.203 31.368 1.00 72.19 385 GLU A C 1
ATOM 3000 O O . GLU A 1 385 ? 9.700 -23.114 32.555 1.00 72.19 385 GLU A O 1
ATOM 3005 N N . ASP A 1 386 ? 10.251 -22.116 30.622 1.00 69.12 386 ASP A N 1
ATOM 3006 C CA . ASP A 1 386 ? 10.206 -20.740 31.146 1.00 69.12 386 ASP A CA 1
ATOM 3007 C C . ASP A 1 386 ? 8.791 -20.334 31.564 1.00 69.12 386 ASP A C 1
ATOM 3009 O O . ASP A 1 386 ? 8.614 -19.648 32.572 1.00 69.12 386 ASP A O 1
ATOM 3013 N N . VAL A 1 387 ? 7.769 -20.791 30.831 1.00 68.31 387 VAL A N 1
ATOM 3014 C CA . VAL A 1 387 ? 6.362 -20.599 31.207 1.00 68.31 387 VAL A CA 1
ATOM 3015 C C . VAL A 1 387 ? 6.061 -21.326 32.515 1.00 68.31 387 VAL A C 1
ATOM 3017 O O . VAL A 1 387 ? 5.466 -20.733 33.416 1.00 68.31 387 VAL A O 1
ATOM 3020 N N . THR A 1 388 ? 6.507 -22.577 32.671 1.00 71.44 388 THR A N 1
ATOM 3021 C CA . THR A 1 388 ? 6.375 -23.301 33.946 1.00 71.44 388 THR A CA 1
ATOM 3022 C C . THR A 1 388 ? 7.162 -22.657 35.079 1.00 71.44 388 THR A C 1
ATOM 3024 O O . THR A 1 388 ? 6.667 -22.619 36.203 1.00 71.44 388 THR A O 1
ATOM 3027 N N . MET A 1 389 ? 8.345 -22.105 34.809 1.00 72.12 389 MET A N 1
ATOM 3028 C CA . MET A 1 389 ? 9.156 -21.414 35.811 1.00 72.12 389 MET A CA 1
ATOM 3029 C C . MET A 1 389 ? 8.469 -20.120 36.276 1.00 72.12 389 MET A C 1
ATOM 3031 O O . MET A 1 389 ? 8.352 -19.881 37.475 1.00 72.12 389 MET A O 1
ATOM 3035 N N . LEU A 1 390 ? 7.899 -19.355 35.337 1.00 68.19 390 LEU A N 1
ATOM 3036 C CA . LEU A 1 390 ? 7.074 -18.173 35.611 1.00 68.19 390 LEU A CA 1
ATOM 3037 C C . LEU A 1 390 ? 5.779 -18.513 36.354 1.00 68.19 390 LEU A C 1
ATOM 3039 O O . LEU A 1 390 ? 5.267 -17.696 37.113 1.00 68.19 390 LEU A O 1
ATOM 3043 N N . LEU A 1 391 ? 5.213 -19.702 36.125 1.00 69.75 391 LEU A N 1
ATOM 3044 C CA . LEU A 1 391 ? 4.072 -20.214 36.889 1.00 69.75 391 LEU A CA 1
ATOM 3045 C C . LEU A 1 391 ? 4.479 -20.658 38.302 1.00 69.75 391 LEU A C 1
ATOM 3047 O O . LEU A 1 391 ? 3.669 -20.540 39.219 1.00 69.75 391 LEU A O 1
ATOM 3051 N N . ALA A 1 392 ? 5.717 -21.116 38.488 1.00 76.06 392 ALA A N 1
ATOM 3052 C CA . ALA A 1 392 ? 6.238 -21.596 39.764 1.00 76.06 392 ALA A CA 1
ATOM 3053 C C . ALA A 1 392 ? 6.747 -20.478 40.699 1.00 76.06 392 ALA A C 1
ATOM 3055 O O . ALA A 1 392 ? 6.726 -20.670 41.914 1.00 76.06 392 ALA A O 1
ATOM 3056 N N . GLU A 1 393 ? 7.153 -19.311 40.179 1.00 72.81 393 GLU A N 1
ATOM 3057 C CA . GLU A 1 393 ? 7.675 -18.173 40.972 1.00 72.81 393 GLU A CA 1
ATOM 3058 C C . GLU A 1 393 ? 6.629 -17.460 41.866 1.00 72.81 393 GLU A C 1
ATOM 3060 O O . GLU A 1 393 ? 6.967 -16.571 42.650 1.00 72.81 393 GLU A O 1
ATOM 3065 N N . GLY A 1 394 ? 5.370 -17.907 41.859 1.00 62.47 394 GLY A N 1
ATOM 3066 C CA . GLY A 1 394 ? 4.333 -17.470 42.797 1.00 62.47 394 GLY A CA 1
ATOM 3067 C C . GLY A 1 394 ? 3.715 -16.100 42.484 1.00 62.47 394 GLY A C 1
ATOM 3068 O O . GLY A 1 394 ? 4.058 -15.425 41.518 1.00 62.47 394 GLY A O 1
ATOM 3069 N N . ASN A 1 395 ? 2.760 -15.678 43.324 1.00 63.84 395 ASN A N 1
ATOM 3070 C CA . ASN A 1 395 ? 1.853 -14.536 43.088 1.00 63.84 395 ASN A CA 1
ATOM 3071 C C . ASN A 1 395 ? 2.530 -13.153 42.960 1.00 63.84 395 ASN A C 1
ATOM 3073 O O . ASN A 1 395 ? 1.836 -12.152 42.795 1.00 63.84 395 ASN A O 1
ATOM 3077 N N . GLY A 1 396 ? 3.855 -13.070 43.089 1.00 58.91 396 GLY A N 1
ATOM 3078 C CA . GLY A 1 396 ? 4.594 -11.811 43.048 1.00 58.91 396 GLY A CA 1
ATOM 3079 C C . GLY A 1 396 ? 4.811 -11.258 41.640 1.00 58.91 396 GLY A C 1
ATOM 3080 O O . GLY A 1 396 ? 5.049 -10.057 41.507 1.00 58.91 396 GLY A O 1
ATOM 3081 N N . TRP A 1 397 ? 4.741 -12.093 40.594 1.00 60.09 397 TRP A N 1
ATOM 3082 C CA . TRP A 1 397 ? 5.166 -11.668 39.260 1.00 60.09 397 TRP A CA 1
ATOM 3083 C C . TRP A 1 397 ? 4.583 -12.517 38.114 1.00 60.09 397 TRP A C 1
ATOM 3085 O O . TRP A 1 397 ? 4.612 -13.743 38.197 1.00 60.09 397 TRP A O 1
ATOM 3095 N N . PRO A 1 398 ? 4.095 -11.917 37.007 1.00 59.56 398 PRO A N 1
ATOM 3096 C CA . PRO A 1 398 ? 3.833 -10.491 36.795 1.00 59.56 398 PRO A CA 1
ATOM 3097 C C . PRO A 1 398 ? 2.600 -9.979 37.578 1.00 59.56 398 PRO A C 1
ATOM 3099 O O . PRO A 1 398 ? 1.700 -10.765 37.870 1.00 59.56 398 PRO A O 1
ATOM 3102 N N . PRO A 1 399 ? 2.493 -8.661 37.864 1.00 63.53 399 PRO A N 1
ATOM 3103 C CA . PRO A 1 399 ? 1.410 -8.069 38.672 1.00 63.53 399 PRO A CA 1
ATOM 3104 C C . PRO A 1 399 ? -0.006 -8.368 38.161 1.00 63.53 399 PRO A C 1
ATOM 3106 O O . PRO A 1 399 ? -0.956 -8.438 38.934 1.00 63.53 399 PRO A O 1
ATOM 3109 N N . ILE A 1 400 ? -0.134 -8.596 36.852 1.00 64.06 400 ILE A N 1
ATOM 3110 C CA . ILE A 1 400 ? -1.385 -8.969 36.184 1.00 64.06 400 ILE A CA 1
ATOM 3111 C C . ILE A 1 400 ? -1.934 -10.326 36.672 1.00 64.06 400 ILE A C 1
ATOM 3113 O O . ILE A 1 400 ? -3.134 -10.574 36.570 1.00 64.06 400 ILE A O 1
ATOM 3117 N N . ARG A 1 401 ? -1.087 -11.191 37.254 1.00 66.62 401 ARG A N 1
ATOM 3118 C CA . ARG A 1 401 ? -1.509 -12.479 37.826 1.00 66.62 401 ARG A CA 1
ATOM 3119 C C . ARG A 1 401 ? -2.462 -12.339 39.003 1.00 66.62 401 ARG A C 1
ATOM 3121 O O . ARG A 1 401 ? -3.234 -13.254 39.253 1.00 66.62 401 ARG A O 1
ATOM 3128 N N . ALA A 1 402 ? -2.434 -11.212 39.714 1.00 69.12 402 ALA A N 1
ATOM 3129 C CA . ALA A 1 402 ? -3.359 -10.981 40.819 1.00 69.12 402 ALA A CA 1
ATOM 3130 C C . ALA A 1 402 ? -4.826 -10.903 40.351 1.00 69.12 402 ALA A C 1
ATOM 3132 O O . ALA A 1 402 ? -5.734 -11.113 41.152 1.00 69.12 402 ALA A O 1
ATOM 3133 N N . GLU A 1 403 ? -5.054 -10.616 39.065 1.00 75.25 403 GLU A N 1
ATOM 3134 C CA . GLU A 1 403 ? -6.383 -10.368 38.498 1.00 75.25 403 GLU A CA 1
ATOM 3135 C C . GLU A 1 403 ? -6.830 -11.433 37.483 1.00 75.25 403 GLU A C 1
ATOM 3137 O O . GLU A 1 403 ? -8.007 -11.474 37.118 1.00 75.25 403 GLU A O 1
ATOM 3142 N N . LEU A 1 404 ? -5.926 -12.307 37.027 1.00 75.00 404 LEU A N 1
ATOM 3143 C CA . LEU A 1 404 ? -6.202 -13.311 35.998 1.00 75.00 404 LEU A CA 1
ATOM 3144 C C . LEU A 1 404 ? -6.059 -14.733 36.542 1.00 75.00 404 LEU A C 1
ATOM 3146 O O . LEU A 1 404 ? -5.124 -15.045 37.271 1.00 75.00 404 LEU A O 1
ATOM 3150 N N . SER A 1 405 ? -6.971 -15.618 36.134 1.00 83.25 405 SER A N 1
ATOM 3151 C CA . SER A 1 405 ? -6.839 -17.052 36.411 1.00 83.25 405 SER A CA 1
ATOM 3152 C C . SER A 1 405 ? -5.657 -17.656 35.643 1.00 83.25 405 SER A C 1
ATOM 3154 O O . SER A 1 405 ? -5.351 -17.202 34.538 1.00 83.25 405 SER A O 1
ATOM 3156 N N . ASP A 1 406 ? -5.059 -18.729 36.169 1.00 76.88 406 ASP A N 1
ATOM 3157 C CA . ASP A 1 406 ? -3.961 -19.450 35.501 1.00 76.88 406 ASP A CA 1
ATOM 3158 C C . ASP A 1 406 ? -4.320 -19.861 34.062 1.00 76.88 406 ASP A C 1
ATOM 3160 O O . ASP A 1 406 ? -3.488 -19.760 33.164 1.00 76.88 406 ASP A O 1
ATOM 3164 N N . SER A 1 407 ? -5.583 -20.226 33.807 1.00 79.31 407 SER A N 1
ATOM 3165 C CA . SER A 1 407 ? -6.067 -20.546 32.454 1.00 79.31 407 SER A CA 1
ATOM 3166 C C . SER A 1 407 ? -6.027 -19.346 31.499 1.00 79.31 407 SER A C 1
ATOM 3168 O O . SER A 1 407 ? -5.549 -19.461 30.376 1.00 79.31 407 SER A O 1
ATOM 3170 N N . SER A 1 408 ? -6.435 -18.164 31.968 1.00 80.75 408 SER A N 1
ATOM 3171 C CA . SER A 1 408 ? -6.418 -16.933 31.169 1.00 80.75 408 SER A CA 1
ATOM 3172 C C . SER A 1 408 ? -4.997 -16.424 30.920 1.00 80.75 408 SER A C 1
ATOM 3174 O O . SER A 1 408 ? -4.740 -15.787 29.901 1.00 80.75 408 SER A O 1
ATOM 3176 N N . ILE A 1 409 ? -4.070 -16.702 31.841 1.00 80.94 409 ILE A N 1
ATOM 3177 C CA . ILE A 1 409 ? -2.645 -16.391 31.681 1.00 80.94 409 ILE A CA 1
ATOM 3178 C C . ILE A 1 409 ? -2.031 -17.280 30.600 1.00 80.94 409 ILE A C 1
ATOM 3180 O O . ILE A 1 409 ? -1.296 -16.775 29.756 1.00 80.94 409 ILE A O 1
ATOM 3184 N N . ILE A 1 410 ? -2.360 -18.575 30.584 1.00 79.12 410 ILE A N 1
ATOM 3185 C CA . ILE A 1 410 ? -1.904 -19.501 29.540 1.00 79.12 410 ILE A CA 1
ATOM 3186 C C . ILE A 1 410 ? -2.418 -19.049 28.167 1.00 79.12 410 ILE A C 1
ATOM 3188 O O . ILE A 1 410 ? -1.615 -18.906 27.248 1.00 79.12 410 ILE A O 1
ATOM 3192 N N . ASP A 1 411 ? -3.709 -18.733 28.033 1.00 83.19 411 ASP A N 1
ATOM 3193 C CA . ASP A 1 411 ? -4.278 -18.254 26.763 1.00 83.19 411 ASP A CA 1
ATOM 3194 C C . ASP A 1 411 ? -3.625 -16.945 26.287 1.00 83.19 411 ASP A C 1
ATOM 3196 O O . ASP A 1 411 ? -3.348 -16.770 25.098 1.00 83.19 411 ASP A O 1
ATOM 3200 N N . LEU A 1 412 ? -3.334 -16.024 27.213 1.00 81.50 412 LEU A N 1
ATOM 3201 C CA . LEU A 1 412 ? -2.628 -14.781 26.903 1.00 81.50 412 LEU A CA 1
ATOM 3202 C C . LEU A 1 412 ? -1.192 -15.050 26.431 1.00 81.50 412 LEU A C 1
ATOM 3204 O O . LEU A 1 412 ? -0.742 -14.420 25.476 1.00 81.50 412 LEU A O 1
ATOM 3208 N N . LEU A 1 413 ? -0.479 -15.980 27.071 1.00 80.25 413 LEU A N 1
ATOM 3209 C CA . LEU A 1 413 ? 0.875 -16.375 26.679 1.00 80.25 413 LEU A CA 1
ATOM 3210 C C . LEU A 1 413 ? 0.894 -17.028 25.290 1.00 80.25 413 LEU A C 1
ATOM 3212 O O . LEU A 1 413 ? 1.761 -16.698 24.483 1.00 80.25 413 LEU A O 1
ATOM 3216 N N . TRP A 1 414 ? -0.092 -17.872 24.977 1.00 83.62 414 TRP A N 1
ATOM 3217 C CA . TRP A 1 414 ? -0.271 -18.438 23.636 1.00 83.62 414 TRP A CA 1
ATOM 3218 C C . TRP A 1 414 ? -0.556 -17.357 22.591 1.00 83.62 414 TRP A C 1
ATOM 3220 O O . TRP A 1 414 ? 0.122 -17.302 21.569 1.00 83.62 414 TRP A O 1
ATOM 3230 N N . LEU A 1 415 ? -1.482 -16.435 22.870 1.00 84.62 415 LEU A N 1
ATOM 3231 C CA . LEU A 1 415 ? -1.796 -15.330 21.959 1.00 84.62 415 LEU A CA 1
ATOM 3232 C C . LEU A 1 415 ? -0.577 -14.429 21.704 1.00 84.62 415 LEU A C 1
ATOM 3234 O O . LEU A 1 415 ? -0.369 -13.954 20.585 1.00 84.62 415 LEU A O 1
ATOM 3238 N N . LEU A 1 416 ? 0.228 -14.174 22.738 1.00 79.69 416 LEU A N 1
ATOM 3239 C CA . LEU A 1 416 ? 1.469 -13.411 22.617 1.00 79.69 416 LEU A CA 1
ATOM 3240 C C . LEU A 1 416 ? 2.523 -14.165 21.794 1.00 79.69 416 LEU A C 1
ATOM 3242 O O . LEU A 1 416 ? 3.206 -13.528 20.991 1.00 79.69 416 LEU A O 1
ATOM 3246 N N . SER A 1 417 ? 2.610 -15.490 21.945 1.00 81.69 417 SER A N 1
ATOM 3247 C CA . SER A 1 417 ? 3.481 -16.353 21.140 1.00 81.69 417 SER A CA 1
ATOM 3248 C C . SER A 1 417 ? 3.084 -16.334 19.660 1.00 81.69 417 SER A C 1
ATOM 3250 O O . SER A 1 417 ? 3.917 -16.020 18.809 1.00 81.69 417 SER A O 1
ATOM 3252 N N . ASP A 1 418 ? 1.797 -16.521 19.345 1.00 82.00 418 ASP A N 1
ATOM 3253 C CA . ASP A 1 418 ? 1.273 -16.446 17.973 1.00 82.00 418 ASP A CA 1
ATOM 3254 C C . ASP A 1 418 ? 1.562 -15.077 17.342 1.00 82.00 418 ASP A C 1
ATOM 3256 O O . ASP A 1 418 ? 2.082 -14.975 16.228 1.00 82.00 418 ASP A O 1
ATOM 3260 N N . LYS A 1 419 ? 1.309 -13.995 18.090 1.00 80.19 419 LYS A N 1
ATOM 3261 C CA . LYS A 1 419 ? 1.608 -12.624 17.649 1.00 80.19 419 LYS A CA 1
ATOM 3262 C C . LYS A 1 419 ? 3.096 -12.372 17.429 1.00 80.19 419 LYS A C 1
ATOM 3264 O O . LYS A 1 419 ? 3.445 -11.456 16.681 1.00 80.19 419 LYS A O 1
ATOM 3269 N N . GLN A 1 420 ? 3.971 -13.110 18.101 1.00 80.88 420 GLN A N 1
ATOM 3270 C CA . GLN A 1 420 ? 5.406 -13.022 17.879 1.00 80.88 420 GLN A CA 1
ATOM 3271 C C . GLN A 1 420 ? 5.822 -13.793 16.629 1.00 80.88 420 GLN A C 1
ATOM 3273 O O . GLN A 1 420 ? 6.616 -13.262 15.857 1.00 80.88 420 GLN A O 1
ATOM 3278 N N . VAL A 1 421 ? 5.269 -14.985 16.395 1.00 84.50 421 VAL A N 1
ATOM 3279 C CA . VAL A 1 421 ? 5.510 -15.746 15.160 1.00 84.50 421 VAL A CA 1
ATOM 3280 C C . VAL A 1 421 ? 5.098 -14.922 13.940 1.00 84.50 421 VAL A C 1
ATOM 3282 O O . VAL A 1 421 ? 5.899 -14.769 13.021 1.00 84.50 421 VAL A O 1
ATOM 3285 N N . GLU A 1 422 ? 3.921 -14.286 13.975 1.00 85.38 422 GLU A N 1
ATOM 3286 C CA . GLU A 1 422 ? 3.474 -13.370 12.916 1.00 85.38 422 GLU A CA 1
ATOM 3287 C C . GLU A 1 422 ? 4.487 -12.235 12.675 1.00 85.38 422 GLU A C 1
ATOM 3289 O O . GLU A 1 422 ? 4.889 -11.988 11.538 1.00 85.38 422 GLU A O 1
ATOM 3294 N N . ARG A 1 423 ? 4.966 -11.582 13.744 1.00 83.50 423 ARG A N 1
ATOM 3295 C CA . ARG A 1 423 ? 5.981 -10.517 13.645 1.00 83.50 423 ARG A CA 1
ATOM 3296 C C . ARG A 1 423 ? 7.330 -11.022 13.129 1.00 83.50 423 ARG A C 1
ATOM 3298 O O . ARG A 1 423 ? 8.017 -10.297 12.409 1.00 83.50 423 ARG A O 1
ATOM 3305 N N . GLU A 1 424 ? 7.750 -12.228 13.507 1.00 85.31 424 GLU A N 1
ATOM 3306 C CA . GLU A 1 424 ? 8.993 -12.836 13.021 1.00 85.31 424 GLU A CA 1
ATOM 3307 C C . GLU A 1 424 ? 8.896 -13.169 11.529 1.00 85.31 424 GLU A C 1
ATOM 3309 O O . GLU A 1 424 ? 9.844 -12.900 10.788 1.00 85.31 424 GLU A O 1
ATOM 3314 N N . ASP A 1 425 ? 7.755 -13.679 11.069 1.00 90.12 425 ASP A N 1
ATOM 3315 C CA . ASP A 1 425 ? 7.518 -13.943 9.653 1.00 90.12 425 ASP A CA 1
ATOM 3316 C C . ASP A 1 425 ? 7.456 -12.642 8.847 1.00 90.12 425 ASP A C 1
ATOM 3318 O O . ASP A 1 425 ? 8.135 -12.524 7.825 1.00 90.12 425 ASP A O 1
ATOM 3322 N N . GLU A 1 426 ? 6.765 -11.611 9.339 1.00 87.38 426 GLU A N 1
ATOM 3323 C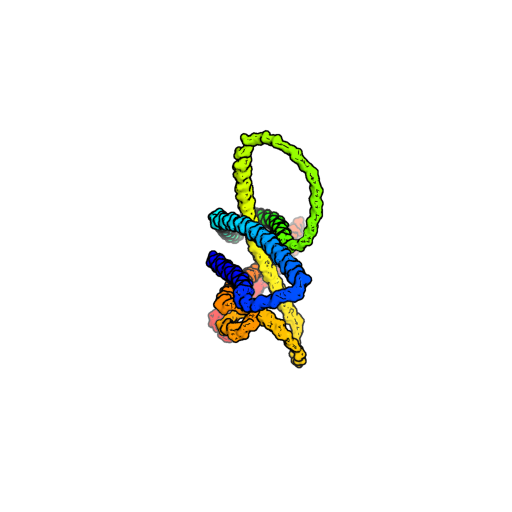 CA . GLU A 1 426 ? 6.797 -10.272 8.740 1.00 87.38 426 GLU A CA 1
ATOM 3324 C C . GLU A 1 426 ? 8.232 -9.735 8.649 1.00 87.38 426 GLU A C 1
ATOM 3326 O O . GLU A 1 426 ? 8.671 -9.300 7.580 1.00 87.38 426 GLU A O 1
ATOM 3331 N N . ARG A 1 427 ? 9.015 -9.840 9.729 1.00 88.62 427 ARG A N 1
ATOM 3332 C CA . ARG A 1 427 ? 10.424 -9.428 9.747 1.00 88.62 427 ARG A CA 1
ATOM 3333 C C . ARG A 1 427 ? 11.270 -10.211 8.740 1.00 88.62 427 ARG A C 1
ATOM 3335 O O . ARG A 1 427 ? 12.114 -9.604 8.077 1.00 88.62 427 ARG A O 1
ATOM 3342 N N . ARG A 1 428 ? 11.065 -11.526 8.600 1.00 91.12 428 ARG A N 1
ATOM 3343 C CA . ARG A 1 428 ? 11.731 -12.350 7.574 1.00 91.12 428 ARG A CA 1
ATOM 3344 C C . ARG A 1 428 ? 11.374 -11.867 6.174 1.00 91.12 428 ARG A C 1
ATOM 3346 O O . ARG A 1 428 ? 12.282 -11.571 5.406 1.00 91.12 428 ARG A O 1
ATOM 3353 N N . THR A 1 429 ? 10.089 -11.661 5.876 1.00 91.00 429 THR A N 1
ATOM 3354 C CA . THR A 1 429 ? 9.677 -11.158 4.555 1.00 91.00 429 THR A CA 1
ATOM 3355 C C . THR A 1 429 ? 10.263 -9.779 4.243 1.00 91.00 429 THR A C 1
ATOM 3357 O O . THR A 1 429 ? 10.674 -9.527 3.112 1.00 91.00 429 THR A O 1
ATOM 3360 N N . LEU A 1 430 ? 10.353 -8.881 5.231 1.00 86.69 430 LEU A N 1
ATOM 3361 C CA . LEU A 1 430 ? 10.985 -7.571 5.059 1.00 86.69 430 LEU A CA 1
ATOM 3362 C C . LEU A 1 430 ? 12.495 -7.688 4.835 1.00 86.69 430 LEU A C 1
ATOM 3364 O O . LEU A 1 430 ? 13.033 -6.979 3.988 1.00 86.69 430 LEU A O 1
ATOM 3368 N N . THR A 1 431 ? 13.162 -8.601 5.542 1.00 92.19 431 THR A N 1
ATOM 3369 C CA . THR A 1 431 ? 14.596 -8.878 5.369 1.00 92.19 431 THR A CA 1
ATOM 3370 C C . THR A 1 431 ? 14.879 -9.442 3.975 1.00 92.19 431 THR A C 1
ATOM 3372 O O . THR A 1 431 ? 15.797 -8.975 3.305 1.00 92.19 431 THR A O 1
ATOM 3375 N N . ASP A 1 432 ? 14.044 -10.362 3.487 1.00 93.69 432 ASP A N 1
ATOM 3376 C CA . ASP A 1 432 ? 14.159 -10.914 2.135 1.00 93.69 432 ASP A CA 1
ATOM 3377 C C . ASP A 1 432 ? 13.952 -9.831 1.071 1.00 93.69 432 ASP A C 1
ATOM 3379 O O . ASP A 1 432 ? 14.729 -9.735 0.119 1.00 93.69 432 ASP A O 1
ATOM 3383 N N . ARG A 1 433 ? 12.942 -8.966 1.238 1.00 91.81 433 ARG A N 1
ATOM 3384 C CA . ARG A 1 433 ? 12.690 -7.837 0.324 1.00 91.81 433 ARG A CA 1
ATOM 3385 C C . ARG A 1 433 ? 13.831 -6.827 0.330 1.00 91.81 433 ARG A C 1
ATOM 3387 O O . ARG A 1 433 ? 14.181 -6.319 -0.733 1.00 91.81 433 ARG A O 1
ATOM 3394 N N . LEU A 1 434 ? 14.417 -6.560 1.495 1.00 88.38 434 LEU A N 1
ATOM 3395 C CA . LEU A 1 434 ? 15.581 -5.690 1.624 1.00 88.38 434 LEU A CA 1
ATOM 3396 C C . LEU A 1 434 ? 16.797 -6.307 0.922 1.00 88.38 434 LEU A C 1
ATOM 3398 O O . LEU A 1 434 ? 17.442 -5.624 0.135 1.00 88.38 434 LEU A O 1
ATOM 3402 N N . GLY A 1 435 ? 17.029 -7.612 1.085 1.00 93.75 435 GLY A N 1
ATOM 3403 C CA . GLY A 1 435 ? 18.072 -8.334 0.354 1.00 93.75 435 GLY A CA 1
ATOM 3404 C C . GLY A 1 435 ? 17.890 -8.286 -1.170 1.00 93.75 435 GLY A C 1
ATOM 3405 O O . GLY A 1 435 ? 18.858 -8.077 -1.899 1.00 93.75 435 GLY A O 1
ATOM 3406 N N . HIS A 1 436 ? 16.653 -8.406 -1.665 1.00 90.38 436 HIS A N 1
ATOM 3407 C CA . HIS A 1 436 ? 16.355 -8.267 -3.097 1.00 90.38 436 HIS A CA 1
ATOM 3408 C C . HIS A 1 436 ? 16.604 -6.840 -3.601 1.00 90.38 436 HIS A C 1
ATOM 3410 O O . HIS A 1 436 ? 17.231 -6.666 -4.644 1.00 90.38 436 HIS A O 1
ATOM 3416 N N . ALA A 1 437 ? 16.165 -5.825 -2.851 1.00 87.75 437 ALA A N 1
ATOM 3417 C CA . ALA A 1 437 ? 16.382 -4.425 -3.206 1.00 87.75 437 ALA A CA 1
ATOM 3418 C C . ALA A 1 437 ? 17.876 -4.055 -3.210 1.00 87.75 437 ALA A C 1
ATOM 3420 O O . ALA A 1 437 ? 18.338 -3.356 -4.110 1.00 87.75 437 ALA A O 1
ATOM 3421 N N . GLU A 1 438 ? 18.658 -4.558 -2.249 1.00 92.38 438 GLU A N 1
ATOM 3422 C CA . GLU A 1 438 ? 20.112 -4.367 -2.218 1.00 92.38 438 GLU A CA 1
ATOM 3423 C C . GLU A 1 438 ? 20.816 -5.065 -3.388 1.00 92.38 438 GLU A C 1
ATOM 3425 O O . GLU A 1 438 ? 21.759 -4.513 -3.962 1.00 92.38 438 GLU A O 1
ATOM 3430 N N . ALA A 1 439 ? 20.371 -6.266 -3.768 1.00 93.81 439 ALA A N 1
ATOM 3431 C CA . ALA A 1 439 ? 20.899 -6.973 -4.932 1.00 93.81 439 ALA A CA 1
ATOM 3432 C C . ALA A 1 439 ? 20.583 -6.230 -6.241 1.00 93.81 439 ALA A C 1
ATOM 3434 O O . ALA A 1 439 ? 21.461 -6.080 -7.092 1.00 93.81 439 ALA A O 1
ATOM 3435 N N . GLU A 1 440 ? 19.362 -5.711 -6.384 1.00 93.88 440 GLU A N 1
ATOM 3436 C CA . GLU A 1 440 ? 18.954 -4.901 -7.534 1.00 93.88 440 GLU A CA 1
ATOM 3437 C C . GLU A 1 440 ? 19.740 -3.587 -7.601 1.00 93.88 440 GLU A C 1
ATOM 3439 O O . GLU A 1 440 ? 20.258 -3.231 -8.660 1.00 93.88 440 GLU A O 1
ATOM 3444 N N . GLN A 1 441 ? 19.928 -2.909 -6.464 1.00 91.19 441 GLN A N 1
ATOM 3445 C CA . GLN A 1 441 ? 20.751 -1.705 -6.388 1.00 91.19 441 GLN A CA 1
ATOM 3446 C C . GLN A 1 441 ? 22.191 -1.983 -6.830 1.00 91.19 441 GLN A C 1
ATOM 3448 O O . GLN A 1 441 ? 22.725 -1.224 -7.636 1.00 91.19 441 GLN A O 1
ATOM 3453 N N . LYS A 1 442 ? 22.806 -3.076 -6.354 1.00 94.94 442 LYS A N 1
ATOM 3454 C CA . LYS A 1 442 ? 24.161 -3.482 -6.768 1.00 94.94 442 LYS A CA 1
ATOM 3455 C C . LYS A 1 442 ? 24.246 -3.764 -8.269 1.00 94.94 442 LYS A C 1
ATOM 3457 O O . LYS A 1 442 ? 25.224 -3.379 -8.909 1.00 94.94 442 LYS A O 1
ATOM 3462 N N . ARG A 1 443 ? 23.217 -4.401 -8.840 1.00 96.00 443 ARG A N 1
ATOM 3463 C CA . ARG A 1 443 ? 23.133 -4.655 -10.284 1.00 96.00 443 ARG A CA 1
ATOM 3464 C C . ARG A 1 443 ? 23.088 -3.343 -11.065 1.00 96.00 443 ARG A C 1
ATOM 3466 O O . ARG A 1 443 ? 23.915 -3.135 -11.947 1.00 96.00 443 ARG A O 1
ATOM 3473 N N . LEU A 1 444 ? 22.200 -2.426 -10.684 1.00 90.88 444 LEU A N 1
ATOM 3474 C CA . LEU A 1 444 ? 22.069 -1.119 -11.331 1.00 90.88 444 LEU A CA 1
ATOM 3475 C C . LEU A 1 444 ? 23.345 -0.278 -11.205 1.00 90.88 444 LEU A C 1
ATOM 3477 O O . LEU A 1 444 ? 23.734 0.373 -12.169 1.00 90.88 444 LEU A O 1
ATOM 3481 N N . THR A 1 445 ? 24.037 -0.306 -10.060 1.00 91.94 445 THR A N 1
ATOM 3482 C CA . THR A 1 445 ? 25.323 0.398 -9.926 1.00 91.94 445 THR A CA 1
ATOM 3483 C C . THR A 1 445 ? 26.386 -0.185 -10.850 1.00 91.94 445 THR A C 1
ATOM 3485 O O . THR A 1 445 ? 27.087 0.583 -11.498 1.00 91.94 445 THR A O 1
ATOM 3488 N N . SER A 1 446 ? 26.453 -1.516 -10.990 1.00 94.56 446 SER A N 1
ATOM 3489 C CA . SER A 1 446 ? 27.389 -2.149 -11.929 1.00 94.56 446 SER A CA 1
ATOM 3490 C C . SER A 1 446 ? 27.058 -1.844 -13.395 1.00 94.56 446 SER A C 1
ATOM 3492 O O . SER A 1 446 ? 27.961 -1.595 -14.187 1.00 94.56 446 SER A O 1
ATOM 3494 N N . GLU A 1 447 ? 25.770 -1.774 -13.757 1.00 92.38 447 GLU A N 1
ATOM 3495 C CA . GLU A 1 447 ? 25.329 -1.374 -15.102 1.00 92.38 447 GLU A CA 1
ATOM 3496 C C . GLU A 1 447 ? 25.694 0.092 -15.402 1.00 92.38 447 GLU A C 1
ATOM 3498 O O . GLU A 1 447 ? 26.125 0.411 -16.509 1.00 92.38 447 GLU A O 1
ATOM 3503 N N . VAL A 1 448 ? 25.569 0.991 -14.418 1.00 91.81 448 VAL A N 1
ATOM 3504 C CA . VAL A 1 448 ? 25.958 2.404 -14.561 1.00 91.81 448 VAL A CA 1
ATOM 3505 C C . VAL A 1 448 ? 27.473 2.563 -14.683 1.00 91.81 448 VAL A C 1
ATOM 3507 O O . VAL A 1 448 ? 27.927 3.349 -15.513 1.00 91.81 448 VAL A O 1
ATOM 3510 N N . GLU A 1 449 ? 28.256 1.828 -13.891 1.00 93.06 449 GLU A N 1
ATOM 3511 C CA . GLU A 1 449 ? 29.722 1.822 -13.990 1.00 93.06 449 GLU A CA 1
ATOM 3512 C C . GLU A 1 449 ? 30.188 1.294 -15.351 1.00 93.06 449 GLU A C 1
ATOM 3514 O O . GLU A 1 449 ? 31.031 1.925 -15.993 1.00 93.06 449 GLU A O 1
ATOM 3519 N N . GLN A 1 450 ? 29.579 0.210 -15.842 1.00 93.31 450 GLN A N 1
ATOM 3520 C CA . GLN A 1 450 ? 29.858 -0.322 -17.175 1.00 93.31 450 GLN A CA 1
ATOM 3521 C C . GLN A 1 450 ? 29.524 0.706 -18.262 1.00 93.31 450 GLN A C 1
ATOM 3523 O O . GLN A 1 450 ? 30.370 1.023 -19.092 1.00 93.31 450 GLN A O 1
ATOM 3528 N N . ALA A 1 451 ? 28.334 1.313 -18.209 1.00 89.69 451 ALA A N 1
ATOM 3529 C CA . ALA A 1 451 ? 27.935 2.336 -19.172 1.00 89.69 451 ALA A CA 1
ATOM 3530 C C . ALA A 1 451 ? 28.835 3.585 -19.121 1.00 89.69 451 ALA A C 1
ATOM 3532 O O . ALA A 1 451 ? 29.026 4.253 -20.137 1.00 89.69 451 ALA A O 1
ATOM 3533 N N . ALA A 1 452 ? 29.385 3.931 -17.954 1.00 93.25 452 ALA A N 1
ATOM 3534 C CA . ALA A 1 452 ? 30.353 5.016 -17.824 1.00 93.25 452 ALA A CA 1
ATOM 3535 C C . ALA A 1 452 ? 31.708 4.651 -18.452 1.00 93.25 452 ALA A C 1
ATOM 3537 O O . ALA A 1 452 ? 32.298 5.491 -19.132 1.00 93.25 452 ALA A O 1
ATOM 3538 N N . SER A 1 453 ? 32.168 3.409 -18.272 1.00 95.50 453 SER A N 1
ATOM 3539 C CA . SER A 1 453 ? 33.376 2.884 -18.918 1.00 95.50 453 SER A CA 1
ATOM 3540 C C . SER A 1 453 ? 33.235 2.864 -20.441 1.00 95.50 453 SER A C 1
ATOM 3542 O O . SER A 1 453 ? 34.114 3.360 -21.144 1.00 95.50 453 SER A O 1
ATOM 3544 N N . ASP A 1 454 ? 32.105 2.373 -20.952 1.00 91.88 454 ASP A N 1
ATOM 3545 C CA . ASP A 1 454 ? 31.832 2.315 -22.391 1.00 91.88 454 ASP A CA 1
ATOM 3546 C C . ASP A 1 454 ? 31.814 3.728 -23.002 1.00 91.88 454 ASP A C 1
ATOM 3548 O O . ASP A 1 454 ? 32.453 3.979 -24.021 1.00 91.88 454 ASP A O 1
ATOM 3552 N N . ARG A 1 455 ? 31.191 4.705 -22.324 1.00 92.19 455 ARG A N 1
ATOM 3553 C CA . ARG A 1 455 ? 31.222 6.117 -22.755 1.00 92.19 455 ARG A CA 1
ATOM 3554 C C . ARG A 1 455 ? 32.626 6.715 -22.755 1.00 92.19 455 ARG A C 1
ATOM 3556 O O . ARG A 1 455 ? 32.935 7.522 -23.629 1.00 92.19 455 ARG A O 1
ATOM 3563 N N . ALA A 1 456 ? 33.454 6.378 -21.767 1.00 94.12 456 ALA A N 1
ATOM 3564 C CA . ALA A 1 456 ? 34.835 6.848 -21.717 1.00 94.12 456 ALA A CA 1
ATOM 3565 C C . ALA A 1 456 ? 35.651 6.278 -22.887 1.00 94.12 456 ALA A C 1
ATOM 3567 O O . ALA A 1 456 ? 36.400 7.019 -23.524 1.00 94.12 456 ALA A O 1
ATOM 3568 N N . HIS A 1 457 ? 35.446 5.000 -23.213 1.00 94.06 457 HIS A N 1
ATOM 3569 C CA . HIS A 1 457 ? 36.059 4.361 -24.372 1.00 94.06 457 HIS A CA 1
ATOM 3570 C C . HIS A 1 457 ? 35.599 5.000 -25.691 1.00 94.06 457 HIS A C 1
ATOM 3572 O O . HIS A 1 457 ? 36.432 5.374 -26.515 1.00 94.06 457 HIS A O 1
ATOM 3578 N N . ASP A 1 458 ? 34.294 5.222 -25.862 1.00 92.12 458 ASP A N 1
ATOM 3579 C CA . ASP A 1 458 ? 33.747 5.892 -27.047 1.00 92.12 458 ASP A CA 1
ATOM 3580 C C . ASP A 1 458 ? 34.321 7.306 -27.216 1.00 92.12 458 ASP A C 1
ATOM 3582 O O . ASP A 1 458 ? 34.678 7.712 -28.324 1.00 92.12 458 ASP A O 1
ATOM 3586 N N . MET A 1 459 ? 34.467 8.058 -26.120 1.00 92.88 459 MET A N 1
ATOM 3587 C CA . MET A 1 459 ? 35.108 9.375 -26.144 1.00 92.88 459 MET A CA 1
ATOM 3588 C C . MET A 1 459 ? 36.575 9.315 -26.583 1.00 92.88 459 MET A C 1
ATOM 3590 O O . MET A 1 459 ? 37.020 10.187 -27.330 1.00 92.88 459 MET A O 1
ATOM 3594 N N . GLU A 1 460 ? 37.326 8.305 -26.143 1.00 95.69 460 GLU A N 1
ATOM 3595 C CA . GLU A 1 460 ? 38.712 8.106 -26.569 1.00 95.69 460 GLU A CA 1
ATOM 3596 C C . GLU A 1 460 ? 38.794 7.787 -28.066 1.00 95.69 460 GLU A C 1
ATOM 3598 O O . GLU A 1 460 ? 39.582 8.402 -28.789 1.00 95.69 460 GLU A O 1
ATOM 3603 N N . VAL A 1 461 ? 37.936 6.889 -28.558 1.00 94.06 461 VAL A N 1
ATOM 3604 C CA . VAL A 1 461 ? 37.858 6.547 -29.985 1.00 94.06 461 VAL A CA 1
ATOM 3605 C C . VAL A 1 461 ? 37.503 7.779 -30.820 1.00 94.06 461 VAL A C 1
ATOM 3607 O O . VAL A 1 461 ? 38.128 8.020 -31.855 1.00 94.06 461 VAL A O 1
ATOM 3610 N N . ILE A 1 462 ? 36.553 8.604 -30.367 1.00 90.31 462 ILE A N 1
ATOM 3611 C CA . ILE A 1 462 ? 36.207 9.868 -31.032 1.00 90.31 462 ILE A CA 1
ATOM 3612 C C . ILE A 1 462 ? 37.424 10.799 -31.082 1.00 90.31 462 ILE A C 1
ATOM 3614 O O . ILE A 1 462 ? 37.756 11.293 -32.160 1.00 90.31 462 ILE A O 1
ATOM 3618 N N . ALA A 1 463 ? 38.138 10.986 -29.969 1.00 93.88 463 ALA A N 1
ATOM 3619 C CA . ALA A 1 463 ? 39.326 11.839 -29.924 1.00 93.88 463 ALA A CA 1
ATOM 3620 C C . ALA A 1 463 ? 40.442 11.347 -30.870 1.00 93.88 463 ALA A C 1
ATOM 3622 O O . ALA A 1 463 ? 41.085 12.147 -31.559 1.00 93.88 463 ALA A O 1
ATOM 3623 N N . GLN A 1 464 ? 40.652 10.029 -30.961 1.00 93.56 464 GLN A N 1
ATOM 3624 C CA . GLN A 1 464 ? 41.595 9.433 -31.913 1.00 93.56 464 GLN A CA 1
ATOM 3625 C C . GLN A 1 464 ? 41.163 9.689 -33.366 1.00 93.56 464 GLN A C 1
ATOM 3627 O O . GLN A 1 464 ? 41.976 10.114 -34.191 1.00 93.56 464 GLN A O 1
ATOM 3632 N N . LEU A 1 465 ? 39.881 9.483 -33.688 1.00 91.81 465 LEU A N 1
ATOM 3633 C CA . LEU A 1 465 ? 39.339 9.732 -35.027 1.00 91.81 465 LEU A CA 1
ATOM 3634 C C . LEU A 1 465 ? 39.439 11.209 -35.429 1.00 91.81 465 LEU A C 1
ATOM 3636 O O . LEU A 1 465 ? 39.791 11.502 -36.573 1.00 91.81 465 LEU A O 1
ATOM 3640 N N . GLU A 1 466 ? 39.187 12.137 -34.506 1.00 93.38 466 GLU A N 1
ATOM 3641 C CA . GLU A 1 466 ? 39.362 13.577 -34.727 1.00 93.38 466 GLU A CA 1
ATOM 3642 C C . GLU A 1 466 ? 40.828 13.931 -35.014 1.00 93.38 466 GLU A C 1
ATOM 3644 O O . GLU A 1 466 ? 41.113 14.629 -35.992 1.00 93.38 466 GLU A O 1
ATOM 3649 N N . SER A 1 467 ? 41.770 13.369 -34.248 1.00 93.69 467 SER A N 1
ATOM 3650 C CA . SER A 1 467 ? 43.210 13.537 -34.485 1.00 93.69 467 SER A CA 1
ATOM 3651 C C . SER A 1 467 ? 43.634 13.034 -35.873 1.00 93.69 467 SER A C 1
ATOM 3653 O O . SER A 1 467 ? 44.321 13.737 -36.624 1.00 93.69 467 SER A O 1
ATOM 3655 N N . HIS A 1 468 ? 43.165 11.845 -36.272 1.00 89.69 468 HIS A N 1
ATOM 3656 C CA . HIS A 1 468 ? 43.410 11.295 -37.608 1.00 89.69 468 HIS A CA 1
ATOM 3657 C C . HIS A 1 468 ? 42.819 12.173 -38.714 1.00 89.69 468 HIS A C 1
ATOM 3659 O O . HIS A 1 468 ? 43.467 12.403 -39.743 1.00 89.69 468 HIS A O 1
ATOM 3665 N N . LEU A 1 469 ? 41.601 12.676 -38.514 1.00 90.38 469 LEU A N 1
ATOM 3666 C CA . LEU A 1 469 ? 40.919 13.546 -39.462 1.00 90.38 469 LEU A CA 1
ATOM 3667 C C . LEU A 1 469 ? 41.698 14.854 -39.667 1.00 90.38 469 LEU A C 1
ATOM 3669 O O . LEU A 1 469 ? 41.876 15.288 -40.808 1.00 90.38 469 LEU A O 1
ATOM 3673 N N . ASP A 1 470 ? 42.218 15.454 -38.599 1.00 92.06 470 ASP A N 1
ATOM 3674 C CA . ASP A 1 470 ? 43.015 16.677 -38.684 1.00 92.06 470 ASP A CA 1
ATOM 3675 C C . ASP A 1 470 ? 44.392 16.440 -39.320 1.00 92.06 470 ASP A C 1
ATOM 3677 O O . ASP A 1 470 ? 44.802 17.216 -40.191 1.00 92.06 470 ASP A O 1
ATOM 3681 N N . ALA A 1 471 ? 45.062 15.324 -39.019 1.00 87.56 471 ALA A N 1
ATOM 3682 C CA . ALA A 1 471 ? 46.289 14.923 -39.714 1.00 87.56 471 ALA A CA 1
ATOM 3683 C C . ALA A 1 471 ? 46.062 14.735 -41.230 1.00 87.56 471 ALA A C 1
ATOM 3685 O O . ALA A 1 471 ? 46.877 15.167 -42.061 1.00 87.56 471 ALA A O 1
ATOM 3686 N N . HIS A 1 472 ? 44.923 14.148 -41.614 1.00 84.25 472 HIS A N 1
ATOM 3687 C CA . HIS A 1 472 ? 44.524 14.007 -43.013 1.00 84.25 472 HIS A CA 1
ATOM 3688 C C . HIS A 1 472 ? 44.198 15.349 -43.673 1.00 84.25 472 HIS A C 1
ATOM 3690 O O . HIS A 1 472 ? 44.644 15.583 -44.799 1.00 84.25 472 HIS A O 1
ATOM 3696 N N . LYS A 1 473 ? 43.480 16.256 -42.996 1.00 86.25 473 LYS A N 1
ATOM 3697 C CA . LYS A 1 473 ? 43.214 17.614 -43.505 1.00 86.25 473 LYS A CA 1
ATOM 3698 C C . LYS A 1 473 ? 44.511 18.385 -43.746 1.00 86.25 473 LYS A C 1
ATOM 3700 O O . LYS A 1 473 ? 44.656 18.999 -44.802 1.00 86.25 473 LYS A O 1
ATOM 3705 N N . MET A 1 474 ? 45.466 18.317 -42.816 1.00 83.56 474 MET A N 1
ATOM 3706 C CA . MET A 1 474 ? 46.773 18.966 -42.968 1.00 83.56 474 MET A CA 1
ATOM 3707 C C . MET A 1 474 ? 47.540 18.399 -44.166 1.00 83.56 474 MET A C 1
ATOM 3709 O O . MET A 1 474 ? 48.059 19.161 -44.984 1.00 83.56 474 MET A O 1
ATOM 3713 N N . SER A 1 475 ? 47.542 17.075 -44.335 1.00 80.06 475 SER A N 1
ATOM 3714 C CA . SER A 1 475 ? 48.177 16.410 -45.482 1.00 80.06 475 SER A CA 1
ATOM 3715 C C . SER A 1 475 ? 47.507 16.777 -46.816 1.00 80.06 475 SER A C 1
ATOM 3717 O O . SER A 1 475 ? 48.187 17.043 -47.809 1.00 80.06 475 SER A O 1
ATOM 3719 N N . ALA A 1 476 ? 46.173 16.865 -46.844 1.00 77.31 476 ALA A N 1
ATOM 3720 C CA . ALA A 1 476 ? 45.410 17.268 -48.024 1.00 77.31 476 ALA A CA 1
ATOM 3721 C C . ALA A 1 476 ? 45.656 18.739 -48.406 1.00 77.31 476 ALA A C 1
ATOM 3723 O O . ALA A 1 476 ? 45.862 19.041 -49.582 1.00 77.31 476 ALA A O 1
ATOM 3724 N N . ALA A 1 477 ? 45.721 19.644 -47.423 1.00 76.50 477 ALA A N 1
ATOM 3725 C CA . ALA A 1 477 ? 46.006 21.062 -47.646 1.00 76.50 477 ALA A CA 1
ATOM 3726 C C . ALA A 1 477 ? 47.406 21.304 -48.246 1.00 76.50 477 ALA A C 1
ATOM 3728 O O . ALA A 1 477 ? 47.583 22.209 -49.066 1.00 76.50 477 ALA A O 1
ATOM 3729 N N . HIS A 1 478 ? 48.392 20.469 -47.897 1.00 64.25 478 HIS A N 1
ATOM 3730 C CA . HIS A 1 478 ? 49.730 20.510 -48.501 1.00 64.25 478 HIS A CA 1
ATOM 3731 C C . HIS A 1 478 ? 49.734 20.009 -49.956 1.00 64.25 478 HIS A C 1
ATOM 3733 O O . HIS A 1 478 ? 50.523 20.490 -50.770 1.00 64.25 478 HIS A O 1
ATOM 3739 N N . SER A 1 479 ? 48.824 19.099 -50.319 1.00 62.12 479 SER A N 1
ATOM 3740 C CA . SER A 1 479 ? 48.690 18.584 -51.688 1.00 62.12 479 SER A CA 1
ATOM 3741 C C . SER A 1 479 ? 48.088 19.617 -52.652 1.00 62.12 479 SER A C 1
ATOM 3743 O O . SER A 1 479 ? 48.537 19.744 -53.791 1.00 62.12 479 SER A O 1
ATOM 3745 N N . THR A 1 480 ? 47.133 20.431 -52.192 1.00 55.91 480 THR A N 1
ATOM 3746 C CA . THR A 1 480 ? 46.443 21.426 -53.035 1.00 55.91 480 THR A CA 1
ATOM 3747 C C . THR A 1 480 ? 47.212 22.734 -53.241 1.00 55.91 480 THR A C 1
ATOM 3749 O O . THR A 1 480 ? 46.790 23.564 -54.043 1.00 55.91 480 THR A O 1
ATOM 3752 N N . ARG A 1 481 ? 48.340 22.942 -52.544 1.00 51.72 481 ARG A N 1
ATOM 3753 C CA . ARG A 1 481 ? 49.170 24.160 -52.647 1.00 51.72 481 ARG A CA 1
ATOM 3754 C C . ARG A 1 481 ? 50.481 23.945 -53.415 1.00 51.72 481 ARG A C 1
ATOM 3756 O O . ARG A 1 481 ? 51.421 24.718 -53.246 1.00 51.72 481 ARG A O 1
ATOM 3763 N N . SER A 1 482 ? 50.550 22.917 -54.265 1.00 46.59 482 SER A N 1
ATOM 3764 C CA . SER A 1 482 ? 51.622 22.795 -55.260 1.00 46.59 482 SER A CA 1
ATOM 3765 C C . SER A 1 482 ? 51.269 23.535 -56.553 1.00 46.59 482 SER A C 1
ATOM 3767 O O . SER A 1 482 ? 50.114 23.535 -56.976 1.00 46.59 482 SER A O 1
ATOM 3769 N N . PRO A 1 483 ? 52.246 24.230 -57.154 1.00 49.38 483 PRO A N 1
ATOM 3770 C CA . PRO A 1 483 ? 52.024 25.501 -57.812 1.00 49.38 483 PRO A CA 1
ATOM 3771 C C . PRO A 1 483 ? 51.782 25.313 -59.303 1.00 49.38 483 PRO A C 1
ATOM 3773 O O . PRO A 1 483 ? 52.566 24.677 -60.007 1.00 49.38 483 PRO A O 1
ATOM 3776 N N . SER A 1 484 ? 50.755 25.987 -59.805 1.00 48.47 484 SER A N 1
ATOM 3777 C CA . SER A 1 484 ? 50.582 26.306 -61.220 1.00 48.47 484 SER A CA 1
ATOM 3778 C C . SER A 1 484 ? 51.689 27.261 -61.688 1.00 48.47 484 SER A C 1
ATOM 3780 O O . SER A 1 484 ? 51.437 28.435 -61.939 1.00 48.47 484 SER A O 1
ATOM 3782 N N . ARG A 1 485 ? 52.942 26.799 -61.746 1.00 52.47 485 ARG A N 1
ATOM 3783 C CA . ARG A 1 485 ? 54.041 27.464 -62.458 1.00 52.47 485 ARG A CA 1
ATOM 3784 C C . ARG A 1 485 ? 55.232 26.516 -62.613 1.00 52.47 485 ARG A C 1
ATOM 3786 O O . ARG A 1 485 ? 56.134 26.485 -61.789 1.00 52.47 485 ARG A O 1
ATOM 3793 N N . ALA A 1 486 ? 55.233 25.777 -63.716 1.00 44.03 486 ALA A N 1
ATOM 3794 C CA . ALA A 1 486 ? 56.449 25.278 -64.348 1.00 44.03 486 ALA A CA 1
ATOM 3795 C C . ALA A 1 486 ? 56.220 25.231 -65.866 1.00 44.03 486 ALA A C 1
ATOM 3797 O O . ALA A 1 486 ? 55.903 24.197 -66.444 1.00 44.03 486 ALA A O 1
ATOM 3798 N N . SER A 1 487 ? 56.336 26.401 -66.493 1.00 46.78 487 SER A N 1
ATOM 3799 C CA . SER A 1 487 ? 56.954 26.495 -67.812 1.00 46.78 487 SER A CA 1
ATOM 3800 C C . SER A 1 487 ? 58.437 26.754 -67.563 1.00 46.78 487 SER A C 1
ATOM 3802 O O . SER A 1 487 ? 58.756 27.617 -66.746 1.00 46.78 487 SER A O 1
ATOM 3804 N N . SER A 1 488 ? 59.291 26.059 -68.314 1.00 44.69 488 SER A N 1
ATOM 3805 C CA . SER A 1 488 ? 60.752 26.197 -68.394 1.00 44.69 488 SER A CA 1
ATOM 3806 C C . SER A 1 488 ? 61.580 25.311 -67.456 1.00 44.69 488 SER A C 1
ATOM 3808 O O . SER A 1 488 ? 61.871 25.650 -66.316 1.00 44.69 488 SER A O 1
ATOM 3810 N N . ASP A 1 489 ? 61.981 24.180 -68.032 1.00 47.44 489 ASP A N 1
ATOM 3811 C CA . ASP A 1 489 ? 63.335 23.626 -68.056 1.00 47.44 489 ASP A CA 1
ATOM 3812 C C . ASP A 1 489 ? 64.170 23.518 -66.769 1.00 47.44 489 ASP A C 1
ATOM 3814 O O . ASP A 1 489 ? 64.764 24.470 -66.279 1.00 47.44 489 ASP A O 1
ATOM 3818 N N . ARG A 1 490 ? 64.409 22.237 -66.448 1.00 48.97 490 ARG A N 1
ATOM 3819 C CA . ARG A 1 490 ? 65.699 21.649 -66.049 1.00 48.97 490 ARG A CA 1
ATOM 3820 C C . ARG A 1 490 ? 66.141 21.841 -64.586 1.00 48.97 490 ARG A C 1
ATOM 3822 O O . ARG A 1 490 ? 66.430 22.935 -64.129 1.00 48.97 490 ARG A O 1
ATOM 3829 N N . ALA A 1 491 ? 66.352 20.677 -63.950 1.00 49.84 491 ALA A N 1
ATOM 3830 C CA . ALA A 1 491 ? 66.905 20.413 -62.609 1.00 49.84 491 ALA A CA 1
ATOM 3831 C C . ALA A 1 491 ? 65.893 20.650 -61.461 1.00 49.84 491 ALA A C 1
ATOM 3833 O O . ALA A 1 491 ? 65.390 21.741 -61.282 1.00 49.84 491 ALA A O 1
ATOM 3834 N N . THR A 1 492 ? 65.489 19.685 -60.629 1.00 47.22 492 THR A N 1
ATOM 3835 C CA . THR A 1 492 ? 66.230 18.601 -59.968 1.00 47.22 492 THR A CA 1
ATOM 3836 C C . THR A 1 492 ? 65.259 17.494 -59.506 1.00 47.22 492 THR A C 1
ATOM 3838 O O . THR A 1 492 ? 64.188 17.748 -58.965 1.00 47.22 492 THR A O 1
ATOM 3841 N N . LEU A 1 493 ? 65.648 16.235 -59.706 1.00 50.62 493 LEU A N 1
ATOM 3842 C CA . LEU A 1 493 ? 64.857 15.013 -59.488 1.00 50.62 493 LEU A CA 1
ATOM 3843 C C . LEU A 1 493 ? 65.009 14.440 -58.056 1.00 50.62 493 LEU A C 1
ATOM 3845 O O . LEU A 1 493 ? 65.137 13.232 -57.891 1.00 50.62 493 LEU A O 1
ATOM 3849 N N . ARG A 1 494 ? 65.053 15.280 -57.006 1.00 50.09 494 ARG A N 1
ATOM 3850 C CA . ARG A 1 494 ? 65.457 14.828 -55.649 1.00 50.09 494 ARG A CA 1
ATOM 3851 C C . ARG A 1 494 ? 64.438 14.945 -54.507 1.00 50.09 494 ARG A C 1
ATOM 3853 O O . ARG A 1 494 ? 64.716 14.413 -53.443 1.00 50.09 494 ARG A O 1
ATOM 3860 N N . SER A 1 495 ? 63.252 15.526 -54.700 1.00 49.62 495 SER A N 1
ATOM 3861 C CA . SER A 1 495 ? 62.328 15.790 -53.569 1.00 49.62 495 SER A CA 1
ATOM 3862 C C . SER A 1 495 ? 61.125 14.842 -53.445 1.00 49.62 495 SER A C 1
ATOM 3864 O O . SER A 1 495 ? 60.253 15.073 -52.614 1.00 49.62 495 SER A O 1
ATOM 3866 N N . ARG A 1 496 ? 61.051 13.767 -54.245 1.00 48.66 496 ARG A N 1
ATOM 3867 C CA . ARG A 1 496 ? 59.972 12.758 -54.150 1.00 48.66 496 ARG A CA 1
ATOM 3868 C C . ARG A 1 496 ? 60.300 11.552 -53.251 1.00 48.66 496 ARG A C 1
ATOM 3870 O O . ARG A 1 496 ? 59.383 10.791 -52.968 1.00 48.66 496 ARG A O 1
ATOM 3877 N N . SER A 1 497 ? 61.539 11.387 -52.766 1.00 51.47 497 SER A N 1
ATOM 3878 C CA . SER A 1 497 ? 61.920 10.229 -51.929 1.00 51.47 497 SER A CA 1
ATOM 3879 C C . SER A 1 497 ? 61.570 10.374 -50.441 1.00 51.47 497 SER A C 1
ATOM 3881 O O . SER A 1 497 ? 61.317 9.373 -49.781 1.00 51.47 497 SER A O 1
ATOM 3883 N N . ALA A 1 498 ? 61.478 11.599 -49.914 1.00 53.81 498 ALA A N 1
ATOM 3884 C CA . ALA A 1 498 ? 61.226 11.824 -48.484 1.00 53.81 498 ALA A CA 1
ATOM 3885 C C . ALA A 1 498 ? 59.813 11.391 -48.032 1.00 53.81 498 ALA A C 1
ATOM 3887 O O . ALA A 1 498 ? 59.609 10.978 -46.895 1.00 53.81 498 ALA A O 1
ATOM 3888 N N . CYS A 1 499 ? 58.819 11.442 -48.927 1.00 54.69 499 CYS A N 1
ATOM 3889 C CA . CYS A 1 499 ? 57.455 11.020 -48.596 1.00 54.69 499 CYS A CA 1
ATOM 3890 C C . CYS A 1 499 ? 57.309 9.485 -48.612 1.00 54.69 499 CYS A C 1
ATOM 3892 O O . CYS A 1 499 ? 56.623 8.932 -47.754 1.00 54.69 499 CYS A O 1
ATOM 3894 N N . SER A 1 500 ? 58.012 8.789 -49.519 1.00 59.53 500 SER A N 1
ATOM 3895 C CA . SER A 1 500 ? 58.038 7.319 -49.556 1.00 59.53 500 SER A CA 1
ATOM 3896 C C . SER A 1 500 ? 58.793 6.703 -48.378 1.00 59.53 500 SER A C 1
ATOM 3898 O O . SER A 1 500 ? 58.406 5.637 -47.914 1.00 59.53 500 SER A O 1
ATOM 3900 N N . GLU A 1 501 ? 59.820 7.379 -47.862 1.00 69.06 501 GLU A N 1
ATOM 3901 C CA . GLU A 1 501 ? 60.611 6.906 -46.719 1.00 69.06 501 GLU A CA 1
ATOM 3902 C C . GLU A 1 501 ? 59.787 6.934 -45.421 1.00 69.06 501 GLU A C 1
ATOM 3904 O O . GLU A 1 501 ? 59.665 5.914 -44.752 1.00 69.06 501 GLU A O 1
ATOM 3909 N N . SER A 1 502 ? 59.053 8.024 -45.155 1.00 71.56 502 SER A N 1
ATOM 3910 C CA . SER A 1 502 ? 58.154 8.111 -43.986 1.00 71.56 502 SER A CA 1
ATOM 3911 C C . SER A 1 502 ? 56.956 7.147 -44.030 1.00 71.56 502 SER A C 1
ATOM 3913 O O . SER A 1 502 ? 56.381 6.800 -42.996 1.00 71.56 502 SER A O 1
ATOM 3915 N N . ALA A 1 503 ? 56.525 6.743 -45.230 1.00 71.94 503 ALA A N 1
ATOM 3916 C CA . ALA A 1 503 ? 55.483 5.735 -45.402 1.00 71.94 503 ALA A CA 1
ATOM 3917 C C . ALA A 1 503 ? 56.047 4.328 -45.165 1.00 71.94 503 ALA A C 1
ATOM 3919 O O . ALA A 1 503 ? 55.384 3.498 -44.548 1.00 71.94 503 ALA A O 1
ATOM 3920 N N . PHE A 1 504 ? 57.283 4.081 -45.609 1.00 78.75 504 PHE A N 1
ATOM 3921 C CA . PHE A 1 504 ? 57.988 2.827 -45.372 1.00 78.75 504 PHE A CA 1
ATOM 3922 C C . PHE A 1 504 ? 58.336 2.637 -43.891 1.00 78.75 504 PHE A C 1
ATOM 3924 O O . PHE A 1 504 ? 58.132 1.549 -43.368 1.00 78.75 504 PHE A O 1
ATOM 3931 N N . GLU A 1 505 ? 58.762 3.685 -43.181 1.00 80.81 505 GLU A N 1
ATOM 3932 C CA . GLU A 1 505 ? 58.984 3.632 -41.728 1.00 80.81 505 GLU A CA 1
ATOM 3933 C C . GLU A 1 505 ? 57.694 3.315 -40.960 1.00 80.81 505 GLU A C 1
ATOM 3935 O O . GLU A 1 505 ? 57.703 2.465 -40.073 1.00 80.81 505 GLU A O 1
ATOM 3940 N N . ARG A 1 506 ? 56.556 3.913 -41.348 1.00 78.44 506 ARG A N 1
ATOM 3941 C CA . ARG A 1 506 ? 55.240 3.586 -40.766 1.00 78.44 506 ARG A CA 1
ATOM 3942 C C . ARG A 1 506 ? 54.801 2.153 -41.070 1.00 78.44 506 ARG A C 1
ATOM 3944 O O . ARG A 1 506 ? 54.268 1.475 -40.193 1.00 78.44 506 ARG A O 1
ATOM 3951 N N . LEU A 1 507 ? 55.040 1.670 -42.288 1.00 84.38 507 LEU A N 1
ATOM 3952 C CA . LEU A 1 507 ? 54.768 0.279 -42.656 1.00 84.38 507 LEU A CA 1
ATOM 3953 C C . LEU A 1 507 ? 55.661 -0.691 -41.864 1.00 84.38 507 LEU A C 1
ATOM 3955 O O . LEU A 1 507 ? 55.188 -1.705 -41.369 1.00 84.38 507 LEU A O 1
ATOM 3959 N N . SER A 1 508 ? 56.942 -0.360 -41.708 1.00 89.75 508 SER A N 1
ATOM 3960 C CA . SER A 1 508 ? 57.898 -1.154 -40.936 1.00 89.75 508 SER A CA 1
ATOM 3961 C C . SER A 1 508 ? 57.498 -1.216 -39.458 1.00 89.75 508 SER A C 1
ATOM 3963 O O . SER A 1 508 ? 57.428 -2.300 -38.888 1.00 89.75 508 SER A O 1
ATOM 3965 N N . ALA A 1 509 ? 57.126 -0.080 -38.858 1.00 87.75 509 ALA A N 1
ATOM 3966 C CA . ALA A 1 509 ? 56.652 -0.022 -37.476 1.00 87.75 509 ALA A CA 1
ATOM 3967 C C . ALA A 1 509 ? 55.364 -0.837 -37.262 1.00 87.75 509 ALA A C 1
ATOM 3969 O O . ALA A 1 509 ? 55.282 -1.610 -36.313 1.00 87.75 509 ALA A O 1
ATOM 3970 N N . THR A 1 510 ? 54.389 -0.733 -38.172 1.00 88.50 510 THR A N 1
ATOM 3971 C CA . THR A 1 510 ? 53.150 -1.535 -38.096 1.00 88.50 510 THR A CA 1
ATOM 3972 C C . THR A 1 510 ? 53.395 -3.029 -38.309 1.00 88.50 510 THR A C 1
ATOM 3974 O O . THR A 1 510 ? 52.721 -3.842 -37.686 1.00 88.50 510 THR A O 1
ATOM 3977 N N . MET A 1 511 ? 54.372 -3.419 -39.137 1.00 86.88 511 MET A N 1
ATOM 3978 C CA . MET A 1 511 ? 54.785 -4.823 -39.263 1.00 86.88 511 MET A CA 1
ATOM 3979 C C . MET A 1 511 ? 55.434 -5.362 -37.986 1.00 86.88 511 MET A C 1
ATOM 3981 O O . MET A 1 511 ? 55.192 -6.516 -37.639 1.00 86.88 511 MET A O 1
ATOM 3985 N N . VAL A 1 512 ? 56.247 -4.555 -37.295 1.00 91.88 512 VAL A N 1
ATOM 3986 C CA . VAL A 1 512 ? 56.845 -4.939 -36.006 1.00 91.88 512 VAL A CA 1
ATOM 3987 C C . VAL A 1 512 ? 55.757 -5.125 -34.947 1.00 91.88 512 VAL A C 1
ATOM 3989 O O . VAL A 1 512 ? 55.720 -6.180 -34.322 1.00 91.88 512 VAL A O 1
ATOM 3992 N N . ASP A 1 513 ? 54.833 -4.170 -34.826 1.00 90.50 513 ASP A N 1
ATOM 3993 C CA . ASP A 1 513 ? 53.708 -4.228 -33.880 1.00 90.50 513 ASP A CA 1
ATOM 3994 C C . ASP A 1 513 ? 52.784 -5.433 -34.149 1.00 90.50 513 ASP A C 1
ATOM 3996 O O . ASP A 1 513 ? 52.483 -6.214 -33.250 1.00 90.50 513 ASP A O 1
ATOM 4000 N N . LEU A 1 514 ? 52.424 -5.689 -35.414 1.00 89.56 514 LEU A N 1
ATOM 4001 C CA . LEU A 1 514 ? 51.663 -6.888 -35.796 1.00 89.56 514 LEU A CA 1
ATOM 4002 C C . LEU A 1 514 ? 52.389 -8.188 -35.437 1.00 89.56 514 LEU A C 1
ATOM 4004 O O . LEU A 1 514 ? 51.750 -9.168 -35.053 1.00 89.56 514 LEU A O 1
ATOM 4008 N N . ASN A 1 515 ? 53.713 -8.225 -35.585 1.00 91.44 515 ASN A N 1
ATOM 4009 C CA . ASN A 1 515 ? 54.495 -9.405 -35.238 1.00 91.44 515 ASN A CA 1
ATOM 4010 C C . ASN A 1 515 ? 54.534 -9.617 -33.716 1.00 91.44 515 ASN A C 1
ATOM 4012 O O . ASN A 1 515 ? 54.412 -10.755 -33.267 1.00 91.44 515 ASN A O 1
ATOM 4016 N N . GLU A 1 516 ? 54.627 -8.539 -32.935 1.00 92.94 516 GLU A N 1
ATOM 4017 C CA . GLU A 1 516 ? 54.570 -8.569 -31.470 1.00 92.94 516 GLU A CA 1
ATOM 4018 C C . GLU A 1 516 ? 53.193 -9.033 -30.962 1.00 92.94 516 GLU A C 1
ATOM 4020 O O . GLU A 1 516 ? 53.104 -9.961 -30.150 1.00 92.94 516 GLU A O 1
ATOM 4025 N N . GLN A 1 517 ? 52.106 -8.501 -31.534 1.00 89.50 517 GLN A N 1
ATOM 4026 C CA . GLN A 1 517 ? 50.738 -8.957 -31.260 1.00 89.50 517 GLN A CA 1
ATOM 4027 C C . GLN A 1 517 ? 50.554 -10.441 -31.601 1.00 89.50 517 GLN A C 1
ATOM 4029 O O . GLN A 1 517 ? 49.936 -11.191 -30.846 1.00 89.50 517 GLN A O 1
ATOM 4034 N N . LEU A 1 518 ? 51.130 -10.902 -32.714 1.00 92.50 518 LEU A N 1
ATOM 4035 C CA . LEU A 1 518 ? 51.048 -12.299 -33.129 1.00 92.50 518 LEU A CA 1
ATOM 4036 C C . LEU A 1 518 ? 51.865 -13.223 -32.215 1.00 92.50 518 LEU A C 1
ATOM 4038 O O . LEU A 1 518 ? 51.447 -14.356 -31.967 1.00 92.50 518 LEU A O 1
ATOM 4042 N N . THR A 1 519 ? 53.000 -12.764 -31.6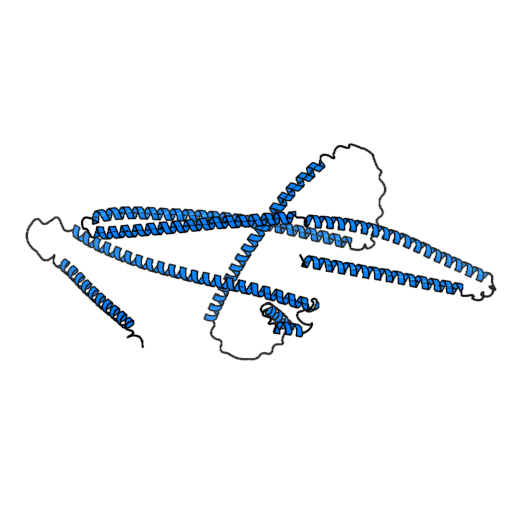80 1.00 92.88 519 THR A N 1
ATOM 4043 C CA . THR A 1 519 ? 53.738 -13.503 -30.645 1.00 92.88 519 THR A CA 1
ATOM 4044 C C . THR A 1 519 ? 52.977 -13.558 -29.326 1.00 92.88 519 THR A C 1
ATOM 4046 O O . THR A 1 519 ? 52.846 -14.647 -28.773 1.00 92.88 519 THR A O 1
ATOM 4049 N N . SER A 1 520 ? 52.380 -12.448 -28.884 1.00 93.12 520 SER A N 1
ATOM 4050 C CA . SER A 1 520 ? 51.572 -12.396 -27.660 1.00 93.12 520 SER A CA 1
ATOM 4051 C C . SER A 1 520 ? 50.339 -13.303 -27.755 1.00 93.12 520 SER A C 1
ATOM 4053 O O . SER A 1 520 ? 50.118 -14.140 -26.884 1.00 93.12 520 SER A O 1
ATOM 4055 N N . ALA A 1 521 ? 49.606 -13.262 -28.873 1.00 90.75 521 ALA A N 1
ATOM 4056 C CA . ALA A 1 521 ? 48.464 -14.148 -29.107 1.00 90.75 521 ALA A CA 1
ATOM 4057 C C . ALA A 1 521 ? 48.867 -15.633 -29.190 1.00 90.75 521 ALA A C 1
ATOM 4059 O O . ALA A 1 521 ? 48.095 -16.521 -28.822 1.00 90.75 521 ALA A O 1
ATOM 4060 N N . ARG A 1 522 ? 50.075 -15.944 -29.685 1.00 94.69 522 ARG A N 1
ATOM 4061 C CA . ARG A 1 522 ? 50.618 -17.314 -29.659 1.00 94.69 522 ARG A CA 1
ATOM 4062 C C . ARG A 1 522 ? 50.966 -17.759 -28.243 1.00 94.69 522 ARG A C 1
ATOM 4064 O O . ARG A 1 522 ? 50.729 -18.921 -27.920 1.00 94.69 522 ARG A O 1
ATOM 4071 N N . GLU A 1 523 ? 51.519 -16.871 -27.425 1.00 94.44 523 GLU A N 1
ATOM 4072 C CA . GLU A 1 523 ? 51.791 -17.139 -26.014 1.00 94.44 523 GLU A CA 1
ATOM 4073 C C . GLU A 1 523 ? 50.494 -17.358 -25.243 1.00 94.44 523 GLU A C 1
ATOM 4075 O O . GLU A 1 523 ? 50.366 -18.402 -24.620 1.00 94.44 523 GLU A O 1
ATOM 4080 N N . GLU A 1 524 ? 49.495 -16.484 -25.379 1.00 94.19 524 GLU A N 1
ATOM 4081 C CA . GLU A 1 524 ? 48.189 -16.640 -24.728 1.00 94.19 524 GLU A CA 1
ATOM 4082 C C . GLU A 1 524 ? 47.498 -17.953 -25.122 1.00 94.19 524 GLU A C 1
ATOM 4084 O O . GLU A 1 524 ? 47.049 -18.709 -24.258 1.00 94.19 524 GLU A O 1
ATOM 4089 N N . ASN A 1 525 ? 47.480 -18.290 -26.418 1.00 93.75 525 ASN A N 1
ATOM 4090 C CA . ASN A 1 525 ? 46.962 -19.581 -26.874 1.00 93.75 525 ASN A CA 1
ATOM 4091 C C . ASN A 1 525 ? 47.750 -20.756 -26.285 1.00 93.75 525 ASN A C 1
ATOM 4093 O O . ASN A 1 525 ? 47.161 -21.778 -25.938 1.00 93.75 525 ASN A O 1
ATOM 4097 N N . ARG A 1 526 ? 49.074 -20.629 -26.140 1.00 94.00 526 ARG A N 1
ATOM 4098 C CA . ARG A 1 526 ? 49.897 -21.643 -25.476 1.00 94.00 526 ARG A CA 1
ATOM 4099 C C . ARG A 1 526 ? 49.521 -21.776 -23.999 1.00 94.00 526 ARG A C 1
ATOM 4101 O O . ARG A 1 526 ? 49.398 -22.906 -23.537 1.00 94.00 526 ARG A O 1
ATOM 4108 N N . THR A 1 527 ? 49.297 -20.680 -23.278 1.00 92.25 527 THR A N 1
ATOM 4109 C CA . THR A 1 527 ? 48.872 -20.706 -21.869 1.00 92.25 527 THR A CA 1
ATOM 4110 C C . THR A 1 527 ? 47.487 -21.330 -21.719 1.00 92.25 527 THR A C 1
ATOM 4112 O O . THR A 1 527 ? 47.288 -22.198 -20.875 1.00 92.25 527 THR A O 1
ATOM 4115 N N . LEU A 1 528 ? 46.526 -20.963 -22.574 1.00 92.56 528 LEU A N 1
ATOM 4116 C CA . LEU A 1 528 ? 45.188 -21.566 -22.581 1.00 92.56 528 LEU A CA 1
ATOM 4117 C C . LEU A 1 528 ? 45.239 -23.069 -22.893 1.00 92.56 528 LEU A C 1
ATOM 4119 O O . LEU A 1 528 ? 44.538 -23.850 -22.249 1.00 92.56 528 LEU A O 1
ATOM 4123 N N . LEU A 1 529 ? 46.100 -23.492 -23.824 1.00 93.25 529 LEU A N 1
ATOM 4124 C CA . LEU A 1 529 ? 46.326 -24.910 -24.116 1.00 93.25 529 LEU A CA 1
ATOM 4125 C C . LEU A 1 529 ? 46.975 -25.654 -22.939 1.00 93.25 529 LEU A C 1
ATOM 4127 O O . LEU A 1 529 ? 46.581 -26.785 -22.663 1.00 93.25 529 LEU A O 1
ATOM 4131 N N . LEU A 1 530 ? 47.919 -25.039 -22.219 1.00 89.62 530 LEU A N 1
ATOM 4132 C CA . LEU A 1 530 ? 48.524 -25.623 -21.013 1.00 89.62 530 LEU A CA 1
ATOM 4133 C C . LEU A 1 530 ? 47.510 -25.768 -19.868 1.00 89.62 530 LEU A C 1
ATOM 4135 O O . LEU A 1 530 ? 47.477 -26.813 -19.213 1.00 89.62 530 LEU A O 1
ATOM 4139 N N . LYS A 1 531 ? 46.628 -24.776 -19.683 1.00 88.31 531 LYS A N 1
ATOM 4140 C CA . LYS A 1 531 ? 45.507 -24.842 -18.731 1.00 88.31 531 LYS A CA 1
ATOM 4141 C C . LYS A 1 531 ? 44.511 -25.944 -19.086 1.00 88.31 531 LYS A C 1
ATOM 4143 O O . LYS A 1 531 ? 44.121 -26.714 -18.215 1.00 88.31 531 LYS A O 1
ATOM 4148 N N . LEU A 1 532 ? 44.131 -26.063 -20.360 1.00 87.50 532 LEU A N 1
ATOM 4149 C CA . LEU A 1 532 ? 43.226 -27.120 -20.834 1.00 87.50 532 LEU A CA 1
ATOM 4150 C C . LEU A 1 532 ? 43.838 -28.522 -20.730 1.00 87.50 532 LEU A C 1
ATOM 4152 O O . LEU A 1 532 ? 43.119 -29.482 -20.468 1.00 87.50 532 LEU A O 1
ATOM 4156 N N . ALA A 1 533 ? 45.153 -28.647 -20.909 1.00 88.62 533 ALA A N 1
ATOM 4157 C CA . ALA A 1 533 ? 45.870 -29.907 -20.743 1.00 88.62 533 ALA A CA 1
ATOM 4158 C C . ALA A 1 533 ? 46.048 -30.320 -19.266 1.00 88.62 533 ALA A C 1
ATOM 4160 O O . ALA A 1 533 ? 46.606 -31.384 -19.007 1.00 88.62 533 ALA A O 1
ATOM 4161 N N . GLY A 1 534 ? 45.598 -29.498 -18.307 1.00 82.25 534 GLY A N 1
ATOM 4162 C CA . GLY A 1 534 ? 45.746 -29.765 -16.874 1.00 82.25 534 GLY A CA 1
ATOM 4163 C C . GLY A 1 534 ? 47.196 -29.712 -16.386 1.00 82.25 534 GLY A C 1
ATOM 4164 O O . GLY A 1 534 ? 47.500 -30.257 -15.333 1.00 82.25 534 GLY A O 1
ATOM 4165 N N . VAL A 1 535 ? 48.097 -29.086 -17.152 1.00 79.69 535 VAL A N 1
ATOM 4166 C CA . VAL A 1 535 ? 49.536 -29.021 -16.841 1.00 79.69 535 VAL A CA 1
ATOM 4167 C C . VAL A 1 535 ? 49.858 -27.878 -15.863 1.00 79.69 535 VAL A C 1
ATOM 4169 O O . VAL A 1 535 ? 50.888 -27.918 -15.205 1.00 79.69 535 VAL A O 1
ATOM 4172 N N . GLU A 1 536 ? 48.968 -26.891 -15.706 1.00 60.50 536 GLU A N 1
ATOM 4173 C CA . GLU A 1 536 ? 49.099 -25.778 -14.739 1.00 60.50 536 GLU A CA 1
ATOM 4174 C C . GLU A 1 536 ? 48.247 -25.977 -13.466 1.00 60.50 536 GLU A C 1
ATOM 4176 O O . GLU A 1 536 ? 47.689 -25.025 -12.922 1.00 60.50 536 GLU A O 1
ATOM 4181 N N . GLY A 1 537 ? 48.108 -27.224 -13.010 1.00 59.06 537 GLY A N 1
ATOM 4182 C CA . GLY A 1 537 ? 47.338 -27.584 -11.819 1.00 59.06 537 GLY A CA 1
ATOM 4183 C C . GLY A 1 537 ? 48.118 -28.432 -10.818 1.00 59.06 537 GLY A C 1
ATOM 4184 O O . GLY A 1 537 ? 47.675 -29.538 -10.531 1.00 59.06 537 GLY A O 1
ATOM 4185 N N . GLU A 1 538 ? 49.232 -27.909 -10.295 1.00 45.91 538 GLU A N 1
ATOM 4186 C CA . GLU A 1 538 ? 49.743 -28.186 -8.937 1.00 45.91 538 GLU A CA 1
ATOM 4187 C C . GLU A 1 538 ? 50.287 -26.903 -8.298 1.00 45.91 538 GLU A C 1
ATOM 4189 O O . GLU A 1 538 ? 51.073 -26.192 -8.970 1.00 45.91 538 GLU A O 1
#

Foldseek 3Di:
DVVVVVVVVVVVVVVVVVVVVVVVVVVVVVVVVVVVVVVVVVVVVVVVVPPPPPDPDPPDPVVVVVVVVVVVVVVVVVVVVVVVVVVVVVVVVVVVVVVVVVVVVVVVVVVVVVVVVVVVVDCPVVVVVVVVVVVVVVVVVVVVVVVVVVVVVVVVVVVVVVVVVVVVVVLVVVLVVLCVPPVSPVVSVVVVVVVVVVVVVVVVVVVVVVVVVVVVVVVVVVVVVVVVVVLVVVVVVVVVVVVVVVVVVVVVVVVVVVVVPDDDDDDDDDDDDDDDDDDDDDDDPDDPPPPVVVVVVVVVVVVVVVVVVVVSVVVVVVVVVVVVVVVVVVVVVVVVVVVVVVVVCVVVDDDDDDDDDDDDDDDPPVVVVVVVVVVCLVVVPCDPVNLVVQVVVDCVPDVCSVPDDPVVVVVVSVVSVVVVVVVVVVVVVVVVVVVVVVVVVVVVVVVVVVVVVVVVVVVVVVVVVVVVVVVVVVVVVVVVPDDPDDDDDDDDDPDPVVVVVVVVVVVVVVVVVVVVVVVVVVVVVVVVVCVVVCVPPD

Sequence (538 aa):
MDALRETIQRLEQQLELARDESAVAAAMRIEGAGAAVKTLQREVKRLQGQDEPLPETPTSPTEAAARTTDFRRQISALKGQLDAATKHESALEGKIKALEAKGSRHCDTCSELRKDVERLKAEPLRDENTKLSAQLKLAKQTQKIALDDKQREIIQLEERLHQALKRVETVESDLRQASKTAHGAKAAIKKAKSFEVERQAACDKLEAERHGWQEERRKMVVELEEKQGEITQLKDKNGRLEGAAEQRLTHINKLKRKLAEPGETSEVPPSPLEHESPGFGGSSAANLGAHAAKERAGSEQEKGFFRLFVSVLACLATLYFFAETILNLASTLVIVAADKLTSLMRAISPKPQATTTNREEFEPLVVVDANRYQDLLLNLRLSEEDVTMLLAEGNGWPPIRAELSDSSIIDLLWLLSDKQVEREDERRTLTDRLGHAEAEQKRLTSEVEQAASDRAHDMEVIAQLESHLDAHKMSAAHSTRSPSRASSDRATLRSRSACSESAFERLSATMVDLNEQLTSAREENRTLLLKLAGVEGE

Organism: NCBI:txid86838

Secondary structure (DSSP, 8-state):
-HHHHHHHHHHHHHHHHHHHHHHHHHHHHHHHHHHHHHHHHHHHHHHHH---------SSHHHHHHHHHHHHHHHHHHHHHHHHHHHHHHHHHHHHHHHHHHHHHHHHHHHHHHHHHHHHHSTHHHHHHHHHHHHHHHHHHHHHHHHHHHHHHHHHHHHHHHHHHHHHHHHHHHHHHHHTSTTTHHHHHHHHHHHHHHHHHHHHHHHHHHHHHHHHHHHHHHHHHHHHHHHHHHHHHHHHHHHHHHHHHHHHHHHHHHHHSPPP-PPPPPPPP--------------TTSHHHHHHHHHHHHHHHHHHHHHHHHHHHHHHHHHHHHHHHHHHHHHHHHHHHHHHHHHHS--PPP----------HHHHHHHHHHHHHHS----HHHHHHHHHT-TTSSGGGGTS-HHHHHHHHHHHHHHHHHHHHHHHHHHHHHHHHHHHHHHHHHHHHHHHHHHHHHHHHHHHHHHHHHHHHHHHHHHTTS-S---S------SSHHHHHHHHHHHHHHHHHHHHHHHHHHHHHHHHHHHHTTTT--